Protein AF-0000000067840518 (afdb_homodimer)

Nearest PDB structures (foldseek):
  3h5o-assembly1_A  TM=9.882E-01  e=1.776E-32  Chromobacterium violaceum
  5ysz-assembly1_A-2  TM=7.308E-01  e=1.320E-28  Thermobifida fusca YX
  3d8u-assembly1_B  TM=9.364E-01  e=3.632E-23  Vibrio parahaemolyticus
  3d8u-assembly1_A  TM=9.166E-01  e=3.417E-21  Vibrio parahaemolyticus
  2rgy-assembly1_A-2  TM=8.664E-01  e=7.267E-19  Paraburkholderia phymatum STM815

Secondary structure (DSSP, 8-state):
-------SS-SPPHHHHHHHHTS-HHHHHHHHTT-TTS-HHHHHHHHHHHHHHT----HHHHHHHHSS-SEEEEEES-SSSHHHHHHHHHHHHHHGGGTPEEEEEE-TT-HHHHHHHHHHHHTT--SEEEEESS---HHHHHHHHHH---EEEEE---PPTT--EEE--HHHHHHHHHHHHHHTT--SEEEEEES--HHHHHHHHHHHHHHHHTT---GGGEEEE-SPP-HHHHHHHHHHHHHH-TT--EEEESSHHHHHHHHHHHHHHT--TTTT-EEEEEE--GGGGTSSSPPEEEEP-HHHHHHHHHHHHHHHHTT---S-SEEE---EEE--TT-/-------SS-SPPHHHHHHHHTS-HHHHHHHHTT-TTS-HHHHHHHHHHHHHHT----HHHHHHHHSS-SEEEEEES-SSSHHHHHHHHHHHHHHGGGTPEEEEEE-TT-HHHHHHHHHHHHTT--SEEEEESS---HHHHHHHHHHT--EEEEE---PPTT--EEE--HHHHHHHHHHHHHHTT--SEEEEEES--HHHHHHHHHHHHHHHHTT---GGGEEEE-SPP-HHHHHHHHHHHHHH-TT--EEEESSHHHHHHHHHHHHHHT--TTTT-EEEEEE--GGGGTSSSPPEEEEP-HHHHHHHHHHHHHHHHTT---S-SEEE---EEE--TT-

Radius of gyration: 27.44 Å; Cα contacts (8 Å, |Δi|>4): 1381; chains: 2; bounding box: 68×87×62 Å

Structure (mmCIF, N/CA/C/O backbone):
data_AF-0000000067840518-model_v1
#
loop_
_entity.id
_entity.type
_entity.pdbx_description
1 polymer 'Transcriptional regulator, LacI family'
#
loop_
_atom_site.group_PDB
_atom_site.id
_atom_site.type_symbol
_atom_site.label_atom_id
_atom_site.label_alt_id
_atom_site.label_comp_id
_atom_site.label_asym_id
_atom_site.label_entity_id
_atom_site.label_seq_id
_atom_site.pdbx_PDB_ins_code
_atom_site.Cartn_x
_atom_site.Cartn_y
_atom_site.Cartn_z
_atom_site.occupancy
_atom_site.B_iso_or_equiv
_atom_site.auth_seq_id
_atom_site.auth_comp_id
_atom_site.auth_asym_id
_atom_site.auth_atom_id
_atom_site.pdbx_PDB_model_num
ATOM 1 N N . MET A 1 1 ? 11.312 57.594 9.516 1 26.88 1 MET A N 1
ATOM 2 C CA . MET A 1 1 ? 10.016 56.906 9.609 1 26.88 1 MET A CA 1
ATOM 3 C C . MET A 1 1 ? 10.125 55.625 10.414 1 26.88 1 MET A C 1
ATOM 5 O O . MET A 1 1 ? 10.945 54.75 10.102 1 26.88 1 MET A O 1
ATOM 9 N N . SER A 1 2 ? 9.703 55.625 11.664 1 29.05 2 SER A N 1
ATOM 10 C CA . SER A 1 2 ? 9.75 54.594 12.703 1 29.05 2 SER A CA 1
ATOM 11 C C . SER A 1 2 ? 9.148 53.281 12.219 1 29.05 2 SER A C 1
ATOM 13 O O . SER A 1 2 ? 8.117 53.281 11.539 1 29.05 2 SER A O 1
ATOM 15 N N . ARG A 1 3 ? 9.961 52.281 12.078 1 38.66 3 ARG A N 1
ATOM 16 C CA . ARG A 1 3 ? 9.625 50.906 11.742 1 38.66 3 ARG A CA 1
ATOM 17 C C . ARG A 1 3 ? 8.438 50.406 12.57 1 38.66 3 ARG A C 1
ATOM 19 O O . ARG A 1 3 ? 8.578 50.188 13.773 1 38.66 3 ARG A O 1
ATOM 26 N N . THR A 1 4 ? 7.34 50.969 12.352 1 33.31 4 THR A N 1
ATOM 27 C CA . THR A 1 4 ? 6.23 50.406 13.102 1 33.31 4 THR A CA 1
ATOM 28 C C . THR A 1 4 ? 6.148 48.875 12.867 1 33.31 4 THR A C 1
ATOM 30 O O . THR A 1 4 ? 5.422 48.438 11.977 1 33.31 4 THR A O 1
ATOM 33 N N . GLY A 1 5 ? 7.312 48.219 12.609 1 36.41 5 GLY A N 1
ATOM 34 C CA . GLY A 1 5 ? 7.281 46.781 12.5 1 36.41 5 GLY A CA 1
ATOM 35 C C . GLY A 1 5 ? 6.488 46.094 13.602 1 36.41 5 GLY A C 1
ATOM 36 O O . GLY A 1 5 ? 6.328 46.656 14.688 1 36.41 5 GLY A O 1
ATOM 37 N N . SER A 1 6 ? 5.379 45.594 13.273 1 39.09 6 SER A N 1
ATOM 38 C CA . SER A 1 6 ? 4.66 44.875 14.328 1 39.09 6 SER A CA 1
ATOM 39 C C . SER A 1 6 ? 5.629 44.219 15.297 1 39.09 6 SER A C 1
ATOM 41 O O . SER A 1 6 ? 6.543 43.5 14.875 1 39.09 6 SER A O 1
ATOM 43 N N . ARG A 1 7 ? 5.969 44.688 16.406 1 41.38 7 ARG A N 1
ATOM 44 C CA . ARG A 1 7 ? 6.879 44.5 17.531 1 41.38 7 ARG A CA 1
ATOM 45 C C . ARG A 1 7 ? 6.93 43.062 17.984 1 41.38 7 ARG A C 1
ATOM 47 O O . ARG A 1 7 ? 7.789 42.688 18.781 1 41.38 7 ARG A O 1
ATOM 54 N N . THR A 1 8 ? 5.781 42.438 17.984 1 38.66 8 THR A N 1
ATOM 55 C CA . THR A 1 8 ? 5.754 41.375 18.984 1 38.66 8 THR A CA 1
ATOM 56 C C . THR A 1 8 ? 6.746 40.281 18.625 1 38.66 8 THR A C 1
ATOM 58 O O . THR A 1 8 ? 7.531 39.844 19.469 1 38.66 8 THR A O 1
ATOM 61 N N . THR A 1 9 ? 6.492 39.281 17.719 1 46.53 9 THR A N 1
ATOM 62 C CA . THR A 1 9 ? 7.203 38 17.781 1 46.53 9 THR A CA 1
ATOM 63 C C . THR A 1 9 ? 8.477 38.031 16.938 1 46.53 9 THR A C 1
ATOM 65 O O . THR A 1 9 ? 9.266 37.094 16.953 1 46.53 9 THR A O 1
ATOM 68 N N . GLY A 1 10 ? 9.047 39.281 16.531 1 54.19 10 GLY A N 1
ATOM 69 C CA . GLY A 1 10 ? 10.297 39.531 15.844 1 54.19 10 GLY A CA 1
ATOM 70 C C . GLY A 1 10 ? 10.398 38.812 14.516 1 54.19 10 GLY A C 1
ATOM 71 O O . GLY A 1 10 ? 11.438 38.875 13.852 1 54.19 10 GLY A O 1
ATOM 72 N N . ARG A 1 11 ? 9.539 37.938 14.289 1 61.97 11 ARG A N 1
ATOM 73 C CA . ARG A 1 11 ? 9.633 37.219 13.016 1 61.97 11 ARG A CA 1
ATOM 74 C C . ARG A 1 11 ? 9 38.031 11.891 1 61.97 11 ARG A C 1
ATOM 76 O O . ARG A 1 11 ? 8.008 38.75 12.102 1 61.97 11 ARG A O 1
ATOM 83 N N . PRO A 1 12 ? 9.75 38.031 10.695 1 66.94 12 PRO A N 1
ATOM 84 C CA . PRO A 1 12 ? 9.195 38.781 9.555 1 66.94 12 PRO A CA 1
ATOM 85 C C . PRO A 1 12 ? 7.789 38.281 9.18 1 66.94 12 PRO A C 1
ATOM 87 O O . PRO A 1 12 ? 7.469 37.125 9.328 1 66.94 12 PRO A O 1
ATOM 90 N N . THR A 1 13 ? 6.867 39.219 8.891 1 70.81 13 THR A N 1
ATOM 91 C CA . THR A 1 13 ? 5.484 38.938 8.523 1 70.81 13 THR A CA 1
ATOM 92 C C . THR A 1 13 ? 5.301 39 7.012 1 70.81 13 THR A C 1
ATOM 94 O O . THR A 1 13 ? 6.152 39.562 6.301 1 70.81 13 THR A O 1
ATOM 97 N N . LEU A 1 14 ? 4.156 38.344 6.582 1 76.25 14 LEU A N 1
ATOM 98 C CA . LEU A 1 14 ? 3.801 38.438 5.168 1 76.25 14 LEU A CA 1
ATOM 99 C C . LEU A 1 14 ? 3.658 39.875 4.734 1 76.25 14 LEU A C 1
ATOM 101 O O . LEU A 1 14 ? 4.016 40.25 3.605 1 76.25 14 LEU A O 1
ATOM 105 N N . ALA A 1 15 ? 3.215 40.719 5.676 1 75.81 15 ALA A N 1
ATOM 106 C CA . ALA A 1 15 ? 3.057 42.125 5.375 1 75.81 15 ALA A CA 1
ATOM 107 C C . ALA A 1 15 ? 4.406 42.781 5.109 1 75.81 15 ALA A C 1
ATOM 109 O O . ALA A 1 15 ? 4.527 43.625 4.223 1 75.81 15 ALA A O 1
ATOM 110 N N . GLU A 1 16 ? 5.414 42.312 5.777 1 79.62 16 GLU A N 1
ATOM 111 C CA . GLU A 1 16 ? 6.754 42.844 5.57 1 79.62 16 GLU A CA 1
ATOM 112 C C . GLU A 1 16 ? 7.344 42.375 4.246 1 79.62 16 GLU A C 1
ATOM 114 O O . GLU A 1 16 ? 8 43.156 3.543 1 79.62 16 GLU A O 1
ATOM 119 N N . VAL A 1 17 ? 7.012 41.125 3.91 1 83.12 17 VAL A N 1
ATOM 120 C CA . VAL A 1 17 ? 7.441 40.594 2.623 1 83.12 17 VAL A CA 1
ATOM 121 C C . VAL A 1 17 ? 6.773 41.344 1.49 1 83.12 17 VAL A C 1
ATOM 123 O O . VAL A 1 17 ? 7.43 41.719 0.516 1 83.12 17 VAL A O 1
ATOM 126 N N . ALA A 1 18 ? 5.531 41.562 1.677 1 83.75 18 ALA A N 1
ATOM 127 C CA . ALA A 1 18 ? 4.762 42.312 0.684 1 83.75 18 ALA A CA 1
ATOM 128 C C . ALA A 1 18 ? 5.301 43.719 0.527 1 83.75 18 ALA A C 1
ATOM 130 O O . ALA A 1 18 ? 5.48 44.219 -0.594 1 83.75 18 ALA A O 1
ATOM 131 N N . ARG A 1 19 ? 5.629 44.344 1.578 1 82.88 19 ARG A N 1
ATOM 132 C CA . ARG A 1 19 ? 6.16 45.719 1.58 1 82.88 19 ARG A CA 1
ATOM 133 C C . ARG A 1 19 ? 7.516 45.781 0.884 1 82.88 19 ARG A C 1
ATOM 135 O O . ARG A 1 19 ? 7.746 46.625 0.035 1 82.88 19 ARG A O 1
ATOM 142 N N . LEU A 1 20 ? 8.234 44.75 1.153 1 85 20 LEU A N 1
ATOM 143 C CA . LEU A 1 20 ? 9.586 44.719 0.601 1 85 20 LEU A CA 1
ATOM 144 C C . LEU A 1 20 ? 9.562 44.406 -0.891 1 85 20 LEU A C 1
ATOM 146 O O . LEU A 1 20 ? 10.406 44.906 -1.646 1 85 20 LEU A O 1
ATOM 150 N N . SER A 1 21 ? 8.625 43.594 -1.307 1 84.94 21 SER A N 1
ATOM 151 C CA . SER A 1 21 ? 8.539 43.188 -2.703 1 84.94 21 SER A CA 1
ATOM 152 C C . SER A 1 21 ? 7.648 44.125 -3.508 1 84.94 21 SER A C 1
ATOM 154 O O . SER A 1 21 ? 7.586 44.031 -4.734 1 84.94 21 SER A O 1
ATOM 156 N N . GLY A 1 22 ? 6.969 45.062 -2.9 1 83.38 22 GLY A N 1
ATOM 157 C CA . GLY A 1 22 ? 6.133 46.062 -3.566 1 83.38 22 GLY A CA 1
ATOM 158 C C . GLY A 1 22 ? 4.816 45.5 -4.055 1 83.38 22 GLY A C 1
ATOM 159 O O . GLY A 1 22 ? 4.289 45.906 -5.082 1 83.38 22 GLY A O 1
ATOM 160 N N . VAL A 1 23 ? 4.441 44.375 -3.455 1 82.44 23 VAL A N 1
ATOM 161 C CA . VAL A 1 23 ? 3.166 43.781 -3.855 1 82.44 23 VAL A CA 1
ATOM 162 C C . VAL A 1 23 ? 2.211 43.781 -2.662 1 82.44 23 VAL A C 1
ATOM 164 O O . VAL A 1 23 ? 2.609 44.062 -1.535 1 82.44 23 VAL A O 1
ATOM 167 N N . SER A 1 24 ? 0.898 43.594 -2.969 1 76.81 24 SER A N 1
ATOM 168 C CA . SER A 1 24 ? -0.071 43.406 -1.892 1 76.81 24 SER A CA 1
ATOM 169 C C . SER A 1 24 ? 0.208 42.156 -1.103 1 76.81 24 SER A C 1
ATOM 171 O O . SER A 1 24 ? 0.842 41.219 -1.613 1 76.81 24 SER A O 1
ATOM 173 N N . PRO A 1 25 ? -0.193 42 0.191 1 75.19 25 PRO A N 1
ATOM 174 C CA . PRO A 1 25 ? -0.027 40.781 0.955 1 75.19 25 PRO A CA 1
ATOM 175 C C . PRO A 1 25 ? -0.671 39.562 0.272 1 75.19 25 PRO A C 1
ATOM 177 O O . PRO A 1 25 ? -0.127 38.469 0.322 1 75.19 25 PRO A O 1
ATO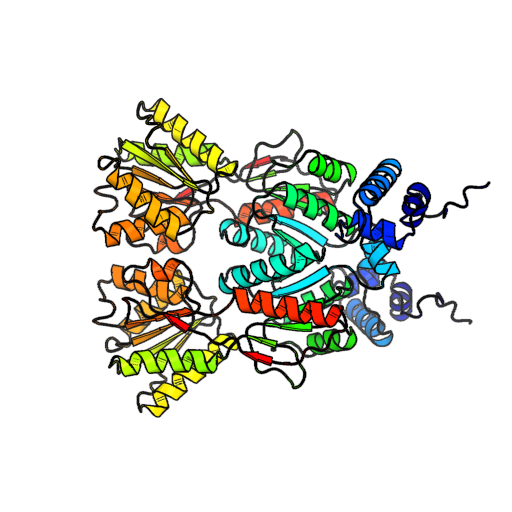M 180 N N . ILE A 1 26 ? -1.699 39.812 -0.552 1 69.88 26 ILE A N 1
ATOM 181 C CA . ILE A 1 26 ? -2.381 38.719 -1.263 1 69.88 26 ILE A CA 1
ATOM 182 C C . ILE A 1 26 ? -1.502 38.219 -2.406 1 69.88 26 ILE A C 1
ATOM 184 O O . ILE A 1 26 ? -1.357 37.031 -2.602 1 69.88 26 ILE A O 1
ATOM 188 N N . THR A 1 27 ? -0.964 39.125 -3.086 1 74.56 27 THR A N 1
ATOM 189 C CA . THR A 1 27 ? -0.084 38.781 -4.195 1 74.56 27 THR A CA 1
ATOM 190 C C . THR A 1 27 ? 1.185 38.094 -3.689 1 74.56 27 THR A C 1
ATOM 192 O O . THR A 1 27 ? 1.653 37.125 -4.285 1 74.56 27 THR A O 1
ATOM 195 N N . ALA A 1 28 ? 1.738 38.594 -2.562 1 78.56 28 ALA A N 1
ATOM 196 C CA . ALA A 1 28 ? 2.924 38 -1.965 1 78.56 28 ALA A CA 1
ATOM 197 C C . ALA A 1 28 ? 2.646 36.562 -1.538 1 78.56 28 ALA A C 1
ATOM 199 O O . ALA A 1 28 ? 3.461 35.656 -1.779 1 78.56 28 ALA A O 1
ATOM 200 N N . SER A 1 29 ? 1.544 36.312 -1.002 1 72.94 29 SER A N 1
ATOM 201 C CA . SER A 1 29 ? 1.137 35 -0.567 1 72.94 29 SER A CA 1
ATOM 202 C C . SER A 1 29 ? 0.998 34.031 -1.752 1 72.94 29 SER A C 1
ATOM 204 O O . SER A 1 29 ? 1.514 32.906 -1.721 1 72.94 29 SER A O 1
ATOM 206 N N . ARG A 1 30 ? 0.392 34.562 -2.773 1 67.19 30 ARG A N 1
ATOM 207 C CA . ARG A 1 30 ? 0.184 33.781 -3.98 1 67.19 30 ARG A CA 1
ATOM 208 C C . ARG A 1 30 ? 1.511 33.469 -4.664 1 67.19 30 ARG A C 1
ATOM 210 O O . ARG A 1 30 ? 1.721 32.344 -5.141 1 67.19 30 ARG A O 1
ATOM 217 N N . ALA A 1 31 ? 2.354 34.406 -4.684 1 74.38 31 ALA A N 1
ATOM 218 C CA . ALA A 1 31 ? 3.672 34.219 -5.293 1 74.38 31 ALA A CA 1
ATOM 219 C C . ALA A 1 31 ? 4.488 33.188 -4.551 1 74.38 31 ALA A C 1
ATOM 221 O O . ALA A 1 31 ? 5.125 32.312 -5.172 1 74.38 31 ALA A O 1
ATOM 222 N N . LEU A 1 32 ? 4.344 33.219 -3.303 1 73.38 32 LEU A N 1
ATOM 223 C CA . LEU A 1 32 ? 5.148 32.344 -2.477 1 73.38 32 LEU A CA 1
ATOM 224 C C . LEU A 1 32 ? 4.617 30.906 -2.541 1 73.38 32 LEU A C 1
ATOM 226 O O . LEU A 1 32 ? 5.363 29.953 -2.324 1 73.38 32 LEU A O 1
ATOM 230 N N . ARG A 1 33 ? 3.326 30.891 -2.928 1 64.44 33 ARG A N 1
ATOM 231 C CA . ARG A 1 33 ? 2.662 29.594 -3.037 1 64.44 33 ARG A CA 1
ATOM 232 C C . ARG A 1 33 ? 2.836 29.016 -4.434 1 64.44 33 ARG A C 1
ATOM 234 O O . ARG A 1 33 ? 2.312 27.938 -4.727 1 64.44 33 ARG A O 1
ATOM 241 N N . GLY A 1 34 ? 3.469 29.703 -5.309 1 63.06 34 GLY A N 1
ATOM 242 C CA . GLY A 1 34 ? 3.719 29.25 -6.668 1 63.06 34 GLY A CA 1
ATOM 243 C C . GLY A 1 34 ? 2.465 29.203 -7.523 1 63.06 34 GLY A C 1
ATOM 244 O O . GLY A 1 34 ? 2.357 28.375 -8.43 1 63.06 34 GLY A O 1
ATOM 245 N N . VAL A 1 35 ? 1.481 29.984 -7.23 1 55.91 35 VAL A N 1
ATOM 246 C CA . VAL A 1 35 ? 0.246 30.047 -8.008 1 55.91 35 VAL A CA 1
ATOM 247 C C . VAL A 1 35 ? 0.524 30.672 -9.367 1 55.91 35 VAL A C 1
ATOM 249 O O . VAL A 1 35 ? 1.214 31.688 -9.461 1 55.91 35 VAL A O 1
ATOM 252 N N . SER A 1 36 ? 0.077 29.953 -10.305 1 62.16 36 SER A N 1
ATOM 253 C CA . SER A 1 36 ? 0.409 30.266 -11.688 1 62.16 36 SER A CA 1
ATOM 254 C C . SER A 1 36 ? -0.165 31.625 -12.086 1 62.16 36 SER A C 1
ATOM 256 O O . SER A 1 36 ? 0.255 32.219 -13.086 1 62.16 36 SER A O 1
ATOM 258 N N . THR A 1 37 ? -0.957 32.156 -11.352 1 63.38 37 THR A N 1
ATOM 259 C CA . THR A 1 37 ? -1.602 33.406 -11.766 1 63.38 37 THR A CA 1
ATOM 260 C C . THR A 1 37 ? -0.69 34.594 -11.5 1 63.38 37 THR A C 1
ATOM 262 O O . THR A 1 37 ? -0.958 35.719 -11.969 1 63.38 37 THR A O 1
ATOM 265 N N . VAL A 1 38 ? 0.388 34.406 -10.773 1 71.12 38 VAL A N 1
ATOM 266 C CA . VAL A 1 38 ? 1.294 35.531 -10.461 1 71.12 38 VAL A CA 1
ATOM 267 C C . VAL A 1 38 ? 2.416 35.562 -11.492 1 71.12 38 VAL A C 1
ATOM 269 O O . VAL A 1 38 ? 3.002 34.562 -11.836 1 71.12 38 VAL A O 1
ATOM 272 N N . ALA A 1 39 ? 2.641 36.812 -12.102 1 78.94 39 ALA A N 1
ATOM 273 C CA . ALA A 1 39 ? 3.688 37.031 -13.094 1 78.94 39 ALA A CA 1
ATOM 274 C C . ALA A 1 39 ? 5.043 36.562 -12.578 1 78.94 39 ALA A C 1
ATOM 276 O O . ALA A 1 39 ? 5.395 36.812 -11.422 1 78.94 39 ALA A O 1
ATOM 277 N N . PRO A 1 40 ? 5.766 35.812 -13.406 1 79.81 40 PRO A N 1
ATOM 278 C CA . PRO A 1 40 ? 7.043 35.219 -12.984 1 79.81 40 PRO A CA 1
ATOM 279 C C . PRO A 1 40 ? 7.988 36.25 -12.375 1 79.81 40 PRO A C 1
ATOM 281 O O . PRO A 1 40 ? 8.703 35.938 -11.422 1 79.81 40 PRO A O 1
ATOM 284 N N . ASP A 1 41 ? 8 37.438 -12.953 1 81 41 ASP A N 1
ATOM 285 C CA . ASP A 1 41 ? 8.891 38.469 -12.438 1 81 41 ASP A CA 1
ATOM 286 C C . ASP A 1 41 ? 8.531 38.844 -11.008 1 81 41 ASP A C 1
ATOM 288 O O . ASP A 1 41 ? 9.414 39.094 -10.18 1 81 41 ASP A O 1
ATOM 292 N N . LEU A 1 42 ? 7.262 38.812 -10.703 1 80.38 42 LEU A N 1
ATOM 293 C CA . LEU A 1 42 ? 6.789 39.156 -9.367 1 80.38 42 LEU A CA 1
ATOM 294 C C . LEU A 1 42 ? 7.074 38 -8.383 1 80.38 42 LEU A C 1
ATOM 296 O O . LEU A 1 42 ? 7.426 38.25 -7.23 1 80.38 42 LEU A O 1
ATOM 300 N N . VAL A 1 43 ? 6.953 36.875 -8.836 1 81.5 43 VAL A N 1
ATOM 301 C CA . VAL A 1 43 ? 7.262 35.688 -8.016 1 81.5 43 VAL A CA 1
ATOM 302 C C . VAL A 1 43 ? 8.719 35.75 -7.566 1 81.5 43 VAL A C 1
ATOM 304 O O . VAL A 1 43 ? 9.023 35.531 -6.391 1 81.5 43 VAL A O 1
ATOM 307 N N . GLU A 1 44 ? 9.562 36.094 -8.477 1 82.88 44 GLU A N 1
ATOM 308 C CA . GLU A 1 44 ? 10.984 36.188 -8.156 1 82.88 44 GLU A CA 1
ATOM 309 C C . GLU A 1 44 ? 11.258 37.25 -7.113 1 82.88 44 GLU A C 1
ATOM 311 O O . GLU A 1 44 ? 12.055 37.062 -6.195 1 82.88 44 GLU A O 1
ATOM 316 N N . LYS A 1 45 ? 10.688 38.406 -7.273 1 83.38 45 LYS A N 1
ATOM 317 C CA . LYS A 1 45 ? 10.852 39.531 -6.34 1 83.38 45 LYS A CA 1
ATOM 318 C C . LYS A 1 45 ? 10.375 39.156 -4.941 1 83.38 45 LYS A C 1
ATOM 320 O O . LYS A 1 45 ? 11.031 39.469 -3.947 1 83.38 45 LYS A O 1
ATOM 325 N N . VAL A 1 46 ? 9.25 38.469 -4.941 1 83.94 46 VAL A N 1
ATOM 326 C CA . VAL A 1 46 ? 8.641 38.094 -3.668 1 83.94 46 VAL A CA 1
ATOM 327 C C . VAL A 1 46 ? 9.477 37 -2.99 1 83.94 46 VAL A C 1
ATOM 329 O O . VAL A 1 46 ? 9.719 37.062 -1.782 1 83.94 46 VAL A O 1
ATOM 332 N N . ILE A 1 47 ? 9.93 36.125 -3.754 1 79.75 47 ILE A N 1
ATOM 333 C CA . ILE A 1 47 ? 10.781 35.062 -3.223 1 79.75 47 ILE A CA 1
ATOM 334 C C . ILE A 1 47 ? 12.078 35.656 -2.68 1 79.75 47 ILE A C 1
ATOM 336 O O . ILE A 1 47 ? 12.539 35.281 -1.6 1 79.75 47 ILE A O 1
ATOM 340 N N . ALA A 1 48 ? 12.68 36.562 -3.395 1 80.56 48 ALA A N 1
ATOM 341 C CA . ALA A 1 48 ? 13.891 37.25 -2.971 1 80.56 48 ALA A CA 1
ATOM 342 C C . ALA A 1 48 ? 13.656 38.062 -1.685 1 80.56 48 ALA A C 1
ATOM 344 O O . ALA A 1 48 ? 14.492 38.031 -0.779 1 80.56 48 ALA A O 1
ATOM 345 N N . ALA A 1 49 ? 12.578 38.719 -1.556 1 81.31 49 ALA A N 1
ATOM 346 C CA . ALA A 1 49 ? 12.219 39.5 -0.368 1 81.31 49 ALA A CA 1
ATOM 347 C C . ALA A 1 49 ? 12.023 38.594 0.839 1 81.31 49 ALA A C 1
ATOM 349 O O . ALA A 1 49 ? 12.484 38.875 1.94 1 81.31 49 ALA A O 1
ATOM 350 N N . ALA A 1 50 ? 11.328 37.438 0.586 1 78.12 50 ALA A N 1
ATOM 351 C CA . ALA A 1 50 ? 11.102 36.469 1.651 1 78.12 50 ALA A CA 1
ATOM 352 C C . ALA A 1 50 ? 12.422 35.875 2.156 1 78.12 50 ALA A C 1
ATOM 354 O O . ALA A 1 50 ? 12.633 35.75 3.365 1 78.12 50 ALA A O 1
ATOM 355 N N . ALA A 1 51 ? 13.25 35.625 1.248 1 73.69 51 ALA A N 1
ATOM 356 C CA . ALA A 1 51 ? 14.578 35.094 1.579 1 73.69 51 ALA A CA 1
ATOM 357 C C . ALA A 1 51 ? 15.383 36.125 2.365 1 73.69 51 ALA A C 1
ATOM 359 O O . ALA A 1 51 ? 16.047 35.781 3.352 1 73.69 51 ALA A O 1
ATOM 360 N N . ASN A 1 52 ? 15.352 37.344 1.93 1 73 52 ASN A N 1
ATOM 361 C CA . ASN A 1 52 ? 16.062 38.438 2.564 1 73 52 ASN A CA 1
ATOM 362 C C . ASN A 1 52 ? 15.594 38.656 3.998 1 73 52 ASN A C 1
ATOM 364 O O . ASN A 1 52 ? 16.391 38.969 4.879 1 73 52 ASN A O 1
ATOM 368 N N . LEU A 1 53 ? 14.312 38.406 4.184 1 70.56 53 LEU A N 1
ATOM 369 C CA . LEU A 1 53 ? 13.719 38.656 5.496 1 70.56 53 LEU A CA 1
ATOM 370 C C . LEU A 1 53 ? 13.734 37.406 6.352 1 70.56 53 LEU A C 1
ATOM 372 O O . LEU A 1 53 ? 13.461 37.469 7.555 1 70.56 53 LEU A O 1
ATOM 376 N N . GLY A 1 54 ? 14.078 36.344 5.629 1 66.38 54 GLY A N 1
ATOM 377 C CA . GLY A 1 54 ? 13.984 35.062 6.312 1 66.38 54 GLY A CA 1
ATOM 378 C C . GLY A 1 54 ? 12.555 34.656 6.582 1 66.38 54 GLY A C 1
ATOM 379 O O . GLY A 1 54 ? 12.273 34.031 7.609 1 66.38 54 GLY A O 1
ATOM 380 N N . TYR A 1 55 ? 11.711 35.188 5.723 1 63.88 55 TYR A N 1
ATOM 381 C CA . TYR A 1 55 ? 10.297 34.875 5.902 1 63.88 55 TYR A CA 1
ATOM 382 C C . TYR A 1 55 ? 9.977 33.469 5.43 1 63.88 55 TYR A C 1
ATOM 384 O O . TYR A 1 55 ? 10.328 33.094 4.316 1 63.88 55 TYR A O 1
ATOM 392 N N . VAL A 1 56 ? 9.508 32.75 6.344 1 56.94 56 VAL A N 1
ATOM 393 C CA . VAL A 1 56 ? 8.914 31.453 6.004 1 56.94 56 VAL A CA 1
ATOM 394 C C . VAL A 1 56 ? 7.406 31.5 6.238 1 56.94 56 VAL A C 1
ATOM 396 O O . VAL A 1 56 ? 6.953 31.859 7.328 1 56.94 56 VAL A O 1
ATOM 399 N N . ALA A 1 57 ? 6.652 31.516 5.105 1 53.81 57 ALA A N 1
ATOM 400 C CA . ALA A 1 57 ? 5.199 31.547 5.223 1 53.81 57 ALA A CA 1
ATOM 401 C C . ALA A 1 57 ? 4.711 30.516 6.242 1 53.81 57 ALA A C 1
ATOM 403 O O . ALA A 1 57 ? 5.137 29.359 6.219 1 53.81 57 ALA A O 1
ATOM 404 N N . ASN A 1 58 ? 4.242 30.984 7.352 1 50.59 58 ASN A N 1
ATOM 405 C CA . ASN A 1 58 ? 3.693 30.109 8.383 1 50.59 58 ASN A CA 1
ATOM 406 C C . ASN A 1 58 ? 2.246 29.734 8.086 1 50.59 58 ASN A C 1
ATOM 408 O O . ASN A 1 58 ? 1.359 30.594 8.086 1 50.59 58 ASN A O 1
ATOM 412 N N . PRO A 1 59 ? 1.996 28.625 7.52 1 48.59 59 PRO A N 1
ATOM 413 C CA . PRO A 1 59 ? 0.613 28.234 7.227 1 48.59 59 PRO A CA 1
ATOM 414 C C . PRO A 1 59 ? -0.323 28.453 8.414 1 48.59 59 PRO A C 1
ATOM 416 O O . PRO A 1 59 ? -1.502 28.766 8.227 1 48.59 59 PRO A O 1
ATOM 419 N N . ALA A 1 60 ? 0.171 28.312 9.602 1 48.12 60 ALA A N 1
ATOM 420 C CA . ALA A 1 60 ? -0.673 28.562 10.773 1 48.12 60 ALA A CA 1
ATOM 421 C C . ALA A 1 60 ? -1.115 30.016 10.82 1 48.12 60 ALA A C 1
ATOM 423 O O . ALA A 1 60 ? -2.258 30.312 11.172 1 48.12 60 ALA A O 1
ATOM 424 N N . ALA A 1 61 ? -0.264 30.906 10.445 1 49.06 61 ALA A N 1
ATOM 425 C CA . ALA A 1 61 ? -0.615 32.312 10.414 1 49.06 61 ALA A CA 1
ATOM 426 C C . ALA A 1 61 ? -1.621 32.625 9.312 1 49.06 61 ALA A C 1
ATOM 428 O O . ALA A 1 61 ? -2.541 33.406 9.492 1 49.06 61 ALA A O 1
ATOM 429 N N . ARG A 1 62 ? -1.393 31.984 8.148 1 47 62 ARG A N 1
ATOM 430 C CA . ARG A 1 62 ? -2.367 32.125 7.074 1 47 62 ARG A CA 1
ATOM 431 C C . ARG A 1 62 ? -3.729 31.578 7.496 1 47 62 ARG A C 1
ATOM 433 O O . ARG A 1 62 ? -4.766 32.156 7.141 1 47 62 ARG A O 1
ATOM 440 N N . ALA A 1 63 ? -3.645 30.375 8.086 1 49.12 63 ALA A N 1
ATOM 441 C CA . ALA A 1 63 ? -4.883 29.812 8.617 1 49.12 63 ALA A CA 1
ATOM 442 C C . ALA A 1 63 ? -5.57 30.797 9.562 1 49.12 63 ALA A C 1
ATOM 444 O O . ALA A 1 63 ? -6.797 30.906 9.57 1 49.12 63 ALA A O 1
ATOM 445 N N . LEU A 1 64 ? -4.781 31.547 10.312 1 44 64 LEU A N 1
ATOM 446 C CA . LEU A 1 64 ? -5.348 32.562 11.188 1 44 64 LEU A CA 1
ATOM 447 C C . LEU A 1 64 ? -6 33.688 10.367 1 44 64 LEU A C 1
ATOM 449 O O . LEU A 1 64 ? -7.055 34.188 10.742 1 44 64 LEU A O 1
ATOM 453 N N . ALA A 1 65 ? -5.246 34.094 9.273 1 43.38 65 ALA A N 1
ATOM 454 C CA . ALA A 1 65 ? -5.832 35.188 8.508 1 43.38 65 ALA A CA 1
ATOM 455 C C . ALA A 1 65 ? -7.02 34.719 7.68 1 43.38 65 ALA A C 1
ATOM 457 O O . ALA A 1 65 ? -8.023 35.406 7.543 1 43.38 65 ALA A O 1
ATOM 458 N N . SER A 1 66 ? -6.867 33.656 6.852 1 46.81 66 SER A N 1
ATOM 459 C CA . SER A 1 66 ? -7.93 33.156 5.977 1 46.81 66 SER A CA 1
ATOM 460 C C . SER A 1 66 ? -8.836 32.188 6.711 1 46.81 66 SER A C 1
ATOM 462 O O . SER A 1 66 ? -9.906 31.812 6.203 1 46.81 66 SER A O 1
ATOM 464 N N . ALA A 1 67 ? -8.812 32.062 7.977 1 53.31 67 ALA A N 1
ATOM 465 C CA . ALA A 1 67 ? -9.578 31.156 8.836 1 53.31 67 ALA A CA 1
ATOM 466 C C . ALA A 1 67 ? -9.445 29.703 8.383 1 53.31 67 ALA A C 1
ATOM 468 O O . ALA A 1 67 ? -9.875 28.781 9.086 1 53.31 67 ALA A O 1
ATOM 469 N N . ARG A 1 68 ? -8.875 29.438 7.07 1 63.88 68 ARG A N 1
ATOM 470 C CA . ARG A 1 68 ? -8.742 28.047 6.645 1 63.88 68 ARG A CA 1
ATOM 471 C C . ARG A 1 68 ? -7.348 27.781 6.074 1 63.88 68 ARG A C 1
ATOM 473 O O . ARG A 1 68 ? -6.762 28.656 5.434 1 63.88 68 ARG A O 1
ATOM 480 N N . SER A 1 69 ? -6.82 26.594 6.402 1 73.5 69 SER A N 1
ATOM 481 C CA . SER A 1 69 ? -5.535 26.172 5.852 1 73.5 69 SER A CA 1
ATOM 482 C C . SER A 1 69 ? -5.688 25.672 4.418 1 73.5 69 SER A C 1
ATOM 484 O O . SER A 1 69 ? -6.797 25.359 3.98 1 73.5 69 SER A O 1
ATOM 486 N N . GLN A 1 70 ? -4.699 25.75 3.598 1 82.38 70 GLN A N 1
ATOM 487 C CA . GLN A 1 70 ? -4.668 25.219 2.238 1 82.38 70 GLN A CA 1
ATOM 488 C C . GLN A 1 70 ? -4.387 23.719 2.242 1 82.38 70 GLN A C 1
ATOM 490 O O . GLN A 1 70 ? -3.492 23.25 1.535 1 82.38 70 GLN A O 1
ATOM 495 N N . SER A 1 71 ? -5.141 23.047 3.1 1 87.88 71 SER A N 1
ATOM 496 C CA . SER A 1 71 ? -4.973 21.594 3.215 1 87.88 71 SER A CA 1
ATOM 497 C C . SER A 1 71 ? -6.301 20.875 3.043 1 87.88 71 SER A C 1
ATOM 499 O O . SER A 1 71 ? -7.355 21.406 3.396 1 87.88 71 SER A O 1
ATOM 501 N N . VAL A 1 72 ? -6.195 19.766 2.371 1 94.62 72 VAL A N 1
ATOM 502 C CA . VAL A 1 72 ? -7.32 18.844 2.23 1 94.62 72 VAL A CA 1
ATOM 503 C C . VAL A 1 72 ? -7.027 17.547 2.979 1 94.62 72 VAL A C 1
ATOM 505 O O . VAL A 1 72 ? -5.953 16.953 2.82 1 94.62 72 VAL A O 1
ATOM 508 N N . VAL A 1 73 ? -7.973 17.141 3.83 1 94.88 73 VAL A N 1
ATOM 509 C CA . VAL A 1 73 ? -7.816 15.891 4.578 1 94.88 73 VAL A CA 1
ATOM 510 C C . VAL A 1 73 ? -8.469 14.742 3.811 1 94.88 73 VAL A C 1
ATOM 512 O O . VAL A 1 73 ? -9.578 14.883 3.293 1 94.88 73 VAL A O 1
ATOM 515 N N . VAL A 1 74 ? -7.723 13.695 3.709 1 97.06 74 VAL A N 1
ATOM 516 C CA . VAL A 1 74 ? -8.258 12.477 3.113 1 97.06 74 VAL A CA 1
ATOM 517 C C . VAL A 1 74 ? -8.227 11.352 4.141 1 97.06 74 VAL A C 1
ATOM 519 O O . VAL A 1 74 ? -7.16 10.938 4.59 1 97.06 74 VAL A O 1
ATOM 522 N N . LEU A 1 75 ? -9.398 10.875 4.496 1 96.75 75 LEU A N 1
ATOM 523 C CA . LEU A 1 75 ? -9.508 9.797 5.477 1 96.75 75 LEU A CA 1
ATOM 524 C C . LEU A 1 75 ? -9.789 8.461 4.789 1 96.75 75 LEU A C 1
ATOM 526 O O . LEU A 1 75 ? -10.805 8.312 4.105 1 96.75 75 LEU A O 1
ATOM 530 N N . ILE A 1 76 ? -8.875 7.531 4.957 1 96 76 ILE A N 1
ATOM 531 C CA . ILE A 1 76 ? -9.016 6.195 4.383 1 96 76 ILE A CA 1
ATOM 532 C C . ILE A 1 76 ? -8.938 5.148 5.492 1 96 76 ILE A C 1
ATOM 534 O O . ILE A 1 76 ? -8.32 5.383 6.535 1 96 76 ILE A O 1
ATOM 538 N N . PRO A 1 77 ? -9.523 3.951 5.262 1 95 77 PRO A N 1
ATOM 539 C CA . PRO A 1 77 ? -9.547 2.943 6.324 1 95 77 PRO A CA 1
ATOM 540 C C . PRO A 1 77 ? -8.281 2.088 6.355 1 95 77 PRO A C 1
ATOM 542 O O . PRO A 1 77 ? -8.047 1.363 7.324 1 95 77 PRO A O 1
ATOM 545 N N . SER A 1 78 ? -7.535 2.168 5.254 1 91.69 78 SER A N 1
ATOM 546 C CA . SER A 1 78 ? -6.387 1.27 5.246 1 91.69 78 SER A CA 1
ATOM 547 C C . SER A 1 78 ? -5.34 1.721 4.23 1 91.69 78 SER A C 1
ATOM 549 O O . SER A 1 78 ? -5.66 1.956 3.066 1 91.69 78 SER A O 1
ATOM 551 N N . LEU A 1 79 ? -4.066 1.739 4.695 1 88.38 79 LEU A N 1
ATOM 552 C CA . LEU A 1 79 ? -2.949 2.006 3.795 1 88.38 79 LEU A CA 1
ATOM 553 C C . LEU A 1 79 ? -2.449 0.717 3.152 1 88.38 79 LEU A C 1
ATOM 555 O O . LEU A 1 79 ? -1.754 0.756 2.135 1 88.38 79 LEU A O 1
ATOM 559 N N . SER A 1 80 ? -2.801 -0.429 3.689 1 84.94 80 SER A N 1
ATOM 560 C CA . SER A 1 80 ? -2.299 -1.71 3.203 1 84.94 80 SER A CA 1
ATOM 561 C C . SER A 1 80 ? -3.154 -2.24 2.059 1 84.94 80 SER A C 1
ATOM 563 O O . SER A 1 80 ? -2.744 -3.156 1.341 1 84.94 80 SER A O 1
ATOM 565 N N . ASN A 1 81 ? -4.305 -1.682 1.972 1 83.56 81 ASN A N 1
ATOM 566 C CA . ASN A 1 81 ? -5.18 -2.025 0.857 1 83.56 81 ASN A CA 1
ATOM 567 C C . ASN A 1 81 ? -4.891 -1.164 -0.369 1 83.56 81 ASN A C 1
ATOM 569 O O . ASN A 1 81 ? -5.168 0.037 -0.369 1 83.56 81 ASN A O 1
ATOM 573 N N . GLN A 1 82 ? -4.445 -1.826 -1.403 1 82.69 82 GLN A N 1
ATOM 574 C CA . GLN A 1 82 ? -3.967 -1.122 -2.588 1 82.69 82 GLN A CA 1
ATOM 575 C C . GLN A 1 82 ? -5.09 -0.317 -3.24 1 82.69 82 GLN A C 1
ATOM 577 O O . GLN A 1 82 ? -4.828 0.619 -4 1 82.69 82 GLN A O 1
ATOM 582 N N . LEU A 1 83 ? -6.301 -0.666 -2.941 1 84.44 83 LEU A N 1
ATOM 583 C CA . LEU A 1 83 ? -7.441 0.082 -3.455 1 84.44 83 LEU A CA 1
ATOM 584 C C . LEU A 1 83 ? -7.312 1.566 -3.131 1 84.44 83 LEU A C 1
ATOM 586 O O . LEU A 1 83 ? -7.605 2.418 -3.973 1 84.44 83 LEU A O 1
ATOM 590 N N . PHE A 1 84 ? -6.754 1.882 -2.037 1 91.19 84 PHE A N 1
ATOM 591 C CA . PHE A 1 84 ? -6.789 3.266 -1.579 1 91.19 84 PHE A CA 1
ATOM 592 C C . PHE A 1 84 ? -5.535 4.012 -2.023 1 91.19 84 PHE A C 1
ATOM 594 O O . PHE A 1 84 ? -5.52 5.246 -2.049 1 91.19 84 PHE A O 1
ATOM 601 N N . ILE A 1 85 ? -4.574 3.295 -2.475 1 88.5 85 ILE A N 1
ATOM 602 C CA . ILE A 1 85 ? -3.35 3.941 -2.932 1 88.5 85 ILE A CA 1
ATOM 603 C C . ILE A 1 85 ? -3.604 4.652 -4.258 1 88.5 85 ILE A C 1
ATOM 605 O O . ILE A 1 85 ? -3.215 5.809 -4.438 1 88.5 85 ILE A O 1
ATOM 609 N N . ASP A 1 86 ? -4.285 4 -5.133 1 90.88 86 ASP A N 1
ATOM 610 C CA . ASP A 1 86 ? -4.648 4.598 -6.418 1 90.88 86 ASP A CA 1
ATOM 611 C C . ASP A 1 86 ? -5.531 5.824 -6.223 1 90.88 86 ASP A C 1
ATOM 613 O O . ASP A 1 86 ? -5.387 6.824 -6.93 1 90.88 86 ASP A O 1
ATOM 617 N N . THR A 1 87 ? -6.391 5.695 -5.309 1 95.75 87 THR A N 1
ATOM 618 C CA . THR A 1 87 ? -7.293 6.797 -4.992 1 95.75 87 THR A CA 1
ATOM 619 C C . THR A 1 87 ? -6.508 8.008 -4.492 1 95.75 87 THR A C 1
ATOM 621 O O . THR A 1 87 ? -6.719 9.125 -4.965 1 95.75 87 THR A O 1
ATOM 624 N N . LEU A 1 88 ? -5.578 7.766 -3.656 1 94.69 88 LEU A N 1
ATOM 625 C CA . LEU A 1 88 ? -4.77 8.828 -3.066 1 94.69 88 LEU A CA 1
ATOM 626 C C . LEU A 1 88 ? -3.9 9.5 -4.125 1 94.69 88 LEU A C 1
ATOM 628 O O . LEU A 1 88 ? -3.766 10.727 -4.141 1 94.69 88 LEU A O 1
ATOM 632 N N . GLU A 1 89 ? -3.377 8.695 -4.996 1 92.38 89 GLU A N 1
ATOM 633 C CA . GLU A 1 89 ? -2.541 9.234 -6.062 1 92.38 89 GLU A CA 1
ATOM 634 C C . GLU A 1 89 ? -3.336 10.172 -6.969 1 92.38 89 GLU A C 1
ATOM 636 O O . GLU A 1 89 ? -2.855 11.25 -7.332 1 92.38 89 GLU A O 1
ATOM 641 N N . ALA A 1 90 ? -4.488 9.773 -7.289 1 96.06 90 ALA A N 1
ATOM 642 C CA . ALA A 1 90 ? -5.336 10.586 -8.156 1 96.06 90 ALA A CA 1
ATOM 643 C C . ALA A 1 90 ? -5.738 11.891 -7.473 1 96.06 90 ALA A C 1
ATOM 645 O O . ALA A 1 90 ? -5.773 12.945 -8.109 1 96.06 90 ALA A O 1
ATOM 646 N N . ILE A 1 91 ? -6.012 11.797 -6.195 1 97.06 91 ILE A N 1
ATOM 647 C CA . ILE A 1 91 ? -6.359 12.984 -5.422 1 97.06 91 ILE A CA 1
ATOM 648 C C . ILE A 1 91 ? -5.188 13.961 -5.43 1 97.06 91 ILE A C 1
ATOM 650 O O . ILE A 1 91 ? -5.371 15.156 -5.672 1 97.06 91 ILE A O 1
ATOM 654 N N . HIS A 1 92 ? -4.035 13.43 -5.18 1 92.94 92 HIS A N 1
ATOM 655 C CA . HIS A 1 92 ? -2.832 14.25 -5.172 1 92.94 92 HIS A CA 1
ATOM 656 C C . HIS A 1 92 ? -2.631 14.953 -6.512 1 92.94 92 HIS A C 1
ATOM 658 O O . HIS A 1 92 ? -2.279 16.125 -6.559 1 92.94 92 HIS A O 1
ATOM 664 N N . GLU A 1 93 ? -2.836 14.258 -7.551 1 93.44 93 GLU A N 1
ATOM 665 C CA . GLU A 1 93 ? -2.65 14.797 -8.898 1 93.44 93 GLU A CA 1
ATOM 666 C C . GLU A 1 93 ? -3.574 15.984 -9.148 1 93.44 93 GLU A C 1
ATOM 668 O O . GLU A 1 93 ? -3.199 16.938 -9.836 1 93.44 93 GLU A O 1
ATOM 673 N N . VAL A 1 94 ? -4.688 15.906 -8.578 1 96.12 94 VAL A N 1
ATOM 674 C CA . VAL A 1 94 ? -5.676 16.953 -8.789 1 96.12 94 VAL A CA 1
ATOM 675 C C . VAL A 1 94 ? -5.375 18.141 -7.863 1 96.12 94 VAL A C 1
ATOM 677 O O . VAL A 1 94 ? -5.523 19.297 -8.258 1 96.12 94 VAL A O 1
ATOM 680 N N . MET A 1 95 ? -4.891 17.875 -6.68 1 93.69 95 MET A N 1
ATOM 681 C CA . MET A 1 95 ? -4.746 18.906 -5.656 1 93.69 95 MET A CA 1
ATOM 682 C C . MET A 1 95 ? -3.439 19.656 -5.836 1 93.69 95 MET A C 1
ATOM 684 O O . MET A 1 95 ? -3.381 20.875 -5.59 1 93.69 95 MET A O 1
ATOM 688 N N . ARG A 1 96 ? -2.461 19.047 -6.277 1 86.56 96 ARG A N 1
ATOM 689 C CA . ARG A 1 96 ? -1.109 19.594 -6.336 1 86.56 96 ARG A CA 1
ATOM 690 C C . ARG A 1 96 ? -1.064 20.844 -7.195 1 86.56 96 ARG A C 1
ATOM 692 O O . ARG A 1 96 ? -0.542 21.891 -6.77 1 86.56 96 ARG A O 1
ATOM 699 N N . PRO A 1 97 ? -1.643 20.812 -8.391 1 87.44 97 PRO A N 1
ATOM 700 C CA . PRO A 1 97 ? -1.595 22 -9.242 1 87.44 97 PRO A CA 1
ATOM 701 C C . PRO A 1 97 ? -2.303 23.203 -8.609 1 87.44 97 PRO A C 1
ATOM 703 O O . PRO A 1 97 ? -2.051 24.344 -9 1 87.44 97 PRO A O 1
ATOM 706 N N . ARG A 1 98 ? -3.164 22.969 -7.625 1 88.19 98 ARG A N 1
ATOM 707 C CA . ARG A 1 98 ? -3.912 24.031 -6.961 1 88.19 98 ARG A CA 1
ATOM 708 C C . ARG A 1 98 ? -3.186 24.516 -5.707 1 88.19 98 ARG A C 1
ATOM 710 O O . ARG A 1 98 ? -3.674 25.391 -5 1 88.19 98 ARG A O 1
ATOM 717 N N . GLY A 1 99 ? -2.053 23.891 -5.477 1 82.75 99 GLY A N 1
ATOM 718 C CA . GLY A 1 99 ? -1.271 24.266 -4.309 1 82.75 99 GLY A CA 1
ATOM 719 C C . GLY A 1 99 ? -1.864 23.766 -3.006 1 82.75 99 GLY A C 1
ATOM 720 O O . GLY A 1 99 ? -1.569 24.297 -1.935 1 82.75 99 GLY A O 1
ATOM 721 N N . LEU A 1 100 ? -2.768 22.828 -3.035 1 87.5 100 LEU A N 1
ATOM 722 C CA . LEU A 1 100 ? -3.402 22.281 -1.845 1 87.5 100 LEU A CA 1
ATOM 723 C C . LEU A 1 100 ? -2.633 21.062 -1.337 1 87.5 100 LEU A C 1
ATOM 725 O O . LEU A 1 100 ? -2.25 20.188 -2.123 1 87.5 100 LEU A O 1
ATOM 729 N N . GLU A 1 101 ? -2.408 21.078 -0.04 1 83.88 101 GLU A N 1
ATOM 730 C CA . GLU A 1 101 ? -1.721 19.969 0.597 1 83.88 101 GLU A CA 1
ATOM 731 C C . GLU A 1 101 ? -2.705 18.875 1 1 83.88 101 GLU A C 1
ATOM 733 O O . GLU A 1 101 ? -3.787 19.156 1.519 1 83.88 101 GLU A O 1
ATOM 738 N N . VAL A 1 102 ? -2.256 17.672 0.728 1 91.12 102 VAL A N 1
ATOM 739 C CA . VAL A 1 102 ? -3.105 16.547 1.094 1 91.12 102 VAL A CA 1
ATOM 740 C C . VAL A 1 102 ? -2.613 15.93 2.4 1 91.12 102 VAL A C 1
ATOM 742 O O . VAL A 1 102 ? -1.456 15.516 2.5 1 91.12 102 VAL A O 1
ATOM 745 N N . LEU A 1 103 ? -3.49 15.922 3.398 1 89.12 103 LEU A N 1
ATOM 746 C CA . LEU A 1 103 ? -3.23 15.25 4.672 1 89.12 103 LEU A CA 1
ATOM 747 C C . LEU A 1 103 ? -3.957 13.914 4.742 1 89.12 103 LEU A C 1
ATOM 749 O O . LEU A 1 103 ? -5.188 13.867 4.668 1 89.12 103 LEU A O 1
ATOM 753 N N . ILE A 1 104 ? -3.129 12.875 4.961 1 92.81 104 ILE A N 1
ATOM 754 C CA . ILE A 1 104 ? -3.705 11.539 4.91 1 92.81 104 ILE A CA 1
ATOM 755 C C . ILE A 1 104 ? -3.934 11.023 6.328 1 92.81 104 ILE A C 1
ATOM 757 O O . ILE A 1 104 ? -3.014 11.016 7.148 1 92.81 104 ILE A O 1
ATOM 761 N N . GLY A 1 105 ? -5.141 10.625 6.633 1 92.19 105 GLY A N 1
ATOM 762 C CA . GLY A 1 105 ? -5.484 9.945 7.871 1 92.19 105 GLY A CA 1
ATOM 763 C C . GLY A 1 105 ? -5.941 8.516 7.66 1 92.19 105 GLY A C 1
ATOM 764 O O . GLY A 1 105 ? -6.859 8.266 6.879 1 92.19 105 GLY A O 1
ATOM 765 N N . ASN A 1 106 ? -5.258 7.625 8.305 1 92.44 106 ASN A N 1
ATOM 766 C CA . ASN A 1 106 ? -5.613 6.207 8.273 1 92.44 106 ASN A CA 1
ATOM 767 C C . ASN A 1 106 ? -6.312 5.773 9.555 1 92.44 106 ASN A C 1
ATOM 769 O O . ASN A 1 106 ? -5.719 5.816 10.633 1 92.44 106 ASN A O 1
ATOM 773 N N . TYR A 1 107 ? -7.574 5.262 9.438 1 93.31 107 TYR A N 1
ATOM 774 C CA . TYR A 1 107 ? -8.305 5.004 10.672 1 93.31 107 TYR A CA 1
ATOM 775 C C . TYR A 1 107 ? -8.484 3.508 10.898 1 93.31 107 TYR A C 1
ATOM 777 O O . TYR A 1 107 ? -9.188 3.094 11.82 1 93.31 107 TYR A O 1
ATOM 785 N N . HIS A 1 108 ? -7.922 2.584 10.094 1 91.19 108 HIS A N 1
ATOM 786 C CA . HIS A 1 108 ? -7.766 1.148 10.297 1 91.19 108 HIS A CA 1
ATOM 787 C C . HIS A 1 108 ? -9.117 0.471 10.492 1 91.19 108 HIS A C 1
ATOM 789 O O . HIS A 1 108 ? -9.273 -0.371 11.375 1 91.19 108 HIS A O 1
ATOM 795 N N . TYR A 1 109 ? -10.086 0.939 9.828 1 93.75 109 TYR A N 1
ATOM 796 C CA . TYR A 1 109 ? -11.438 0.386 9.859 1 93.75 109 TYR A CA 1
ATOM 797 C C . TYR A 1 109 ? -12.031 0.483 11.258 1 93.75 109 TYR A C 1
ATOM 799 O O . TYR A 1 109 ? -12.875 -0.336 11.641 1 93.75 109 TYR A O 1
ATOM 807 N N . ASP A 1 110 ? -11.602 1.467 11.984 1 93.94 110 ASP A N 1
ATOM 808 C CA . ASP A 1 110 ? -12.086 1.692 13.344 1 93.94 110 ASP A CA 1
ATOM 809 C C . ASP A 1 110 ? -12.797 3.039 13.461 1 93.94 110 ASP A C 1
ATOM 811 O O . ASP A 1 110 ? -12.164 4.09 13.32 1 93.94 110 ASP A O 1
ATOM 815 N N . LEU A 1 111 ? -14.047 2.975 13.844 1 95.12 111 LEU A N 1
ATOM 816 C CA . LEU A 1 111 ? -14.867 4.18 13.859 1 95.12 111 LEU A CA 1
ATOM 817 C C . LEU A 1 111 ? -14.391 5.148 14.938 1 95.12 111 LEU A C 1
ATOM 819 O O . LEU A 1 111 ? -14.461 6.367 14.766 1 95.12 111 LEU A O 1
ATOM 823 N N . ALA A 1 112 ? -13.953 4.57 15.992 1 93.81 112 ALA A N 1
ATOM 824 C CA . ALA A 1 112 ? -13.438 5.426 17.062 1 93.81 112 ALA A CA 1
ATOM 825 C C . ALA A 1 112 ? -12.164 6.141 16.625 1 93.81 112 ALA A C 1
ATOM 827 O O . ALA A 1 112 ? -11.953 7.312 16.953 1 93.81 112 ALA A O 1
ATOM 828 N N . GLU A 1 113 ? -11.344 5.453 15.883 1 91.31 113 GLU A N 1
ATOM 829 C CA . GLU A 1 113 ? -10.125 6.07 15.359 1 91.31 113 GLU A CA 1
ATOM 830 C C . GLU A 1 113 ? -10.453 7.152 14.336 1 91.31 113 GLU A C 1
ATOM 832 O O . GLU A 1 113 ? -9.812 8.203 14.305 1 91.31 113 GLU A O 1
ATOM 837 N N . GLU A 1 114 ? -11.414 6.867 13.539 1 95.25 114 GLU A N 1
ATOM 838 C CA . GLU A 1 114 ? -11.828 7.883 12.57 1 95.25 114 GLU A CA 1
ATOM 839 C C . GLU A 1 114 ? -12.305 9.148 13.273 1 95.25 114 GLU A C 1
ATOM 841 O O . GLU A 1 114 ? -11.945 10.258 12.875 1 95.25 114 GLU A O 1
ATOM 846 N N . GLU A 1 115 ? -13.109 8.945 14.289 1 93.19 115 GLU A N 1
ATOM 847 C CA . GLU A 1 115 ? -13.625 10.062 15.07 1 93.19 115 GLU A CA 1
ATOM 848 C C . GLU A 1 115 ? -12.492 10.914 15.633 1 93.19 115 GLU A C 1
ATOM 850 O O . GLU A 1 115 ? -12.523 12.148 15.539 1 93.19 115 GLU A O 1
ATOM 855 N N . ASN A 1 116 ? -11.539 10.234 16.125 1 88.06 116 ASN A N 1
ATOM 856 C CA . ASN A 1 116 ? -10.391 10.93 16.688 1 88.06 116 ASN A CA 1
ATOM 857 C C . ASN A 1 116 ? -9.617 11.695 15.617 1 88.06 116 ASN A C 1
ATOM 859 O O . ASN A 1 116 ? -9.18 12.82 15.852 1 88.06 116 ASN A O 1
ATOM 863 N N . LEU A 1 117 ? -9.469 11.102 14.492 1 89.56 117 LEU A N 1
ATOM 864 C CA . LEU A 1 117 ? -8.766 11.758 13.391 1 89.56 117 LEU A CA 1
ATOM 865 C C . LEU A 1 117 ? -9.531 13 12.938 1 89.56 117 LEU A C 1
ATOM 867 O O . LEU A 1 117 ? -8.922 14.039 12.688 1 89.56 117 LEU A O 1
ATOM 871 N N . ILE A 1 118 ? -10.82 12.836 12.844 1 92.31 118 ILE A N 1
ATOM 872 C CA . ILE A 1 118 ? -11.648 13.961 12.43 1 92.31 118 ILE A CA 1
ATOM 873 C C . ILE A 1 118 ? -11.492 15.109 13.422 1 92.31 118 ILE A C 1
ATOM 875 O O . ILE A 1 118 ? -11.258 16.25 13.031 1 92.31 118 ILE A O 1
ATOM 879 N N . ARG A 1 119 ? -11.578 14.773 14.664 1 86.38 119 ARG A N 1
ATOM 880 C CA . ARG A 1 119 ? -11.414 15.766 15.719 1 86.38 119 ARG A CA 1
ATOM 881 C C . ARG A 1 119 ? -10.07 16.484 15.594 1 86.38 119 ARG A C 1
ATOM 883 O O . ARG A 1 119 ? -10.008 17.703 15.617 1 86.38 119 ARG A O 1
ATOM 890 N N . ASN A 1 120 ? -9.055 15.773 15.375 1 81.06 120 ASN A N 1
ATOM 891 C CA . ASN A 1 120 ? -7.703 16.312 15.32 1 81.06 120 ASN A CA 1
ATOM 892 C C . ASN A 1 120 ? -7.488 17.156 14.062 1 81.06 120 ASN A C 1
ATOM 894 O O . ASN A 1 120 ? -6.902 18.234 14.117 1 81.06 120 ASN A O 1
ATOM 898 N N . TYR A 1 121 ? -7.953 16.641 12.93 1 85.94 121 TYR A N 1
ATOM 899 C CA . TYR A 1 121 ? -7.715 17.344 11.664 1 85.94 121 TYR A CA 1
ATOM 900 C C . TYR A 1 121 ? -8.531 18.625 11.578 1 85.94 121 TYR A C 1
ATOM 902 O O . TYR A 1 121 ? -8.094 19.609 10.977 1 85.94 121 TYR A O 1
ATOM 910 N N . LEU A 1 122 ? -9.711 18.609 12.18 1 84.88 122 LEU A N 1
ATOM 911 C CA . LEU A 1 122 ? -10.539 19.812 12.164 1 84.88 122 LEU A CA 1
ATOM 912 C C . LEU A 1 122 ? -9.859 20.953 12.906 1 84.88 122 LEU A C 1
ATOM 914 O O . LEU A 1 122 ? -10.055 22.125 12.57 1 84.88 122 LEU A O 1
ATOM 918 N N . ALA A 1 123 ? -9.078 20.578 13.82 1 73.75 123 ALA A N 1
ATOM 919 C CA . ALA A 1 123 ? -8.328 21.578 14.57 1 73.75 123 ALA A CA 1
ATOM 920 C C . ALA A 1 123 ? -7.367 22.344 13.672 1 73.75 123 ALA A C 1
ATOM 922 O O . ALA A 1 123 ? -7.016 23.484 13.953 1 73.75 123 ALA A O 1
ATOM 923 N N . TYR A 1 124 ? -6.992 21.719 12.531 1 73.75 124 TYR A N 1
ATOM 924 C CA . TYR A 1 124 ? -6.078 22.359 11.586 1 73.75 124 TYR A CA 1
ATOM 925 C C . TYR A 1 124 ? -6.848 23.188 10.57 1 73.75 124 TYR A C 1
ATOM 927 O O . TYR A 1 124 ? -6.246 23.812 9.688 1 73.75 124 TYR A O 1
ATOM 935 N N . GLN A 1 125 ? -8.094 23.172 10.648 1 81.19 125 GLN A N 1
ATOM 936 C CA . GLN A 1 125 ? -9 23.969 9.82 1 81.19 125 GLN A CA 1
ATOM 937 C C . GLN A 1 125 ? -8.75 23.719 8.336 1 81.19 125 GLN A C 1
ATOM 939 O O . GLN A 1 125 ? -8.492 24.656 7.578 1 81.19 125 GLN A O 1
ATOM 944 N N . PRO A 1 126 ? -8.867 22.453 7.945 1 88.81 126 PRO A N 1
ATOM 945 C CA . PRO A 1 126 ? -8.711 22.172 6.52 1 88.81 126 PRO A CA 1
ATOM 946 C C . PRO A 1 126 ? -9.781 22.844 5.66 1 88.81 126 PRO A C 1
ATOM 948 O O . PRO A 1 126 ? -10.875 23.125 6.152 1 88.81 126 PRO A O 1
ATOM 951 N N . CYS A 1 127 ? -9.414 23.109 4.418 1 91.69 127 CYS A N 1
ATOM 952 C CA . CYS A 1 127 ? -10.391 23.75 3.547 1 91.69 127 CYS A CA 1
ATOM 953 C C . CYS A 1 127 ? -11.391 22.719 3.012 1 91.69 127 CYS A C 1
ATOM 955 O O . CYS A 1 127 ? -12.43 23.094 2.471 1 91.69 127 CYS A O 1
ATOM 957 N N . GLY A 1 128 ? -11.078 21.453 3.129 1 96.12 128 GLY A N 1
ATOM 958 C CA . GLY A 1 128 ? -11.969 20.375 2.689 1 96.12 128 GLY A CA 1
ATOM 959 C C . GLY A 1 128 ? -11.562 19.016 3.213 1 96.12 128 GLY A C 1
ATOM 960 O O . GLY A 1 128 ? -10.422 18.828 3.641 1 96.12 128 GLY A O 1
ATOM 961 N N . ILE A 1 129 ? -12.531 18.062 3.178 1 96.94 129 ILE A N 1
ATOM 962 C CA . ILE A 1 129 ? -12.281 16.703 3.645 1 96.94 129 ILE A CA 1
ATOM 963 C C . ILE A 1 129 ? -12.867 15.703 2.65 1 96.94 129 ILE A C 1
ATOM 965 O O . ILE A 1 129 ? -14.008 15.859 2.203 1 96.94 129 ILE A O 1
ATOM 969 N N . LEU A 1 130 ? -12.062 14.789 2.281 1 97.94 130 LEU A N 1
ATOM 970 C CA . LEU A 1 130 ? -12.523 13.625 1.533 1 97.94 130 LEU A CA 1
ATOM 971 C C . LEU A 1 130 ? -12.672 12.414 2.449 1 97.94 130 LEU A C 1
ATOM 973 O O . LEU A 1 130 ? -11.727 12.039 3.148 1 97.94 130 LEU A O 1
ATOM 977 N N . LEU A 1 131 ? -13.844 11.836 2.465 1 97.25 131 LEU A N 1
ATOM 978 C CA . LEU A 1 131 ? -14.195 10.75 3.373 1 97.25 131 LEU A CA 1
ATOM 979 C C . LEU A 1 131 ? -14.461 9.461 2.6 1 97.25 131 LEU A C 1
ATOM 981 O O . LEU A 1 131 ? -14.945 9.5 1.465 1 97.25 131 LEU A O 1
ATOM 985 N N . THR A 1 132 ? -14.148 8.305 3.24 1 96.44 132 THR A N 1
ATOM 986 C CA . THR A 1 132 ? -14.445 7.02 2.617 1 96.44 132 THR A CA 1
ATOM 987 C C . THR A 1 132 ? -15.727 6.422 3.193 1 96.44 132 THR A C 1
ATOM 989 O O . THR A 1 132 ? -15.812 6.16 4.395 1 96.44 132 THR A O 1
ATOM 992 N N . GLY A 1 133 ? -16.672 6.23 2.359 1 94.06 133 GLY A N 1
ATOM 993 C CA . GLY A 1 133 ? -17.938 5.668 2.797 1 94.06 133 GLY A CA 1
ATOM 994 C C . GLY A 1 133 ? -18.75 6.629 3.633 1 94.06 133 GLY A C 1
ATOM 995 O O . GLY A 1 133 ? -18.5 7.836 3.625 1 94.06 133 GLY A O 1
ATOM 996 N N . PHE A 1 134 ? -19.781 6.078 4.344 1 93.5 134 PHE A N 1
ATOM 997 C CA . PHE A 1 134 ? -20.734 6.93 5.059 1 93.5 134 PHE A CA 1
ATOM 998 C C . PHE A 1 134 ? -20.844 6.508 6.52 1 93.5 134 PHE A C 1
ATOM 1000 O O . PHE A 1 134 ? -21.375 7.246 7.344 1 93.5 134 PHE A O 1
ATOM 1007 N N . GLU A 1 135 ? -20.391 5.336 6.77 1 91.56 135 GLU A N 1
ATOM 1008 C CA . GLU A 1 135 ? -20.5 4.871 8.148 1 91.56 135 GLU A CA 1
ATOM 1009 C C . GLU A 1 135 ? -19.516 5.609 9.055 1 91.56 135 GLU A C 1
ATOM 1011 O O . GLU A 1 135 ? -18.312 5.605 8.82 1 91.56 135 GLU A O 1
ATOM 1016 N N . ARG A 1 136 ? -20.125 6.301 10.07 1 93.25 136 ARG A N 1
ATOM 1017 C CA . ARG A 1 136 ? -19.328 7.039 11.047 1 93.25 136 ARG A CA 1
ATOM 1018 C C . ARG A 1 136 ? -20.094 7.211 12.359 1 93.25 136 ARG A C 1
ATOM 1020 O O . ARG A 1 136 ? -21.297 6.973 12.414 1 93.25 136 ARG A O 1
ATOM 1027 N N . SER A 1 137 ? -19.344 7.48 13.383 1 95.19 137 SER A N 1
ATOM 1028 C CA . SER A 1 137 ? -19.984 7.715 14.672 1 95.19 137 SER A CA 1
ATOM 1029 C C . SER A 1 137 ? -20.844 8.977 14.633 1 95.19 137 SER A C 1
ATOM 1031 O O . SER A 1 137 ? -20.609 9.867 13.82 1 95.19 137 SER A O 1
ATOM 1033 N N . ASP A 1 138 ? -21.797 9.023 15.516 1 94.25 138 ASP A N 1
ATOM 1034 C CA . ASP A 1 138 ? -22.625 10.211 15.633 1 94.25 138 ASP A CA 1
ATOM 1035 C C . ASP A 1 138 ? -21.781 11.445 15.977 1 94.25 138 ASP A C 1
ATOM 1037 O O . ASP A 1 138 ? -22.016 12.531 15.438 1 94.25 138 ASP A O 1
ATOM 1041 N N . ALA A 1 139 ? -20.891 11.211 16.812 1 92.44 139 ALA A N 1
ATOM 1042 C CA . ALA A 1 139 ? -20.031 12.312 17.219 1 92.44 139 ALA A CA 1
ATOM 1043 C C . ALA A 1 139 ? -19.234 12.852 16.031 1 92.44 139 ALA A C 1
ATOM 1045 O O . ALA A 1 139 ? -19.109 14.062 15.852 1 92.44 139 ALA A O 1
ATOM 1046 N N . ALA A 1 140 ? -18.719 11.961 15.211 1 93.81 140 ALA A N 1
ATOM 1047 C CA . ALA A 1 140 ? -17.984 12.359 14.016 1 93.81 140 ALA A CA 1
ATOM 1048 C C . ALA A 1 140 ? -18.875 13.125 13.047 1 93.81 140 ALA A C 1
ATOM 1050 O O . ALA A 1 140 ? -18.484 14.156 12.5 1 93.81 140 ALA A O 1
ATOM 1051 N N . ARG A 1 141 ? -20.062 12.648 12.891 1 93.31 141 ARG A N 1
ATOM 1052 C CA . ARG A 1 141 ? -21.016 13.305 12.016 1 93.31 141 ARG A CA 1
ATOM 1053 C C . ARG A 1 141 ? -21.312 14.727 12.492 1 93.31 141 ARG A C 1
ATOM 1055 O O . ARG A 1 141 ? -21.328 15.664 11.688 1 93.31 141 ARG A O 1
ATOM 1062 N N . GLN A 1 142 ? -21.5 14.82 13.711 1 91.75 142 GLN A N 1
ATOM 1063 C CA . GLN A 1 142 ? -21.828 16.109 14.297 1 91.75 142 GLN A CA 1
ATOM 1064 C C . GLN A 1 142 ? -20.656 17.094 14.156 1 91.75 142 GLN A C 1
ATOM 1066 O O . GLN A 1 142 ? -20.875 18.266 13.836 1 91.75 142 GLN A O 1
ATOM 1071 N N . MET A 1 143 ? -19.5 16.578 14.375 1 90.69 143 MET A N 1
ATOM 1072 C CA . MET A 1 143 ? -18.312 17.422 14.242 1 90.69 143 MET A CA 1
ATOM 1073 C C . MET A 1 143 ? -18.172 17.938 12.812 1 90.69 143 MET A C 1
ATOM 1075 O O . MET A 1 143 ? -17.875 19.125 12.602 1 90.69 143 MET A O 1
ATOM 1079 N N . LEU A 1 144 ? -18.422 17.078 11.891 1 91.94 144 LEU A N 1
ATOM 1080 C CA . LEU A 1 144 ? -18.281 17.453 10.492 1 91.94 144 LEU A CA 1
AT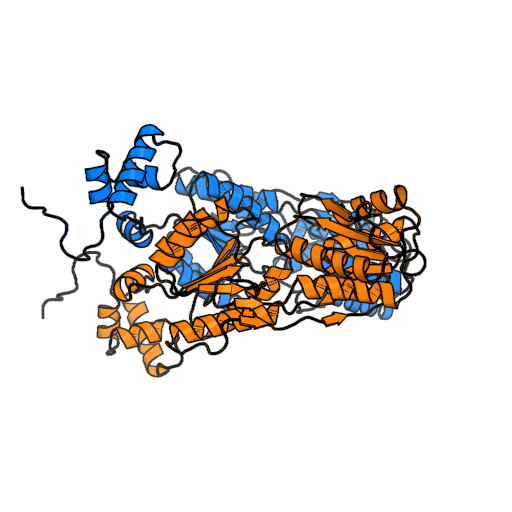OM 1081 C C . LEU A 1 144 ? -19.328 18.5 10.109 1 91.94 144 LEU A C 1
ATOM 1083 O O . LEU A 1 144 ? -19.016 19.5 9.469 1 91.94 144 LEU A O 1
ATOM 1087 N N . VAL A 1 145 ? -20.531 18.312 10.539 1 89.44 145 VAL A N 1
ATOM 1088 C CA . VAL A 1 145 ? -21.625 19.234 10.242 1 89.44 145 VAL A CA 1
ATOM 1089 C C . VAL A 1 145 ? -21.359 20.594 10.906 1 89.44 145 VAL A C 1
ATOM 1091 O O . VAL A 1 145 ? -21.469 21.641 10.266 1 89.44 145 VAL A O 1
ATOM 1094 N N . ALA A 1 146 ? -20.938 20.547 12.102 1 87.69 146 ALA A N 1
ATOM 1095 C CA . ALA A 1 146 ? -20.703 21.766 12.883 1 87.69 146 ALA A CA 1
ATOM 1096 C C . ALA A 1 146 ? -19.531 22.562 12.32 1 87.69 146 ALA A C 1
ATOM 1098 O O . ALA A 1 146 ? -19.531 23.797 12.383 1 87.69 146 ALA A O 1
ATOM 1099 N N . SER A 1 147 ? -18.578 21.891 11.75 1 86.38 147 SER A N 1
ATOM 1100 C CA . SER A 1 147 ? -17.375 22.547 11.258 1 86.38 147 SER A CA 1
ATOM 1101 C C . SER A 1 147 ? -17.656 23.375 10.008 1 86.38 147 SER A C 1
ATOM 1103 O O . SER A 1 147 ? -16.953 24.344 9.711 1 86.38 147 SER A O 1
ATOM 1105 N N . GLY A 1 148 ? -18.672 22.906 9.273 1 89.31 148 GLY A N 1
ATOM 1106 C CA . GLY A 1 148 ? -19 23.562 8.016 1 89.31 148 GLY A CA 1
ATOM 1107 C C . GLY A 1 148 ? -17.969 23.297 6.922 1 89.31 148 GLY A C 1
ATOM 1108 O O . GLY A 1 148 ? -18.062 23.875 5.836 1 89.31 148 GLY A O 1
ATOM 1109 N N . VAL A 1 149 ? -16.984 22.453 7.164 1 92.12 149 VAL A N 1
ATOM 1110 C CA . VAL A 1 149 ? -15.969 22.125 6.168 1 92.12 149 VAL A CA 1
ATOM 1111 C C . VAL A 1 149 ? -16.594 21.281 5.055 1 92.12 149 VAL A C 1
ATOM 1113 O O . VAL A 1 149 ? -17.281 20.297 5.324 1 92.12 149 VAL A O 1
ATOM 1116 N N . PRO A 1 150 ? -16.391 21.734 3.785 1 94.56 150 PRO A N 1
ATOM 1117 C CA . PRO A 1 150 ? -16.922 20.922 2.68 1 94.56 150 PRO A CA 1
ATOM 1118 C C . PRO A 1 150 ? -16.391 19.484 2.689 1 94.56 150 PRO A C 1
ATOM 1120 O O . PRO A 1 150 ? -15.195 19.266 2.908 1 94.56 150 PRO A O 1
ATOM 1123 N N . CYS A 1 151 ? -17.312 18.547 2.445 1 95.25 151 CYS A N 1
ATOM 1124 C CA . CYS A 1 151 ? -16.953 17.141 2.447 1 95.25 151 CYS A CA 1
ATOM 1125 C C . CYS A 1 151 ? -17.453 16.453 1.18 1 95.25 151 CYS A C 1
ATOM 1127 O O . CYS A 1 151 ? -18.516 16.781 0.657 1 95.25 151 CYS A O 1
ATOM 1129 N N . VAL A 1 152 ? -16.703 15.555 0.681 1 96.69 152 VAL A N 1
ATOM 1130 C CA . VAL A 1 152 ? -17.094 14.648 -0.392 1 96.69 152 VAL A CA 1
ATOM 1131 C C . VAL A 1 152 ? -16.797 13.203 0.015 1 96.69 152 VAL A C 1
ATOM 1133 O O . VAL A 1 152 ? -15.742 12.922 0.586 1 96.69 152 VAL A O 1
ATOM 1136 N N . HIS A 1 153 ? -17.75 12.328 -0.212 1 96.81 153 HIS A N 1
ATOM 1137 C CA . HIS A 1 153 ? -17.609 10.914 0.137 1 96.81 153 HIS A CA 1
ATOM 1138 C C . HIS A 1 153 ? -17.156 10.094 -1.062 1 96.81 153 HIS A C 1
ATOM 1140 O O . HIS A 1 153 ? -17.609 10.32 -2.188 1 96.81 153 HIS A O 1
ATOM 1146 N N . MET A 1 154 ? -16.312 9.109 -0.757 1 96.94 154 MET A N 1
ATOM 1147 C CA . MET A 1 154 ? -15.742 8.281 -1.817 1 96.94 154 MET A CA 1
ATOM 1148 C C . MET A 1 154 ? -16.188 6.832 -1.674 1 96.94 154 MET A C 1
ATOM 1150 O O . MET A 1 154 ? -16.531 6.391 -0.575 1 96.94 154 MET A O 1
ATOM 1154 N N . MET A 1 155 ? -16.156 5.996 -2.746 1 95 155 MET A N 1
ATOM 1155 C CA . MET A 1 155 ? -16.234 4.543 -2.877 1 95 155 MET A CA 1
ATOM 1156 C C . MET A 1 155 ? -17.688 4.078 -2.805 1 95 155 MET A C 1
ATOM 1158 O O . MET A 1 155 ? -18.062 3.074 -3.414 1 95 155 MET A O 1
ATOM 1162 N N . GLU A 1 156 ? -18.531 4.828 -2.021 1 92.75 156 GLU A N 1
ATOM 1163 C CA . GLU A 1 156 ? -19.922 4.422 -1.853 1 92.75 156 GLU A CA 1
ATOM 1164 C C . GLU A 1 156 ? -20.875 5.496 -2.373 1 92.75 156 GLU A C 1
ATOM 1166 O O . GLU A 1 156 ? -20.5 6.664 -2.488 1 92.75 156 GLU A O 1
ATOM 1171 N N . LEU A 1 157 ? -22.141 5.082 -2.65 1 90.19 157 LEU A N 1
ATOM 1172 C CA . LEU A 1 157 ? -23.125 5.992 -3.225 1 90.19 157 LEU A CA 1
ATOM 1173 C C . LEU A 1 157 ? -24.297 6.18 -2.277 1 90.19 157 LEU A C 1
ATOM 1175 O O . LEU A 1 157 ? -25.109 7.086 -2.469 1 90.19 157 LEU A O 1
ATOM 1179 N N . ASN A 1 158 ? -24.531 5.473 -1.295 1 76.94 158 ASN A N 1
ATOM 1180 C CA . ASN A 1 158 ? -25.766 5.418 -0.542 1 76.94 158 ASN A CA 1
ATOM 1181 C C . ASN A 1 158 ? -25.734 6.355 0.663 1 76.94 158 ASN A C 1
ATOM 1183 O O . ASN A 1 158 ? -26.141 5.973 1.764 1 76.94 158 ASN A O 1
ATOM 1187 N N . GLY A 1 159 ? -25.359 7.57 0.361 1 74.31 159 GLY A N 1
ATOM 1188 C CA . GLY A 1 159 ? -25.359 8.516 1.465 1 74.31 159 GLY A CA 1
ATOM 1189 C C . GLY A 1 159 ? -26.688 9.25 1.623 1 74.31 159 GLY A C 1
ATOM 1190 O O . GLY A 1 159 ? -27.641 8.977 0.899 1 74.31 159 GLY A O 1
ATOM 1191 N N . GLU A 1 160 ? -26.75 9.977 2.689 1 75.44 160 GLU A N 1
ATOM 1192 C CA . GLU A 1 160 ? -27.906 10.844 2.92 1 75.44 160 GLU A CA 1
ATOM 1193 C C . GLU A 1 160 ? -28.109 11.812 1.761 1 75.44 160 GLU A C 1
ATOM 1195 O O . GLU A 1 160 ? -27.156 12.141 1.042 1 75.44 160 GLU A O 1
ATOM 1200 N N . PRO A 1 161 ? -29.422 12.172 1.656 1 73.56 161 PRO A N 1
ATOM 1201 C CA . PRO A 1 161 ? -29.688 13.156 0.61 1 73.56 161 PRO A CA 1
ATOM 1202 C C . PRO A 1 161 ? -28.828 14.406 0.743 1 73.56 161 PRO A C 1
ATOM 1204 O O . PRO A 1 161 ? -28.656 14.93 1.847 1 73.56 161 PRO A O 1
ATOM 1207 N N . GLY A 1 162 ? -28.172 14.703 -0.326 1 77.38 162 GLY A N 1
ATOM 1208 C CA . GLY A 1 162 ? -27.375 15.922 -0.334 1 77.38 162 GLY A CA 1
ATOM 1209 C C . GLY A 1 162 ? -25.891 15.672 -0.127 1 77.38 162 GLY A C 1
ATOM 1210 O O . GLY A 1 162 ? -25.062 16.531 -0.423 1 77.38 162 GLY A O 1
ATOM 1211 N N . ALA A 1 163 ? -25.609 14.516 0.346 1 86.19 163 ALA A N 1
ATOM 1212 C CA . ALA A 1 163 ? -24.188 14.219 0.541 1 86.19 163 ALA A CA 1
ATOM 1213 C C . ALA A 1 163 ? -23.5 13.938 -0.792 1 86.19 163 ALA A C 1
ATOM 1215 O O . ALA A 1 163 ? -23.953 13.094 -1.567 1 86.19 163 ALA A O 1
ATOM 1216 N N . LEU A 1 164 ? -22.516 14.719 -1.087 1 93.06 164 LEU A N 1
ATOM 1217 C CA . LEU A 1 164 ? -21.734 14.5 -2.309 1 93.06 164 LEU A CA 1
ATOM 1218 C C . LEU A 1 164 ? -20.922 13.219 -2.215 1 93.06 164 LEU A C 1
ATOM 1220 O O . LEU A 1 164 ? -20.25 12.977 -1.209 1 93.06 164 LEU A O 1
ATOM 1224 N N . SER A 1 165 ? -21.109 12.414 -3.252 1 96 165 SER A N 1
ATOM 1225 C CA . SER A 1 165 ? -20.375 11.148 -3.244 1 96 165 SER A CA 1
ATOM 1226 C C . SER A 1 165 ? -19.953 10.742 -4.652 1 96 165 SER A C 1
ATOM 1228 O O . SER A 1 165 ? -20.656 11.047 -5.625 1 96 165 SER A O 1
ATOM 1230 N N . VAL A 1 166 ? -18.781 10.219 -4.75 1 97 166 VAL A N 1
ATOM 1231 C CA . VAL A 1 166 ? -18.25 9.617 -5.965 1 97 166 VAL A CA 1
ATOM 1232 C C . VAL A 1 166 ? -17.875 8.164 -5.703 1 97 166 VAL A C 1
ATOM 1234 O O . VAL A 1 166 ? -17.109 7.859 -4.785 1 97 166 VAL A O 1
ATOM 1237 N N . GLY A 1 167 ? -18.438 7.242 -6.406 1 96.94 167 GLY A N 1
ATOM 1238 C CA . GLY A 1 167 ? -18.188 5.828 -6.184 1 96.94 167 GLY A CA 1
ATOM 1239 C C . GLY A 1 167 ? -18.844 4.93 -7.215 1 96.94 167 GLY A C 1
ATOM 1240 O O . GLY A 1 167 ? -18.875 5.262 -8.398 1 96.94 167 GLY A O 1
ATOM 1241 N N . PHE A 1 168 ? -19.234 3.797 -6.781 1 97.31 168 PHE A N 1
ATOM 1242 C CA . PHE A 1 168 ? -19.906 2.789 -7.594 1 97.31 168 PHE A CA 1
ATOM 1243 C C . PHE A 1 168 ? -20.688 1.825 -6.715 1 97.31 168 PHE A C 1
ATOM 1245 O O . PHE A 1 168 ? -20.5 1.797 -5.496 1 97.31 168 PHE A O 1
ATOM 1252 N N . SER A 1 169 ? -21.594 1.132 -7.293 1 97.06 169 SER A N 1
ATOM 1253 C CA . SER A 1 169 ? -22.453 0.25 -6.52 1 97.06 169 SER A CA 1
ATOM 1254 C C . SER A 1 169 ? -21.75 -1.05 -6.16 1 97.06 169 SER A C 1
ATOM 1256 O O . SER A 1 169 ? -21.516 -1.895 -7.027 1 97.06 169 SER A O 1
ATOM 1258 N N . GLN A 1 170 ? -21.5 -1.212 -4.848 1 97.25 170 GLN A N 1
ATOM 1259 C CA . GLN A 1 170 ? -20.922 -2.451 -4.344 1 97.25 170 GLN A CA 1
ATOM 1260 C C . GLN A 1 170 ? -21.875 -3.625 -4.535 1 97.25 170 GLN A C 1
ATOM 1262 O O . GLN A 1 170 ? -21.453 -4.719 -4.918 1 97.25 170 GLN A O 1
ATOM 1267 N N . HIS A 1 171 ? -23.094 -3.355 -4.316 1 97.88 171 HIS A N 1
ATOM 1268 C CA . HIS A 1 171 ? -24.156 -4.359 -4.453 1 97.88 171 HIS A CA 1
ATOM 1269 C C . HIS A 1 171 ? -24.234 -4.883 -5.879 1 97.88 171 HIS A C 1
ATOM 1271 O O . HIS A 1 171 ? -24.219 -6.098 -6.102 1 97.88 171 HIS A O 1
ATOM 1277 N N . GLN A 1 172 ? -24.219 -4.004 -6.82 1 98.31 172 GLN A N 1
ATOM 1278 C CA . GLN A 1 172 ? -24.312 -4.406 -8.219 1 98.31 172 GLN A CA 1
ATOM 1279 C C . GLN A 1 172 ? -23.047 -5.141 -8.664 1 98.31 172 GLN A C 1
ATOM 1281 O O . GLN A 1 172 ? -23.125 -6.055 -9.492 1 98.31 172 GLN A O 1
ATOM 1286 N N . ALA A 1 173 ? -21.969 -4.75 -8.117 1 98.62 173 ALA A N 1
ATOM 1287 C CA . ALA A 1 173 ? -20.719 -5.434 -8.438 1 98.62 173 ALA A CA 1
ATOM 1288 C C . ALA A 1 173 ? -20.75 -6.879 -7.953 1 98.62 173 ALA A C 1
ATOM 1290 O O . ALA A 1 173 ? -20.312 -7.789 -8.664 1 98.62 173 ALA A O 1
ATOM 1291 N N . GLY A 1 174 ? -21.219 -7.059 -6.723 1 98.75 174 GLY A N 1
ATOM 1292 C CA . GLY A 1 174 ? -21.391 -8.414 -6.227 1 98.75 174 GLY A CA 1
ATOM 1293 C C . GLY A 1 174 ? -22.328 -9.242 -7.078 1 98.75 174 GLY A C 1
ATOM 1294 O O . GLY A 1 174 ? -22.047 -10.414 -7.352 1 98.75 174 GLY A O 1
ATOM 1295 N N . ARG A 1 175 ? -23.391 -8.625 -7.484 1 98.75 175 ARG A N 1
ATOM 1296 C CA . ARG A 1 175 ? -24.375 -9.281 -8.344 1 98.75 175 ARG A CA 1
ATOM 1297 C C . ARG A 1 175 ? -23.734 -9.695 -9.672 1 98.75 175 ARG A C 1
ATOM 1299 O O . ARG A 1 175 ? -23.984 -10.797 -10.172 1 98.75 175 ARG A O 1
ATOM 1306 N N . ALA A 1 176 ? -22.922 -8.828 -10.203 1 98.88 176 ALA A N 1
ATOM 1307 C CA . ALA A 1 176 ? -22.281 -9.078 -11.484 1 98.88 176 ALA A CA 1
ATOM 1308 C C . ALA A 1 176 ? -21.344 -10.281 -11.398 1 98.88 176 ALA A C 1
ATOM 1310 O O . ALA A 1 176 ? -21.25 -11.078 -12.336 1 98.88 176 ALA A O 1
ATOM 1311 N N . ALA A 1 177 ? -20.625 -10.398 -10.289 1 98.88 177 ALA A N 1
ATOM 1312 C CA . ALA A 1 177 ? -19.734 -11.539 -10.078 1 98.88 177 ALA A CA 1
ATOM 1313 C C . ALA A 1 177 ? -20.531 -12.844 -10.055 1 98.88 177 ALA A C 1
ATOM 1315 O O . ALA A 1 177 ? -20.141 -13.828 -10.703 1 98.88 177 ALA A O 1
ATOM 1316 N N . ALA A 1 178 ? -21.641 -12.828 -9.359 1 98.81 178 ALA A N 1
ATOM 1317 C CA . ALA A 1 178 ? -22.5 -14.008 -9.281 1 98.81 178 ALA A CA 1
ATOM 1318 C C . ALA A 1 178 ? -23.047 -14.383 -10.648 1 98.81 178 ALA A C 1
ATOM 1320 O O . ALA A 1 178 ? -22.984 -15.547 -11.055 1 98.81 178 ALA A O 1
ATOM 1321 N N . ARG A 1 179 ? -23.562 -13.43 -11.312 1 98.75 179 ARG A N 1
ATOM 1322 C CA . ARG A 1 179 ? -24.156 -13.656 -12.625 1 98.75 179 ARG A CA 1
ATOM 1323 C C . ARG A 1 179 ? -23.141 -14.25 -13.594 1 98.75 179 ARG A C 1
ATOM 1325 O O . ARG A 1 179 ? -23.453 -15.141 -14.375 1 98.75 179 ARG A O 1
ATOM 1332 N N . HIS A 1 180 ? -21.938 -13.742 -13.539 1 98.94 180 HIS A N 1
ATOM 1333 C CA . HIS A 1 180 ? -20.875 -14.242 -14.406 1 98.94 180 HIS A CA 1
ATOM 1334 C C . HIS A 1 180 ? -20.625 -15.727 -14.172 1 98.94 180 HIS A C 1
ATOM 1336 O O . HIS A 1 180 ? -20.547 -16.5 -15.125 1 98.94 180 HIS A O 1
ATOM 1342 N N . LEU A 1 181 ? -20.484 -16.109 -12.914 1 98.88 181 LEU A N 1
ATOM 1343 C CA . LEU A 1 181 ? -20.234 -17.516 -12.57 1 98.88 181 LEU A CA 1
ATOM 1344 C C . LEU A 1 181 ? -21.406 -18.391 -13 1 98.88 181 LEU A C 1
ATOM 1346 O O . LEU A 1 181 ? -21.203 -19.484 -13.547 1 98.88 181 LEU A O 1
ATOM 1350 N N . ILE A 1 182 ? -22.641 -17.922 -12.82 1 98.75 182 ILE A N 1
ATOM 1351 C CA . ILE A 1 182 ? -23.844 -18.656 -13.195 1 98.75 182 ILE A CA 1
ATOM 1352 C C . ILE A 1 182 ? -23.906 -18.828 -14.711 1 98.75 182 ILE A C 1
ATOM 1354 O O . ILE A 1 182 ? -24.156 -19.922 -15.203 1 98.75 182 ILE A O 1
ATOM 1358 N N . GLU A 1 183 ? -23.609 -17.75 -15.391 1 98.5 183 GLU A N 1
ATOM 1359 C CA . GLU A 1 183 ? -23.625 -17.766 -16.844 1 98.5 183 GLU A CA 1
ATOM 1360 C C . GLU A 1 183 ? -22.578 -18.734 -17.406 1 98.5 183 GLU A C 1
ATOM 1362 O O . GLU A 1 183 ? -22.75 -19.266 -18.5 1 98.5 183 GLU A O 1
ATOM 1367 N N . ARG A 1 184 ? -21.547 -19 -16.641 1 98.12 184 ARG A N 1
ATOM 1368 C CA . ARG A 1 184 ? -20.484 -19.906 -17.047 1 98.12 184 ARG A CA 1
ATOM 1369 C C . ARG A 1 184 ? -20.844 -21.344 -16.703 1 98.12 184 ARG A C 1
ATOM 1371 O O . ARG A 1 184 ? -20.031 -22.266 -16.891 1 98.12 184 ARG A O 1
ATOM 1378 N N . GLY A 1 185 ? -21.984 -21.516 -16.078 1 98.19 185 GLY A N 1
ATOM 1379 C CA . GLY A 1 185 ? -22.5 -22.859 -15.836 1 98.19 185 GLY A CA 1
ATOM 1380 C C . GLY A 1 185 ? -22.156 -23.391 -14.461 1 98.19 185 GLY A C 1
ATOM 1381 O O . GLY A 1 185 ? -22.375 -24.578 -14.172 1 98.19 185 GLY A O 1
ATOM 1382 N N . ARG A 1 186 ? -21.594 -22.516 -13.625 1 98.56 186 ARG A N 1
ATOM 1383 C CA . ARG A 1 186 ? -21.281 -22.953 -12.273 1 98.56 186 ARG A CA 1
ATOM 1384 C C . ARG A 1 186 ? -22.531 -23.062 -11.422 1 98.56 186 ARG A C 1
ATOM 1386 O O . ARG A 1 186 ? -23.453 -22.25 -11.57 1 98.56 186 ARG A O 1
ATOM 1393 N N . LYS A 1 187 ? -22.562 -23.969 -10.453 1 97.88 187 LYS A N 1
ATOM 1394 C CA . LYS A 1 187 ? -23.812 -24.281 -9.766 1 97.88 187 LYS A CA 1
ATOM 1395 C C . LYS A 1 187 ? -23.656 -24.172 -8.25 1 97.88 187 LYS A C 1
ATOM 1397 O O . LYS A 1 187 ? -24.609 -23.844 -7.539 1 97.88 187 LYS A O 1
ATOM 1402 N N . ARG A 1 188 ? -22.562 -24.562 -7.773 1 98.44 188 ARG A N 1
ATOM 1403 C CA . ARG A 1 188 ? -22.297 -24.484 -6.34 1 98.44 188 ARG A CA 1
ATOM 1404 C C . ARG A 1 188 ? -21.312 -23.359 -6.027 1 98.44 188 ARG A C 1
ATOM 1406 O O . ARG A 1 188 ? -20.094 -23.578 -5.996 1 98.44 188 ARG A O 1
ATOM 1413 N N . LEU A 1 189 ? -21.875 -22.266 -5.672 1 98.81 189 LEU A N 1
ATOM 1414 C CA . LEU A 1 189 ? -21.109 -21.031 -5.641 1 98.81 189 LEU A CA 1
ATOM 1415 C C . LEU A 1 189 ? -20.859 -20.578 -4.203 1 98.81 189 LEU A C 1
ATOM 1417 O O . LEU A 1 189 ? -21.766 -20.641 -3.367 1 98.81 189 LEU A O 1
ATOM 1421 N N . ALA A 1 190 ? -19.625 -20.172 -3.906 1 98.88 190 ALA A N 1
ATOM 1422 C CA . ALA A 1 190 ? -19.234 -19.703 -2.58 1 98.88 190 ALA A CA 1
ATOM 1423 C C . ALA A 1 190 ? -18.781 -18.25 -2.625 1 98.88 190 ALA A C 1
ATOM 1425 O O . ALA A 1 190 ? -18.406 -17.734 -3.686 1 98.88 190 ALA A O 1
ATOM 1426 N N . PHE A 1 191 ? -18.922 -17.609 -1.494 1 98.88 191 PHE A N 1
ATOM 1427 C CA . PHE A 1 191 ? -18.391 -16.266 -1.256 1 98.88 191 PHE A CA 1
ATOM 1428 C C . PHE A 1 191 ? -17.406 -16.281 -0.09 1 98.88 191 PHE A C 1
ATOM 1430 O O . PHE A 1 191 ? -17.75 -16.719 1.01 1 98.88 191 PHE A O 1
ATOM 1437 N N . ILE A 1 192 ? -16.156 -15.898 -0.396 1 98.94 192 ILE A N 1
ATOM 1438 C CA . ILE A 1 192 ? -15.148 -15.773 0.658 1 98.94 192 ILE A CA 1
ATOM 1439 C C . ILE A 1 192 ? -14.844 -14.305 0.906 1 98.94 192 ILE A C 1
ATOM 1441 O O . ILE A 1 192 ? -14.461 -13.578 -0.016 1 98.94 192 ILE A O 1
ATOM 1445 N N . ALA A 1 193 ? -15.016 -13.883 2.154 1 98.75 193 ALA A N 1
ATOM 1446 C CA . ALA A 1 193 ? -14.844 -12.469 2.492 1 98.75 193 ALA A CA 1
ATOM 1447 C C . ALA A 1 193 ? -14.047 -12.305 3.777 1 98.75 193 ALA A C 1
ATOM 1449 O O . ALA A 1 193 ? -13.961 -13.227 4.59 1 98.75 193 ALA A O 1
ATOM 1450 N N . ALA A 1 194 ? -13.398 -11.172 3.889 1 98 194 ALA A N 1
ATOM 1451 C CA . ALA A 1 194 ? -12.648 -10.766 5.074 1 98 194 ALA A CA 1
ATOM 1452 C C . ALA A 1 194 ? -12.938 -9.312 5.438 1 98 194 ALA A C 1
ATOM 1454 O O . ALA A 1 194 ? -13.617 -8.602 4.695 1 98 194 ALA A O 1
ATOM 1455 N N . GLN A 1 195 ? -12.516 -8.844 6.699 1 95.62 195 GLN A N 1
ATOM 1456 C CA . GLN A 1 195 ? -12.672 -7.48 7.191 1 95.62 195 GLN A CA 1
ATOM 1457 C C . GLN A 1 195 ? -14.141 -7.133 7.391 1 95.62 195 GLN A C 1
ATOM 1459 O O . GLN A 1 195 ? -14.508 -6.492 8.383 1 95.62 195 GLN A O 1
ATOM 1464 N N . LEU A 1 196 ? -14.914 -7.582 6.562 1 97.5 196 LEU A N 1
ATOM 1465 C CA . LEU A 1 196 ? -16.375 -7.547 6.59 1 97.5 196 LEU A CA 1
ATOM 1466 C C . LEU A 1 196 ? -16.875 -6.121 6.789 1 97.5 196 LEU A C 1
ATOM 1468 O O . LEU A 1 196 ? -17.734 -5.879 7.633 1 97.5 196 LEU A O 1
ATOM 1472 N N . ASP A 1 197 ? -16.234 -5.156 6.227 1 95.19 197 ASP A N 1
ATOM 1473 C CA . ASP A 1 197 ? -16.688 -3.768 6.254 1 95.19 197 ASP A CA 1
ATOM 1474 C C . ASP A 1 197 ? -17.953 -3.584 5.418 1 95.19 197 ASP A C 1
ATOM 1476 O O . ASP A 1 197 ? -18.359 -4.492 4.688 1 95.19 197 ASP A O 1
ATOM 1480 N N . PRO A 1 198 ? -18.609 -2.438 5.5 1 94.44 198 PRO A N 1
ATOM 1481 C CA . PRO A 1 198 ? -19.906 -2.238 4.836 1 94.44 198 PRO A CA 1
ATOM 1482 C C . PRO A 1 198 ? -19.844 -2.475 3.33 1 94.44 198 PRO A C 1
ATOM 1484 O O . PRO A 1 198 ? -20.797 -2.984 2.738 1 94.44 198 PRO A O 1
ATOM 1487 N N . ARG A 1 199 ? -18.781 -2.111 2.701 1 95.69 199 ARG A N 1
ATOM 1488 C CA . ARG A 1 199 ? -18.656 -2.326 1.264 1 95.69 199 ARG A CA 1
ATOM 1489 C C . ARG A 1 199 ? -18.641 -3.814 0.932 1 95.69 199 ARG A C 1
ATOM 1491 O O . ARG A 1 199 ? -19.328 -4.254 0.006 1 95.69 199 ARG A O 1
ATOM 1498 N N . VAL A 1 200 ? -17.891 -4.594 1.698 1 97.44 200 VAL A N 1
ATOM 1499 C CA . VAL A 1 200 ? -17.812 -6.039 1.516 1 97.44 200 VAL A CA 1
ATOM 1500 C C . VAL A 1 200 ? -19.203 -6.652 1.708 1 97.44 200 VAL A C 1
ATOM 1502 O O . VAL A 1 200 ? -19.609 -7.523 0.937 1 97.44 200 VAL A O 1
ATOM 1505 N N . MET A 1 201 ? -19.891 -6.176 2.684 1 97.38 201 MET A N 1
ATOM 1506 C CA . MET A 1 201 ? -21.188 -6.746 2.994 1 97.38 201 MET A CA 1
ATOM 1507 C C . MET A 1 201 ? -22.203 -6.414 1.903 1 97.38 201 MET A C 1
ATOM 1509 O O . MET A 1 201 ? -23.094 -7.211 1.612 1 97.38 201 MET A O 1
ATOM 1513 N N . GLN A 1 202 ? -22.078 -5.305 1.324 1 97.19 202 GLN A N 1
ATOM 1514 C CA . GLN A 1 202 ? -22.922 -4.961 0.188 1 97.19 202 GLN A CA 1
ATOM 1515 C C . GLN A 1 202 ? -22.672 -5.887 -0.996 1 97.19 202 GLN A C 1
ATOM 1517 O O . GLN A 1 202 ? -23.594 -6.316 -1.676 1 97.19 202 GLN A O 1
ATOM 1522 N N . ARG A 1 203 ? -21.406 -6.145 -1.283 1 98.31 203 ARG A N 1
ATOM 1523 C CA . ARG A 1 203 ? -21.047 -7.102 -2.324 1 98.31 203 ARG A CA 1
ATOM 1524 C C . ARG A 1 203 ? -21.656 -8.469 -2.041 1 98.31 203 ARG A C 1
ATOM 1526 O O . ARG A 1 203 ? -22.188 -9.117 -2.945 1 98.31 203 ARG A O 1
ATOM 1533 N N . ALA A 1 204 ? -21.531 -8.844 -0.767 1 98.5 204 ALA A N 1
ATOM 1534 C CA . ALA A 1 204 ? -22.094 -10.117 -0.344 1 98.5 204 ALA A CA 1
ATOM 1535 C C . ALA A 1 204 ? -23.594 -10.164 -0.612 1 98.5 204 ALA A C 1
ATOM 1537 O O . ALA A 1 204 ? -24.109 -11.18 -1.093 1 98.5 204 ALA A O 1
ATOM 1538 N N . GLU A 1 205 ? -24.266 -9.086 -0.285 1 98.19 205 GLU A N 1
ATOM 1539 C CA . GLU A 1 205 ? -25.703 -9.008 -0.477 1 98.19 205 GLU A CA 1
ATOM 1540 C C . GLU A 1 205 ? -26.078 -9.133 -1.952 1 98.19 205 GLU A C 1
ATOM 1542 O O . GLU A 1 205 ? -27.016 -9.859 -2.305 1 98.19 205 GLU A O 1
ATOM 1547 N N . GLY A 1 206 ? -25.328 -8.414 -2.775 1 98.62 206 GLY A N 1
ATOM 1548 C CA . GLY A 1 206 ? -25.562 -8.523 -4.207 1 98.62 206 GLY A CA 1
ATOM 1549 C C . GLY A 1 206 ? -25.344 -9.93 -4.742 1 98.62 206 GLY A C 1
ATOM 1550 O O . GLY A 1 206 ? -26.156 -10.422 -5.535 1 98.62 206 GLY A O 1
ATOM 1551 N N . PHE A 1 207 ? -24.297 -10.547 -4.258 1 98.81 207 PHE A N 1
ATOM 1552 C CA . PHE A 1 207 ? -23.984 -11.922 -4.648 1 98.81 207 PHE A CA 1
ATOM 1553 C C . PHE A 1 207 ? -25.094 -12.875 -4.219 1 98.81 207 PHE A C 1
ATOM 1555 O O . PHE A 1 207 ? -25.578 -13.664 -5.027 1 98.81 207 PHE A O 1
ATOM 1562 N N . ARG A 1 208 ? -25.5 -12.758 -3.027 1 98.19 208 ARG A N 1
ATOM 1563 C CA . ARG A 1 208 ? -26.547 -13.602 -2.445 1 98.19 208 ARG A CA 1
ATOM 1564 C C . ARG A 1 208 ? -27.859 -13.461 -3.207 1 98.19 208 ARG A C 1
ATOM 1566 O O . ARG A 1 208 ? -28.531 -14.453 -3.48 1 98.19 208 ARG A O 1
ATOM 1573 N N . GLN A 1 209 ? -28.188 -12.289 -3.488 1 98.31 209 GLN A N 1
ATOM 1574 C CA . GLN A 1 209 ? -29.453 -12.023 -4.184 1 98.31 209 GLN A CA 1
ATOM 1575 C C . GLN A 1 209 ? -29.453 -12.656 -5.57 1 98.31 209 GLN A C 1
ATOM 1577 O O . GLN A 1 209 ? -30.453 -13.234 -5.992 1 98.31 209 GLN A O 1
ATOM 1582 N N . ALA A 1 210 ? -28.359 -12.5 -6.285 1 98.62 210 ALA A N 1
ATOM 1583 C CA . ALA A 1 210 ? -28.266 -13.102 -7.613 1 98.62 210 ALA A CA 1
ATOM 1584 C C . ALA A 1 210 ? -28.375 -14.617 -7.535 1 98.62 210 ALA A C 1
ATOM 1586 O O . ALA A 1 210 ? -29.016 -15.242 -8.383 1 98.62 210 ALA A O 1
ATOM 1587 N N . LEU A 1 211 ? -27.766 -15.219 -6.531 1 98.56 211 LEU A N 1
ATOM 1588 C CA . LEU A 1 211 ? -27.859 -16.656 -6.344 1 98.56 211 LEU A CA 1
ATOM 1589 C C . LEU A 1 211 ? -29.297 -17.078 -6.039 1 98.56 211 LEU A C 1
ATOM 1591 O O . LEU A 1 211 ? -29.781 -18.094 -6.559 1 98.56 211 LEU A O 1
ATOM 1595 N N . ALA A 1 212 ? -29.922 -16.312 -5.203 1 98.12 212 ALA A N 1
ATOM 1596 C CA . ALA A 1 212 ? -31.312 -16.594 -4.84 1 98.12 212 ALA A CA 1
ATOM 1597 C C . ALA A 1 212 ? -32.219 -16.547 -6.062 1 98.12 212 ALA A C 1
ATOM 1599 O O . ALA A 1 212 ? -33.094 -17.422 -6.234 1 98.12 212 ALA A O 1
ATOM 1600 N N . GLU A 1 213 ? -32 -15.602 -6.863 1 98.06 213 GLU A N 1
ATOM 1601 C CA . GLU A 1 213 ? -32.812 -15.438 -8.078 1 98.06 213 GLU A CA 1
ATOM 1602 C C . GLU A 1 213 ? -32.625 -16.609 -9.023 1 98.06 213 GLU A C 1
ATOM 1604 O O . GLU A 1 213 ? -33.531 -16.969 -9.781 1 98.06 213 GLU A O 1
ATOM 1609 N N . ALA A 1 214 ? -31.5 -17.203 -8.961 1 98.12 214 ALA A N 1
ATOM 1610 C CA . ALA A 1 214 ? -31.188 -18.328 -9.844 1 98.12 214 ALA A CA 1
ATOM 1611 C C . ALA A 1 214 ? -31.5 -19.656 -9.172 1 98.12 214 ALA A C 1
ATOM 1613 O O . ALA A 1 214 ? -31.297 -20.719 -9.773 1 98.12 214 ALA A O 1
ATOM 1614 N N . GLY A 1 215 ? -31.906 -19.641 -7.926 1 97.81 215 GLY A N 1
ATOM 1615 C CA . GLY A 1 215 ? -32.219 -20.859 -7.184 1 97.81 215 GLY A CA 1
ATOM 1616 C C . GLY A 1 215 ? -30.969 -21.594 -6.727 1 97.81 215 GLY A C 1
ATOM 1617 O O . GLY A 1 215 ? -30.984 -22.812 -6.578 1 97.81 215 GLY A O 1
ATOM 1618 N N . LEU A 1 216 ? -29.906 -20.875 -6.516 1 98 216 LEU A N 1
ATOM 1619 C CA . LEU A 1 216 ? -28.625 -21.5 -6.199 1 98 216 LEU A CA 1
ATOM 1620 C C . LEU A 1 216 ? -28.141 -21.094 -4.812 1 98 216 LEU A C 1
ATOM 1622 O O . LEU A 1 216 ? -26.984 -21.328 -4.453 1 98 216 LEU A O 1
ATOM 1626 N N . GLN A 1 217 ? -29 -20.484 -4.039 1 94.5 217 GLN A N 1
ATOM 1627 C CA . GLN A 1 217 ? -28.609 -19.953 -2.734 1 94.5 217 GLN A CA 1
ATOM 1628 C C . GLN A 1 217 ? -28.094 -21.062 -1.822 1 94.5 217 GLN A C 1
ATOM 1630 O O . GLN A 1 217 ? -28.688 -22.156 -1.765 1 94.5 217 GLN A O 1
ATOM 1635 N N . ALA A 1 218 ? -26.953 -20.828 -1.206 1 94.62 218 ALA A N 1
ATOM 1636 C CA . ALA A 1 218 ? -26.328 -21.734 -0.241 1 94.62 218 ALA A CA 1
ATOM 1637 C C . ALA A 1 218 ? -25.625 -20.969 0.868 1 94.62 218 ALA A C 1
ATOM 1639 O O . ALA A 1 218 ? -24.422 -20.703 0.782 1 94.62 218 ALA A O 1
ATOM 1640 N N . ALA A 1 219 ? -26.281 -20.672 1.945 1 93.62 219 ALA A N 1
ATOM 1641 C CA . ALA A 1 219 ? -25.766 -19.828 3.027 1 93.62 219 ALA A CA 1
ATOM 1642 C C . ALA A 1 219 ? -24.547 -20.453 3.689 1 93.62 219 ALA A C 1
ATOM 1644 O O . ALA A 1 219 ? -23.672 -19.75 4.176 1 93.62 219 ALA A O 1
ATOM 1645 N N . GLU A 1 220 ? -24.422 -21.75 3.59 1 95.38 220 GLU A N 1
ATOM 1646 C CA . GLU A 1 220 ? -23.328 -22.469 4.227 1 95.38 220 GLU A CA 1
ATOM 1647 C C . GLU A 1 220 ? -22.031 -22.266 3.461 1 95.38 220 GLU A C 1
ATOM 1649 O O . GLU A 1 220 ? -20.938 -22.562 3.979 1 95.38 220 GLU A O 1
ATOM 1654 N N . LEU A 1 221 ? -22.141 -21.703 2.254 1 97.88 221 LEU A N 1
ATOM 1655 C CA . LEU A 1 221 ? -20.953 -21.531 1.421 1 97.88 221 LEU A CA 1
ATOM 1656 C C . LEU A 1 221 ? -20.469 -20.078 1.459 1 97.88 221 LEU A C 1
ATOM 1658 O O . LEU A 1 221 ? -19.609 -19.688 0.673 1 97.88 221 LEU A O 1
ATOM 1662 N N . GLU A 1 222 ? -20.984 -19.312 2.422 1 97.38 222 GLU A N 1
ATOM 1663 C CA . GLU A 1 222 ? -20.453 -17.984 2.719 1 97.38 222 GLU A CA 1
ATOM 1664 C C . GLU A 1 222 ? -19.438 -18.047 3.859 1 97.38 222 GLU A C 1
ATOM 1666 O O . GLU A 1 222 ? -19.812 -18.312 5.008 1 97.38 222 GLU A O 1
ATOM 1671 N N . VAL A 1 223 ? -18.219 -17.812 3.477 1 98.44 223 VAL A N 1
ATOM 1672 C CA . VAL A 1 223 ? -17.141 -17.797 4.461 1 98.44 223 VAL A CA 1
ATOM 1673 C C . VAL A 1 223 ? -16.766 -16.359 4.793 1 98.44 223 VAL A C 1
ATOM 1675 O O . VAL A 1 223 ? -16.141 -15.672 3.986 1 98.44 223 VAL A O 1
ATOM 1678 N N . LEU A 1 224 ? -17.141 -15.906 5.961 1 98.38 224 LEU A N 1
ATOM 1679 C CA . LEU A 1 224 ? -16.953 -14.516 6.383 1 98.38 224 LEU A CA 1
ATOM 1680 C C . LEU A 1 224 ? -15.961 -14.422 7.535 1 98.38 224 LEU A C 1
ATOM 1682 O O . LEU A 1 224 ? -16.297 -14.734 8.68 1 98.38 224 LEU A O 1
ATOM 1686 N N . ALA A 1 225 ? -14.758 -13.984 7.219 1 98.44 225 ALA A N 1
ATOM 1687 C CA . ALA A 1 225 ? -13.711 -13.867 8.227 1 98.44 225 ALA A CA 1
ATOM 1688 C C . ALA A 1 225 ? -13.57 -12.422 8.703 1 98.44 225 ALA A C 1
ATOM 1690 O O . ALA A 1 225 ? -13.461 -11.5 7.891 1 98.44 225 ALA A O 1
ATOM 1691 N N . PRO A 1 226 ? -13.531 -12.188 10.008 1 97.06 226 PRO A N 1
ATOM 1692 C CA . PRO A 1 226 ? -13.414 -10.812 10.508 1 97.06 226 PRO A CA 1
ATOM 1693 C C . PRO A 1 226 ? -12.008 -10.242 10.336 1 97.06 226 PRO A C 1
ATOM 1695 O O . PRO A 1 226 ? -11.812 -9.031 10.43 1 97.06 226 PRO A O 1
ATOM 1698 N N . GLU A 1 227 ? -11 -11.062 10.086 1 96.12 227 GLU A N 1
ATOM 1699 C CA . GLU A 1 227 ? -9.602 -10.641 9.969 1 96.12 227 GLU A CA 1
ATOM 1700 C C . GLU A 1 227 ? -9.398 -9.758 8.742 1 96.12 227 GLU A C 1
ATOM 1702 O O . GLU A 1 227 ? -10.156 -9.836 7.773 1 96.12 227 GLU A O 1
ATOM 1707 N N . PRO A 1 228 ? -8.336 -8.93 8.766 1 94.31 228 PRO A N 1
ATOM 1708 C CA . PRO A 1 228 ? -7.98 -8.211 7.539 1 94.31 228 PRO A CA 1
ATOM 1709 C C . PRO A 1 228 ? -7.633 -9.141 6.383 1 94.31 228 PRO A C 1
ATOM 1711 O O . PRO A 1 228 ? -7.012 -10.188 6.594 1 94.31 228 PRO A O 1
ATOM 1714 N N . SER A 1 229 ? -8.031 -8.742 5.203 1 96.06 229 SER A N 1
ATOM 1715 C CA . SER A 1 229 ? -7.738 -9.539 4.02 1 96.06 229 SER A CA 1
ATOM 1716 C C . SER A 1 229 ? -6.234 -9.625 3.768 1 96.06 229 SER A C 1
ATOM 1718 O O . SER A 1 229 ? -5.5 -8.672 4.023 1 96.06 229 SER A O 1
ATOM 1720 N N . SER A 1 230 ? -5.777 -10.734 3.309 1 95.81 230 SER A N 1
ATOM 1721 C CA . SER A 1 230 ? -4.391 -10.977 2.918 1 95.81 230 SER A CA 1
ATOM 1722 C C . SER A 1 230 ? -4.277 -12.188 1.997 1 95.81 230 SER A C 1
ATOM 1724 O O . SER A 1 230 ? -5.195 -13.008 1.925 1 95.81 230 SER A O 1
ATOM 1726 N N . ILE A 1 231 ? -3.186 -12.25 1.356 1 96.88 231 ILE A N 1
ATOM 1727 C CA . ILE A 1 231 ? -2.896 -13.398 0.509 1 96.88 231 ILE A CA 1
ATOM 1728 C C . ILE A 1 231 ? -2.865 -14.664 1.357 1 96.88 231 ILE A C 1
ATOM 1730 O O . ILE A 1 231 ? -3.445 -15.688 0.98 1 96.88 231 ILE A O 1
ATOM 1734 N N . ALA A 1 232 ? -2.246 -14.586 2.518 1 97.75 232 ALA A N 1
ATOM 1735 C CA . ALA A 1 232 ? -2.164 -15.727 3.426 1 97.75 232 ALA A CA 1
ATOM 1736 C C . ALA A 1 232 ? -3.555 -16.203 3.826 1 97.75 232 ALA A C 1
ATOM 1738 O O . ALA A 1 232 ? -3.83 -17.406 3.811 1 97.75 232 ALA A O 1
ATOM 1739 N N . LEU A 1 233 ? -4.375 -15.281 4.148 1 98.38 233 LEU A N 1
ATOM 1740 C CA . LEU A 1 233 ? -5.723 -15.641 4.57 1 98.38 233 LEU A CA 1
ATOM 1741 C C . LEU A 1 233 ? -6.496 -16.281 3.424 1 98.38 233 LEU A C 1
ATOM 1743 O O . LEU A 1 233 ? -7.254 -17.234 3.637 1 98.38 233 LEU A O 1
ATOM 1747 N N . GLY A 1 234 ? -6.328 -15.75 2.223 1 98.75 234 GLY A N 1
ATOM 1748 C CA . GLY A 1 234 ? -6.965 -16.328 1.055 1 98.75 234 GLY A CA 1
ATOM 1749 C C . GLY A 1 234 ? -6.602 -17.797 0.847 1 98.75 234 GLY A C 1
ATOM 1750 O O . GLY A 1 234 ? -7.461 -18.609 0.522 1 98.75 234 GLY A O 1
ATOM 1751 N N . SER A 1 235 ? -5.348 -18.094 1.076 1 98.62 235 SER A N 1
ATOM 1752 C CA . SER A 1 235 ? -4.867 -19.469 0.963 1 98.62 235 SER A CA 1
ATOM 1753 C C . SER A 1 235 ? -5.551 -20.375 1.982 1 98.62 235 SER A C 1
ATOM 1755 O O . SER A 1 235 ? -6.023 -21.469 1.637 1 98.62 235 SER A O 1
ATOM 1757 N N . VAL A 1 236 ? -5.637 -19.875 3.18 1 98.62 236 VAL A N 1
ATOM 1758 C CA . VAL A 1 236 ? -6.168 -20.672 4.289 1 98.62 236 VAL A CA 1
ATOM 1759 C C . VAL A 1 236 ? -7.664 -20.906 4.086 1 98.62 236 VAL A C 1
ATOM 1761 O O . VAL A 1 236 ? -8.133 -22.031 4.191 1 98.62 236 VAL A O 1
ATOM 1764 N N . LEU A 1 237 ? -8.383 -19.875 3.773 1 98.88 237 LEU A N 1
ATOM 1765 C CA . LEU A 1 237 ? -9.836 -19.969 3.646 1 98.88 237 LEU A CA 1
ATOM 1766 C C . LEU A 1 237 ? -10.219 -20.828 2.447 1 98.88 237 LEU A C 1
ATOM 1768 O O . LEU A 1 237 ? -11.188 -21.594 2.51 1 98.88 237 LEU A O 1
ATOM 1772 N N . PHE A 1 238 ? -9.492 -20.719 1.382 1 98.88 238 PHE A N 1
ATOM 1773 C CA . PHE A 1 238 ? -9.734 -21.547 0.204 1 98.88 238 PHE A CA 1
ATOM 1774 C C . PHE A 1 238 ? -9.594 -23.031 0.54 1 98.88 238 PHE A C 1
ATOM 1776 O O . PHE A 1 238 ? -10.477 -23.828 0.221 1 98.88 238 PHE A O 1
ATOM 1783 N N . SER A 1 239 ? -8.484 -23.328 1.172 1 98.62 239 SER A N 1
ATOM 1784 C CA . SER A 1 239 ? -8.227 -24.719 1.537 1 98.62 239 SER A CA 1
ATOM 1785 C C . SER A 1 239 ? -9.32 -25.266 2.439 1 98.62 239 SER A C 1
ATOM 1787 O O . SER A 1 239 ? -9.781 -26.391 2.248 1 98.62 239 SER A O 1
ATOM 1789 N N . GLN A 1 240 ? -9.688 -24.484 3.383 1 98.5 240 GLN A N 1
ATOM 1790 C CA . GLN A 1 240 ? -10.734 -24.891 4.316 1 98.5 240 GLN A CA 1
ATOM 1791 C C . GLN A 1 240 ? -12.055 -25.141 3.592 1 98.5 240 GLN A C 1
ATOM 1793 O O . GLN A 1 240 ? -12.734 -26.141 3.836 1 98.5 240 GLN A O 1
ATOM 1798 N N . LEU A 1 241 ? -12.398 -24.234 2.697 1 98.56 241 LEU A N 1
ATOM 1799 C CA . LEU A 1 241 ? -13.656 -24.359 1.96 1 98.56 241 LEU A CA 1
ATOM 1800 C C . LEU A 1 241 ? -13.656 -25.609 1.097 1 98.56 241 LEU A C 1
ATOM 1802 O O . LEU A 1 241 ? -14.641 -26.359 1.079 1 98.56 241 LEU A O 1
ATOM 1806 N N . MET A 1 242 ? -12.602 -25.875 0.368 1 98 242 MET A N 1
ATOM 1807 C CA . MET A 1 242 ? -12.523 -27.016 -0.545 1 98 242 MET A CA 1
ATOM 1808 C C . MET A 1 242 ? -12.578 -28.328 0.22 1 98 242 MET A C 1
ATOM 1810 O O . MET A 1 242 ? -13.078 -29.328 -0.293 1 98 242 MET A O 1
ATOM 1814 N N . GLN A 1 243 ? -12.047 -28.297 1.425 1 97.56 243 GLN A N 1
ATOM 1815 C CA . GLN A 1 243 ? -12.125 -29.484 2.273 1 97.56 243 GLN A CA 1
ATOM 1816 C C . GLN A 1 243 ? -13.555 -29.719 2.756 1 97.56 243 GLN A C 1
ATOM 1818 O O . GLN A 1 243 ? -14.031 -30.859 2.762 1 97.56 243 GLN A O 1
ATOM 1823 N N . GLN A 1 244 ? -14.219 -28.688 3.113 1 97.56 244 GLN A N 1
ATOM 1824 C CA . GLN A 1 244 ? -15.562 -28.766 3.684 1 97.56 244 GLN A CA 1
ATOM 1825 C C . GLN A 1 244 ? -16.609 -28.984 2.596 1 97.56 244 GLN A C 1
ATOM 1827 O O . GLN A 1 244 ? -17.625 -29.641 2.83 1 97.56 244 GLN A O 1
ATOM 1832 N N . ALA A 1 245 ? -16.375 -28.438 1.482 1 98.06 245 ALA A N 1
ATOM 1833 C CA . ALA A 1 245 ? -17.312 -28.484 0.365 1 98.06 245 ALA A CA 1
ATOM 1834 C C . ALA A 1 245 ? -16.578 -28.703 -0.957 1 98.06 245 ALA A C 1
ATOM 1836 O O . ALA A 1 245 ? -16.516 -27.797 -1.796 1 98.06 245 ALA A O 1
ATOM 1837 N N . PRO A 1 246 ? -16.188 -29.938 -1.188 1 96.88 246 PRO A N 1
ATOM 1838 C CA . PRO A 1 246 ? -15.375 -30.219 -2.367 1 96.88 246 PRO A CA 1
ATOM 1839 C C . PRO A 1 246 ? -16.141 -30.062 -3.676 1 96.88 246 PRO A C 1
ATOM 1841 O O . PRO A 1 246 ? -15.539 -30.031 -4.75 1 96.88 246 PRO A O 1
ATOM 1844 N N . ASP A 1 247 ? -17.422 -29.906 -3.6 1 97.56 247 ASP A N 1
ATOM 1845 C CA . ASP A 1 247 ? -18.234 -29.812 -4.809 1 97.56 247 ASP A 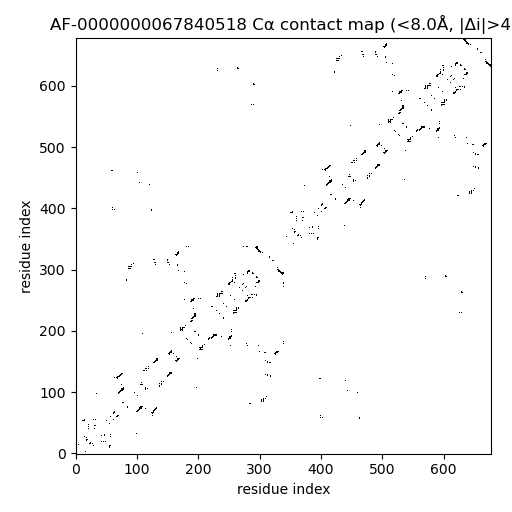CA 1
ATOM 1846 C C . ASP A 1 247 ? -18.438 -28.359 -5.219 1 97.56 247 ASP A C 1
ATOM 1848 O O . ASP A 1 247 ? -19.062 -28.078 -6.242 1 97.56 247 ASP A O 1
ATOM 1852 N N . VAL A 1 248 ? -17.828 -27.422 -4.5 1 98.75 248 VAL A N 1
ATOM 1853 C CA . VAL A 1 248 ? -17.859 -26.016 -4.91 1 98.75 248 VAL A CA 1
ATOM 1854 C C . VAL A 1 248 ? -17.156 -25.859 -6.254 1 98.75 248 VAL A C 1
ATOM 1856 O O . VAL A 1 248 ? -16.031 -26.344 -6.441 1 98.75 248 VAL A O 1
ATOM 1859 N N . ASP A 1 249 ? -17.828 -25.203 -7.141 1 98.81 249 ASP A N 1
ATOM 1860 C CA . ASP A 1 249 ? -17.25 -25.109 -8.477 1 98.81 249 ASP A CA 1
ATOM 1861 C C . ASP A 1 249 ? -17.094 -23.641 -8.906 1 98.81 249 ASP A C 1
ATOM 1863 O O . ASP A 1 249 ? -16.656 -23.375 -10.031 1 98.81 249 ASP A O 1
ATOM 1867 N N . GLY A 1 250 ? -17.438 -22.672 -8.109 1 98.88 250 GLY A N 1
ATOM 1868 C CA . GLY A 1 250 ? -17.219 -21.25 -8.328 1 98.88 250 GLY A CA 1
ATOM 1869 C C . GLY A 1 250 ? -17.109 -20.469 -7.039 1 98.88 250 GLY A C 1
ATOM 1870 O O . GLY A 1 250 ? -17.859 -20.688 -6.094 1 98.88 250 GLY A O 1
ATOM 1871 N N . ILE A 1 251 ? -16.156 -19.609 -6.949 1 98.94 251 ILE A N 1
ATOM 1872 C CA . ILE A 1 251 ? -15.953 -18.797 -5.75 1 98.94 251 ILE A CA 1
ATOM 1873 C C . ILE A 1 251 ? -15.789 -17.328 -6.129 1 98.94 251 ILE A C 1
ATOM 1875 O O . ILE A 1 251 ? -15.023 -17 -7.035 1 98.94 251 ILE A O 1
ATOM 1879 N N . PHE A 1 252 ? -16.547 -16.469 -5.504 1 98.94 252 PHE A N 1
ATOM 1880 C CA . PHE A 1 252 ? -16.312 -15.031 -5.52 1 98.94 252 PHE A CA 1
ATOM 1881 C C . PHE A 1 252 ? -15.609 -14.586 -4.246 1 98.94 252 PHE A C 1
ATOM 1883 O O . PHE A 1 252 ? -16.078 -14.852 -3.141 1 98.94 252 PHE A O 1
ATOM 1890 N N . PHE A 1 253 ? -14.461 -13.984 -4.414 1 98.94 253 PHE A N 1
ATOM 1891 C CA . PHE A 1 253 ? -13.719 -13.422 -3.291 1 98.94 253 PHE A CA 1
ATOM 1892 C C . PHE A 1 253 ? -14.008 -11.938 -3.141 1 98.94 253 PHE A C 1
ATOM 1894 O O . PHE A 1 253 ? -14.086 -11.211 -4.133 1 98.94 253 PHE A O 1
ATOM 1901 N N . CYS A 1 254 ? -14.039 -11.484 -1.914 1 98.5 254 CYS A N 1
ATOM 1902 C CA . CYS A 1 254 ? -14.438 -10.102 -1.694 1 98.5 254 CYS A CA 1
ATOM 1903 C C . CYS A 1 254 ? -13.391 -9.133 -2.227 1 98.5 254 CYS A C 1
ATOM 1905 O O . CYS A 1 254 ? -13.664 -7.945 -2.406 1 98.5 254 CYS A O 1
ATOM 1907 N N . ASN A 1 255 ? -12.117 -9.617 -2.412 1 97.94 255 ASN A N 1
ATOM 1908 C CA . ASN A 1 255 ? -11.086 -8.82 -3.064 1 97.94 255 ASN A CA 1
ATOM 1909 C C . ASN A 1 255 ? -9.969 -9.695 -3.635 1 97.94 255 ASN A C 1
ATOM 1911 O O . ASN A 1 255 ? -9.961 -10.906 -3.424 1 97.94 255 ASN A O 1
ATOM 1915 N N . ASP A 1 256 ? -9.094 -9.078 -4.336 1 98 256 ASP A N 1
ATOM 1916 C CA . ASP A 1 256 ? -8.062 -9.797 -5.09 1 98 256 ASP A CA 1
ATOM 1917 C C . ASP A 1 256 ? -7.023 -10.406 -4.156 1 98 256 ASP A C 1
ATOM 1919 O O . ASP A 1 256 ? -6.43 -11.445 -4.465 1 98 256 ASP A O 1
ATOM 1923 N N . ASP A 1 257 ? -6.758 -9.852 -2.982 1 96.94 257 ASP A N 1
ATOM 1924 C CA . ASP A 1 257 ? -5.789 -10.445 -2.061 1 96.94 257 ASP A CA 1
ATOM 1925 C C . ASP A 1 257 ? -6.164 -11.883 -1.714 1 96.94 257 ASP A C 1
ATOM 1927 O O . ASP A 1 257 ? -5.324 -12.781 -1.789 1 96.94 257 ASP A O 1
ATOM 1931 N N . LEU A 1 258 ? -7.41 -12.039 -1.348 1 98.5 258 LEU A N 1
ATOM 1932 C CA . LEU A 1 258 ? -7.895 -13.375 -1.023 1 98.5 258 LEU A CA 1
ATOM 1933 C C . LEU A 1 258 ? -7.852 -14.281 -2.25 1 98.5 258 LEU A C 1
ATOM 1935 O O . LEU A 1 258 ? -7.418 -15.43 -2.162 1 98.5 258 LEU A O 1
ATOM 1939 N N . ALA A 1 259 ? -8.312 -13.727 -3.385 1 98.88 259 ALA A N 1
ATOM 1940 C CA . ALA A 1 259 ? -8.383 -14.516 -4.609 1 98.88 259 ALA A CA 1
ATOM 1941 C C . ALA A 1 259 ? -6.996 -14.969 -5.055 1 98.88 259 ALA A C 1
ATOM 1943 O O . ALA A 1 259 ? -6.812 -16.109 -5.457 1 98.88 259 ALA A O 1
ATOM 1944 N N . GLN A 1 260 ? -6.062 -14.047 -4.977 1 98.31 260 GLN A N 1
ATOM 1945 C CA . GLN A 1 260 ? -4.695 -14.375 -5.379 1 98.31 260 GLN A CA 1
ATOM 1946 C C . GLN A 1 260 ? -4.098 -15.445 -4.469 1 98.31 260 GLN A C 1
ATOM 1948 O O . GLN A 1 260 ? -3.445 -16.375 -4.945 1 98.31 260 GLN A O 1
ATOM 1953 N N . GLY A 1 261 ? -4.348 -15.289 -3.148 1 98.56 261 GLY A N 1
ATOM 1954 C CA . GLY A 1 261 ? -3.934 -16.344 -2.23 1 98.56 261 GLY A CA 1
ATOM 1955 C C . GLY A 1 261 ? -4.539 -17.688 -2.559 1 98.56 261 GLY A C 1
ATOM 1956 O O . GLY A 1 261 ? -3.857 -18.719 -2.488 1 98.56 261 GLY A O 1
ATOM 1957 N N . ALA A 1 262 ? -5.77 -17.688 -2.957 1 98.88 262 ALA A N 1
ATOM 1958 C CA . ALA A 1 262 ? -6.484 -18.922 -3.297 1 98.88 262 ALA A CA 1
ATOM 1959 C C . ALA A 1 262 ? -5.922 -19.547 -4.57 1 98.88 262 ALA A C 1
ATOM 1961 O O . ALA A 1 262 ? -5.758 -20.766 -4.652 1 98.88 262 ALA A O 1
ATOM 1962 N N . VAL A 1 263 ? -5.648 -18.734 -5.578 1 98.75 263 VAL A N 1
ATOM 1963 C CA . VAL A 1 263 ? -5.102 -19.234 -6.836 1 98.75 263 VAL A CA 1
ATOM 1964 C C . VAL A 1 263 ? -3.75 -19.891 -6.586 1 98.75 263 VAL A C 1
ATOM 1966 O O . VAL A 1 263 ? -3.48 -20.984 -7.113 1 98.75 263 VAL A O 1
ATOM 1969 N N . LEU A 1 264 ? -2.904 -19.266 -5.758 1 98.38 264 LEU A N 1
ATOM 1970 C CA . LEU A 1 264 ? -1.599 -19.828 -5.43 1 98.38 264 LEU A CA 1
ATOM 1971 C C . LEU A 1 264 ? -1.748 -21.125 -4.652 1 98.38 264 LEU A C 1
ATOM 1973 O O . LEU A 1 264 ? -1.02 -22.094 -4.902 1 98.38 264 LEU A O 1
ATOM 1977 N N . GLN A 1 265 ? -2.713 -21.094 -3.771 1 98.5 265 GLN A N 1
ATOM 1978 C CA . GLN A 1 265 ? -2.957 -22.297 -2.979 1 98.5 265 GLN A CA 1
ATOM 1979 C C . GLN A 1 265 ? -3.494 -23.438 -3.848 1 98.5 265 GLN A C 1
ATOM 1981 O O . GLN A 1 265 ? -3.141 -24.594 -3.648 1 98.5 265 GLN A O 1
ATOM 1986 N N . ALA A 1 266 ? -4.355 -23.156 -4.777 1 98.62 266 ALA A N 1
ATOM 1987 C CA . ALA A 1 266 ? -4.863 -24.141 -5.723 1 98.62 266 ALA A CA 1
ATOM 1988 C C . ALA A 1 266 ? -3.729 -24.781 -6.52 1 98.62 266 ALA A C 1
ATOM 1990 O O . ALA A 1 266 ? -3.695 -26 -6.699 1 98.62 266 ALA A O 1
ATOM 1991 N N . LEU A 1 267 ? -2.834 -23.953 -6.973 1 97.38 267 LEU A N 1
ATOM 1992 C CA . LEU A 1 267 ? -1.662 -24.438 -7.691 1 97.38 267 LEU A CA 1
ATOM 1993 C C . LEU A 1 267 ? -0.867 -25.406 -6.828 1 97.38 267 LEU A C 1
ATOM 1995 O O . LEU A 1 267 ? -0.454 -26.469 -7.305 1 97.38 267 LEU A O 1
ATOM 1999 N N . ARG A 1 268 ? -0.709 -25.031 -5.594 1 96.75 268 ARG A N 1
ATOM 2000 C CA . ARG A 1 268 ? 0.075 -25.859 -4.672 1 96.75 268 ARG A CA 1
ATOM 2001 C C . ARG A 1 268 ? -0.604 -27.188 -4.414 1 96.75 268 ARG A C 1
ATOM 2003 O O . ARG A 1 268 ? 0.068 -28.219 -4.258 1 96.75 268 ARG A O 1
ATOM 2010 N N . GLN A 1 269 ? -1.903 -27.141 -4.441 1 97.25 269 GLN A N 1
ATOM 2011 C CA . GLN A 1 269 ? -2.668 -28.328 -4.086 1 97.25 269 GLN A CA 1
ATOM 2012 C C . GLN A 1 269 ? -3.051 -29.125 -5.328 1 97.25 269 GLN A C 1
ATOM 2014 O O . GLN A 1 269 ? -3.648 -30.203 -5.223 1 97.25 269 GLN A O 1
ATOM 2019 N N . GLY A 1 270 ? -2.787 -28.609 -6.445 1 97 270 GLY A N 1
ATOM 2020 C CA . GLY A 1 270 ? -3.123 -29.281 -7.688 1 97 270 GLY A CA 1
ATOM 2021 C C . GLY A 1 270 ? -4.59 -29.156 -8.055 1 97 270 GLY A C 1
ATOM 2022 O O . GLY A 1 270 ? -5.133 -30.016 -8.758 1 97 270 GLY A O 1
ATOM 2023 N N . VAL A 1 271 ? -5.301 -28.188 -7.504 1 98.19 271 VAL A N 1
ATOM 2024 C CA . VAL A 1 271 ? -6.688 -27.906 -7.863 1 98.19 271 VAL A CA 1
ATOM 2025 C C . VAL A 1 271 ? -6.738 -27.078 -9.141 1 98.19 271 VAL A C 1
ATOM 2027 O O . VAL A 1 271 ? -6.176 -25.984 -9.195 1 98.19 271 VAL A O 1
ATOM 2030 N N . GLU A 1 272 ? -7.41 -27.516 -10.141 1 98.19 272 GLU A N 1
ATOM 2031 C CA . GLU A 1 272 ? -7.406 -26.859 -11.445 1 98.19 272 GLU A CA 1
ATOM 2032 C C . GLU A 1 272 ? -8.375 -25.688 -11.469 1 98.19 272 GLU A C 1
ATOM 2034 O O . GLU A 1 272 ? -9.57 -25.844 -11.211 1 98.19 272 GLU A O 1
ATOM 2039 N N . VAL A 1 273 ? -7.941 -24.562 -11.797 1 98.69 273 VAL A N 1
ATOM 2040 C CA . VAL A 1 273 ? -8.727 -23.344 -12.008 1 98.69 273 VAL A CA 1
ATOM 2041 C C . VAL A 1 273 ? -8.703 -22.984 -13.492 1 98.69 273 VAL A C 1
ATOM 2043 O O . VAL A 1 273 ? -7.637 -22.797 -14.078 1 98.69 273 VAL A O 1
ATOM 2046 N N . PRO A 1 274 ? -9.875 -22.922 -14.164 1 98.38 274 PRO A N 1
ATOM 2047 C CA . PRO A 1 274 ? -11.234 -22.906 -13.617 1 98.38 274 PRO A CA 1
ATOM 2048 C C . PRO A 1 274 ? -11.914 -24.266 -13.711 1 98.38 274 PRO A C 1
ATOM 2050 O O . PRO A 1 274 ? -13.086 -24.406 -13.352 1 98.38 274 PRO A O 1
ATOM 2053 N N . ARG A 1 275 ? -11.25 -25.25 -14.203 1 98.38 275 ARG A N 1
ATOM 2054 C CA . ARG A 1 275 ? -11.914 -26.5 -14.547 1 98.38 275 ARG A CA 1
ATOM 2055 C C . ARG A 1 275 ? -12.641 -27.094 -13.344 1 98.38 275 ARG A C 1
ATOM 2057 O O . ARG A 1 275 ? -13.812 -27.469 -13.438 1 98.38 275 ARG A O 1
ATOM 2064 N N . GLN A 1 276 ? -11.992 -27.203 -12.227 1 98.31 276 GLN A N 1
ATOM 2065 C CA . GLN A 1 276 ? -12.609 -27.719 -11.016 1 98.31 276 GLN A CA 1
ATOM 2066 C C . GLN A 1 276 ? -13.367 -26.625 -10.266 1 98.31 276 GLN A C 1
ATOM 2068 O O . GLN A 1 276 ? -14.461 -26.875 -9.75 1 98.31 276 GLN A O 1
ATOM 2073 N N . VAL A 1 277 ? -12.75 -25.484 -10.203 1 98.81 277 VAL A N 1
ATOM 2074 C CA . VAL A 1 277 ? -13.375 -24.375 -9.477 1 98.81 277 VAL A CA 1
ATOM 2075 C C . VAL A 1 277 ? -12.992 -23.047 -10.117 1 98.81 277 VAL A C 1
ATOM 2077 O O . VAL A 1 277 ? -11.805 -22.734 -10.234 1 98.81 277 VAL A O 1
ATOM 2080 N N . ALA A 1 278 ? -13.953 -22.312 -10.602 1 98.94 278 ALA A N 1
ATOM 2081 C CA . ALA A 1 278 ? -13.742 -20.969 -11.133 1 98.94 278 ALA A CA 1
ATOM 2082 C C . ALA A 1 278 ? -13.594 -19.953 -10.008 1 98.94 278 ALA A C 1
ATOM 2084 O O . ALA A 1 278 ? -14.195 -20.109 -8.938 1 98.94 278 ALA A O 1
ATOM 2085 N N . MET A 1 279 ? -12.805 -18.922 -10.234 1 98.94 279 MET A N 1
ATOM 2086 C CA . MET A 1 279 ? -12.547 -17.922 -9.195 1 98.94 279 MET A CA 1
ATOM 2087 C C . MET A 1 279 ? -12.68 -16.5 -9.75 1 98.94 279 MET A C 1
ATOM 2089 O O . MET A 1 279 ? -12.219 -16.219 -10.852 1 98.94 279 MET A O 1
ATOM 2093 N N . VAL A 1 280 ? -13.328 -15.672 -9.047 1 98.94 280 VAL A N 1
ATOM 2094 C CA . VAL A 1 280 ? -13.492 -14.25 -9.359 1 98.94 280 VAL A CA 1
ATOM 2095 C C . VAL A 1 280 ? -13.008 -13.406 -8.188 1 98.94 280 VAL A C 1
ATOM 2097 O O . VAL A 1 280 ? -13.367 -13.656 -7.039 1 98.94 280 VAL A O 1
ATOM 2100 N N . GLY A 1 281 ? -12.141 -12.438 -8.5 1 98.88 281 GLY A N 1
ATOM 2101 C CA . GLY A 1 281 ? -11.695 -11.484 -7.5 1 98.88 281 GLY A CA 1
ATOM 2102 C C . GLY A 1 281 ? -12.406 -10.148 -7.59 1 98.88 281 GLY A C 1
ATOM 2103 O O . GLY A 1 281 ? -13.469 -10.047 -8.195 1 98.88 281 GLY A O 1
ATOM 2104 N N . PHE A 1 282 ? -11.859 -9.148 -6.941 1 98.69 282 PHE A N 1
ATOM 2105 C CA . PHE A 1 282 ? -12.469 -7.82 -6.863 1 98.69 282 PHE A CA 1
ATOM 2106 C C . PHE A 1 282 ? -11.398 -6.746 -6.73 1 98.69 282 PHE A C 1
ATOM 2108 O O . PHE A 1 282 ? -10.43 -6.914 -5.988 1 98.69 282 PHE A O 1
ATOM 2115 N N . ASN A 1 283 ? -11.555 -5.648 -7.445 1 97.5 283 ASN A N 1
ATOM 2116 C CA . ASN A 1 283 ? -10.719 -4.453 -7.516 1 97.5 283 ASN A CA 1
ATOM 2117 C C . ASN A 1 283 ? -9.766 -4.504 -8.711 1 97.5 283 ASN A C 1
ATOM 2119 O O . ASN A 1 283 ? -9.273 -3.469 -9.156 1 97.5 283 ASN A O 1
ATOM 2123 N N . ASP A 1 284 ? -9.492 -5.746 -9.148 1 97.75 284 ASP A N 1
ATOM 2124 C CA . ASP A 1 284 ? -8.586 -5.953 -10.273 1 97.75 284 ASP A CA 1
ATOM 2125 C C . ASP A 1 284 ? -7.211 -5.344 -9.992 1 97.75 284 ASP A C 1
ATOM 2127 O O . ASP A 1 284 ? -6.719 -4.527 -10.773 1 97.75 284 ASP A O 1
ATOM 2131 N N . LEU A 1 285 ? -6.645 -5.801 -8.898 1 95.06 285 LEU A N 1
ATOM 2132 C CA . LEU A 1 285 ? -5.301 -5.359 -8.539 1 95.06 285 LEU A CA 1
ATOM 2133 C C . LEU A 1 285 ? -4.281 -5.832 -9.57 1 95.06 285 LEU A C 1
ATOM 2135 O O . LEU A 1 285 ? -4.508 -6.82 -10.266 1 95.06 285 LEU A O 1
ATOM 2139 N N . PRO A 1 286 ? -3.129 -5.23 -9.633 1 91.62 286 PRO A N 1
ATOM 2140 C CA . PRO A 1 286 ? -2.199 -5.418 -10.75 1 91.62 286 PRO A CA 1
ATOM 2141 C C . PRO A 1 286 ? -1.771 -6.871 -10.922 1 91.62 286 PRO A C 1
ATOM 2143 O O . PRO A 1 286 ? -1.631 -7.348 -12.055 1 91.62 286 PRO A O 1
ATOM 2146 N N . ALA A 1 287 ? -1.615 -7.609 -9.875 1 94.75 287 ALA A N 1
ATOM 2147 C CA . ALA A 1 287 ? -1.129 -8.984 -9.961 1 94.75 287 ALA A CA 1
ATOM 2148 C C . ALA A 1 287 ? -2.139 -9.883 -10.672 1 94.75 287 ALA A C 1
ATOM 2150 O O . ALA A 1 287 ? -1.785 -10.953 -11.172 1 94.75 287 ALA A O 1
ATOM 2151 N N . SER A 1 288 ? -3.408 -9.438 -10.727 1 97.25 288 SER A N 1
ATOM 2152 C CA . SER A 1 288 ? -4.488 -10.266 -11.25 1 97.25 288 SER A CA 1
ATOM 2153 C C . SER A 1 288 ? -4.238 -10.656 -12.703 1 97.25 288 SER A C 1
ATOM 2155 O O . SER A 1 288 ? -4.516 -11.789 -13.102 1 97.25 288 SER A O 1
ATOM 2157 N N . ALA A 1 289 ? -3.639 -9.742 -13.445 1 97.62 289 ALA A N 1
ATOM 2158 C CA . ALA A 1 289 ? -3.393 -9.969 -14.867 1 97.62 289 ALA A CA 1
ATOM 2159 C C . ALA A 1 289 ? -2.184 -10.875 -15.078 1 97.62 289 ALA A C 1
ATOM 2161 O O . ALA A 1 289 ? -1.949 -11.359 -16.188 1 97.62 289 ALA A O 1
ATOM 2162 N N . HIS A 1 290 ? -1.511 -11.234 -13.969 1 97.12 290 HIS A N 1
ATOM 2163 C CA . HIS A 1 290 ? -0.255 -11.953 -14.125 1 97.12 290 HIS A CA 1
ATOM 2164 C C . HIS A 1 290 ? -0.306 -13.305 -13.406 1 97.12 290 HIS A C 1
ATOM 2166 O O . HIS A 1 290 ? 0.603 -14.125 -13.555 1 97.12 290 HIS A O 1
ATOM 2172 N N . MET A 1 291 ? -1.354 -13.508 -12.656 1 97.75 291 MET A N 1
ATOM 2173 C CA . MET A 1 291 ? -1.521 -14.789 -11.977 1 97.75 291 MET A CA 1
ATOM 2174 C C . MET A 1 291 ? -1.548 -15.938 -12.984 1 97.75 291 MET A C 1
ATOM 2176 O O . MET A 1 291 ? -1.75 -15.719 -14.18 1 97.75 291 MET A O 1
ATOM 2180 N N . VAL A 1 292 ? -1.264 -17.188 -12.492 1 97.44 292 VAL A N 1
ATOM 2181 C CA . VAL A 1 292 ? -1.396 -18.406 -13.289 1 97.44 292 VAL A CA 1
ATOM 2182 C C . VAL A 1 292 ? -2.379 -19.359 -12.617 1 97.44 292 VAL A C 1
ATOM 2184 O O . VAL A 1 292 ? -2.029 -20.047 -11.656 1 97.44 292 VAL A O 1
ATOM 2187 N N . PRO A 1 293 ? -3.607 -19.484 -13.25 1 98 293 PRO A N 1
ATOM 2188 C CA . PRO A 1 293 ? -4.117 -18.719 -14.391 1 98 293 PRO A CA 1
ATOM 2189 C C . PRO A 1 293 ? -4.383 -17.25 -14.055 1 98 293 PRO A C 1
ATOM 2191 O O . PRO A 1 293 ? -4.504 -16.906 -12.875 1 98 293 PRO A O 1
ATOM 2194 N N . ARG A 1 294 ? -4.441 -16.391 -15.102 1 98.5 294 ARG A N 1
ATOM 2195 C CA . ARG A 1 294 ? -4.801 -14.992 -14.898 1 98.5 294 ARG A CA 1
ATOM 2196 C C . ARG A 1 294 ? -6.184 -14.875 -14.266 1 98.5 294 ARG A C 1
ATOM 2198 O O . ARG A 1 294 ? -7.117 -15.57 -14.672 1 98.5 294 ARG A O 1
ATOM 2205 N N . LEU A 1 295 ? -6.328 -13.961 -13.336 1 98.88 295 LEU A N 1
ATOM 2206 C CA . LEU A 1 295 ? -7.477 -13.922 -12.438 1 98.88 295 LEU A CA 1
ATOM 2207 C C . LEU A 1 295 ? -8.57 -13.016 -13 1 98.88 295 LEU A C 1
ATOM 2209 O O . LEU A 1 295 ? -8.336 -11.844 -13.266 1 98.88 295 LEU A O 1
ATOM 2213 N N . THR A 1 296 ? -9.75 -13.555 -13.242 1 98.94 296 THR A N 1
ATOM 2214 C CA . THR A 1 296 ? -10.953 -12.75 -13.484 1 98.94 296 THR A CA 1
ATOM 2215 C C . THR A 1 296 ? -11.289 -11.906 -12.258 1 98.94 296 THR A C 1
ATOM 2217 O O . THR A 1 296 ? -11.25 -12.398 -11.125 1 98.94 296 THR A O 1
ATOM 2220 N N . SER A 1 297 ? -11.555 -10.617 -12.461 1 98.88 297 SER A N 1
ATOM 2221 C CA . SER A 1 297 ? -11.836 -9.727 -11.344 1 98.88 297 SER A CA 1
ATOM 2222 C C . SER A 1 297 ? -12.773 -8.594 -11.758 1 98.88 297 SER A C 1
ATOM 2224 O O . SER A 1 297 ? -12.977 -8.359 -12.953 1 98.88 297 SER A O 1
ATOM 2226 N N . ILE A 1 298 ? -13.438 -8.039 -10.828 1 98.88 298 ILE A N 1
ATOM 2227 C CA . ILE A 1 298 ? -14.172 -6.801 -11.055 1 98.88 298 ILE A CA 1
ATOM 2228 C C . ILE A 1 298 ? -13.227 -5.609 -10.93 1 98.88 298 ILE A C 1
ATOM 2230 O O . ILE A 1 298 ? -12.641 -5.387 -9.867 1 98.88 298 ILE A O 1
ATOM 2234 N N . ARG A 1 299 ? -13.07 -4.891 -12.008 1 98.19 299 ARG A N 1
ATOM 2235 C CA . ARG A 1 299 ? -12.258 -3.68 -11.984 1 98.19 299 ARG A CA 1
ATOM 2236 C C . ARG A 1 299 ? -13.055 -2.5 -11.438 1 98.19 299 ARG A C 1
ATOM 2238 O O . ARG A 1 299 ? -14.109 -2.162 -11.969 1 98.19 299 ARG A O 1
ATOM 2245 N N . THR A 1 300 ? -12.594 -1.955 -10.328 1 97.38 300 THR A N 1
ATOM 2246 C CA . THR A 1 300 ? -13.219 -0.779 -9.734 1 97.38 300 THR A CA 1
ATOM 2247 C C . THR A 1 300 ? -12.477 0.491 -10.141 1 97.38 300 THR A C 1
ATOM 2249 O O . THR A 1 300 ? -11.258 0.476 -10.305 1 97.38 300 THR A O 1
ATOM 2252 N N . PRO A 1 301 ? -13.172 1.566 -10.359 1 96.44 301 PRO A N 1
ATOM 2253 C CA . PRO A 1 301 ? -12.57 2.797 -10.875 1 96.44 301 PRO A CA 1
ATOM 2254 C C . PRO A 1 301 ? -11.93 3.648 -9.781 1 96.44 301 PRO A C 1
ATOM 2256 O O . PRO A 1 301 ? -12.289 4.816 -9.609 1 96.44 301 PRO A O 1
ATOM 2259 N N . ARG A 1 302 ? -10.93 3.182 -9.195 1 95.62 302 ARG A N 1
ATOM 2260 C CA . ARG A 1 302 ? -10.367 3.783 -7.988 1 95.62 302 ARG A CA 1
ATOM 2261 C C . ARG A 1 302 ? -9.758 5.148 -8.289 1 95.62 302 ARG A C 1
ATOM 2263 O O . ARG A 1 302 ? -10.055 6.133 -7.613 1 95.62 302 ARG A O 1
ATOM 2270 N N . ALA A 1 303 ? -8.922 5.18 -9.328 1 95.75 303 ALA A N 1
ATOM 2271 C CA . ALA A 1 303 ? -8.305 6.453 -9.703 1 95.75 303 ALA A CA 1
ATOM 2272 C C . ALA A 1 303 ? -9.367 7.473 -10.102 1 95.75 303 ALA A C 1
ATOM 2274 O O . ALA A 1 303 ? -9.281 8.648 -9.727 1 95.75 303 ALA A O 1
ATOM 2275 N N . ALA A 1 304 ? -10.336 7.02 -10.812 1 97.81 304 ALA A N 1
ATOM 2276 C CA . ALA A 1 304 ? -11.414 7.902 -11.25 1 97.81 304 ALA A CA 1
ATOM 2277 C C . ALA A 1 304 ? -12.219 8.414 -10.055 1 97.81 304 ALA A C 1
ATOM 2279 O O . ALA A 1 304 ? -12.672 9.562 -10.047 1 97.81 304 ALA A O 1
ATOM 2280 N N . VAL A 1 305 ? -12.43 7.566 -9.102 1 97.69 305 VAL A N 1
ATOM 2281 C CA . VAL A 1 305 ? -13.133 7.969 -7.887 1 97.69 305 VAL A CA 1
ATOM 2282 C C . VAL A 1 305 ? -12.352 9.078 -7.184 1 97.69 305 VAL A C 1
ATOM 2284 O O . VAL A 1 305 ? -12.922 10.102 -6.812 1 97.69 305 VAL A O 1
ATOM 2287 N N . GLY A 1 306 ? -11.055 8.852 -7.023 1 97.88 306 GLY A N 1
ATOM 2288 C CA . GLY A 1 306 ? -10.227 9.875 -6.406 1 97.88 306 GLY A CA 1
ATOM 2289 C C . GLY A 1 306 ? -10.25 11.195 -7.156 1 97.88 306 GLY A C 1
ATOM 2290 O O . GLY A 1 306 ? -10.414 12.25 -6.555 1 97.88 306 GLY A O 1
ATOM 2291 N N . ARG A 1 307 ? -10.086 11.094 -8.445 1 97.88 307 ARG A N 1
ATOM 2292 C CA . ARG A 1 307 ? -10.094 12.281 -9.297 1 97.88 307 ARG A CA 1
ATOM 2293 C C . ARG A 1 307 ? -11.43 13 -9.219 1 97.88 307 ARG A C 1
ATOM 2295 O O . ARG A 1 307 ? -11.477 14.219 -9.062 1 97.88 307 ARG A O 1
ATOM 2302 N N . GLY A 1 308 ? -12.477 12.242 -9.336 1 96.94 308 GLY A N 1
ATOM 2303 C CA . GLY A 1 308 ? -13.805 12.82 -9.281 1 96.94 308 GLY A CA 1
ATOM 2304 C C . GLY A 1 308 ? -14.117 13.477 -7.949 1 96.94 308 GLY A C 1
ATOM 2305 O O . GLY A 1 308 ? -14.68 14.57 -7.91 1 96.94 308 GLY A O 1
ATOM 2306 N N . ALA A 1 309 ? -13.758 12.812 -6.871 1 97.44 309 ALA A N 1
ATOM 2307 C CA . ALA A 1 309 ? -14 13.359 -5.539 1 97.44 309 ALA A CA 1
ATOM 2308 C C . ALA A 1 309 ? -13.203 14.641 -5.316 1 97.44 309 ALA A C 1
ATOM 2310 O O . ALA A 1 309 ? -13.727 15.617 -4.773 1 97.44 309 ALA A O 1
ATOM 2311 N N . ALA A 1 310 ? -11.953 14.633 -5.723 1 97.62 310 ALA A N 1
ATOM 2312 C CA . ALA A 1 310 ? -11.102 15.812 -5.598 1 97.62 310 ALA A CA 1
ATOM 2313 C C . ALA A 1 310 ? -11.656 16.984 -6.402 1 97.62 310 ALA A C 1
ATOM 2315 O O . ALA A 1 310 ? -11.711 18.109 -5.91 1 97.62 310 ALA A O 1
ATOM 2316 N N . GLN A 1 311 ? -12.086 16.703 -7.594 1 96.56 311 GLN A N 1
ATOM 2317 C CA . GLN A 1 311 ? -12.641 17.734 -8.453 1 96.56 311 GLN A CA 1
ATOM 2318 C C . GLN A 1 311 ? -13.938 18.297 -7.879 1 96.56 311 GLN A C 1
ATOM 2320 O O . GLN A 1 311 ? -14.18 19.5 -7.941 1 96.56 311 GLN A O 1
ATOM 2325 N N . ALA A 1 312 ? -14.773 17.422 -7.379 1 95.94 312 ALA A N 1
ATOM 2326 C CA . ALA A 1 312 ? -16 17.875 -6.742 1 95.94 312 ALA A CA 1
ATOM 2327 C C . ALA A 1 312 ? -15.711 18.781 -5.555 1 95.94 312 ALA A C 1
ATOM 2329 O O . ALA A 1 312 ? -16.375 19.812 -5.375 1 95.94 312 ALA A O 1
ATOM 2330 N N . LEU A 1 313 ? -14.734 18.359 -4.793 1 96.5 313 LEU A N 1
ATOM 2331 C CA . LEU A 1 313 ? -14.359 19.188 -3.643 1 96.5 313 LEU A CA 1
ATOM 2332 C C . LEU A 1 313 ? -13.844 20.547 -4.094 1 96.5 313 LEU A C 1
ATOM 2334 O O . LEU A 1 313 ? -14.211 21.578 -3.518 1 96.5 313 LEU A O 1
ATOM 2338 N N . LEU A 1 314 ? -13.023 20.578 -5.094 1 95 314 LEU A N 1
ATOM 2339 C CA . LEU A 1 314 ? -12.492 21.828 -5.617 1 95 314 LEU A CA 1
ATOM 2340 C C . LEU A 1 314 ? -13.625 22.734 -6.113 1 95 314 LEU A C 1
ATOM 2342 O O . LEU A 1 314 ? -13.578 23.953 -5.918 1 95 314 LEU A O 1
ATOM 2346 N N . ALA A 1 315 ? -14.57 22.141 -6.754 1 93.94 315 ALA A N 1
ATOM 2347 C CA . ALA A 1 315 ? -15.719 22.906 -7.215 1 93.94 315 ALA A CA 1
ATOM 2348 C C . ALA A 1 315 ? -16.438 23.562 -6.047 1 93.94 315 ALA A C 1
ATOM 2350 O O . ALA A 1 315 ? -16.828 24.734 -6.137 1 93.94 315 ALA A O 1
ATOM 2351 N N . LEU A 1 316 ? -16.578 22.828 -4.953 1 92.06 316 LEU A N 1
ATOM 2352 C CA . LEU A 1 316 ? -17.188 23.375 -3.752 1 92.06 316 LEU A CA 1
ATOM 2353 C C . LEU A 1 316 ? -16.375 24.547 -3.217 1 92.06 316 LEU A C 1
ATOM 2355 O O . LEU A 1 316 ? -16.938 25.578 -2.828 1 92.06 316 LEU A O 1
ATOM 2359 N N . LEU A 1 317 ? -15.094 24.359 -3.227 1 90.5 317 LEU A N 1
ATOM 2360 C CA . LEU A 1 317 ? -14.195 25.375 -2.701 1 90.5 317 LEU A CA 1
ATOM 2361 C C . LEU A 1 317 ? -14.227 26.641 -3.568 1 90.5 317 LEU A C 1
ATOM 2363 O O . LEU A 1 317 ? -14.039 27.75 -3.068 1 90.5 317 LEU A O 1
ATOM 2367 N N . ASP A 1 318 ? -14.531 26.406 -4.797 1 90.81 318 ASP A N 1
ATOM 2368 C CA . ASP A 1 318 ? -14.609 27.516 -5.742 1 90.81 318 ASP A CA 1
ATOM 2369 C C . ASP A 1 318 ? -16 28.141 -5.75 1 90.81 318 ASP A C 1
ATOM 2371 O O . ASP A 1 318 ? -16.266 29.062 -6.516 1 90.81 318 ASP A O 1
ATOM 2375 N N . GLY A 1 319 ? -16.875 27.609 -4.992 1 89.62 319 GLY A N 1
ATOM 2376 C CA . GLY A 1 319 ? -18.234 28.125 -4.898 1 89.62 319 GLY A CA 1
ATOM 2377 C C . GLY A 1 319 ? -19.125 27.672 -6.035 1 89.62 319 GLY A C 1
ATOM 2378 O O . GLY A 1 319 ? -20.156 28.281 -6.301 1 89.62 319 GLY A O 1
ATOM 2379 N N . LYS A 1 320 ? -18.688 26.766 -6.715 1 86.75 320 LYS A N 1
ATOM 2380 C CA . LYS A 1 320 ? -19.469 26.219 -7.812 1 86.75 320 LYS A CA 1
ATOM 2381 C C . LYS A 1 320 ? -20.453 25.156 -7.312 1 86.75 320 LYS A C 1
ATOM 2383 O O . LYS A 1 320 ? -20.219 24.531 -6.277 1 86.75 320 LYS A O 1
ATOM 2388 N N . ARG A 1 321 ? -21.562 25.141 -8.008 1 80 321 ARG A N 1
ATOM 2389 C CA . ARG A 1 321 ? -22.547 24.109 -7.676 1 80 321 ARG A CA 1
ATOM 2390 C C . ARG A 1 321 ? -22.156 22.766 -8.305 1 80 321 ARG A C 1
ATOM 2392 O O . ARG A 1 321 ? -21.703 22.734 -9.445 1 80 321 ARG A O 1
ATOM 2399 N N . VAL A 1 322 ? -22.234 21.75 -7.414 1 78.25 322 VAL A N 1
ATOM 2400 C CA . VAL A 1 322 ? -22.062 20.406 -7.934 1 78.25 322 VAL A CA 1
ATOM 2401 C C . VAL A 1 322 ? -23.406 19.828 -8.352 1 78.25 322 VAL A C 1
ATOM 2403 O O . VAL A 1 322 ? -24.328 19.75 -7.543 1 78.25 322 VAL A O 1
ATOM 2406 N N . THR A 1 323 ? -23.594 19.594 -9.633 1 74.12 323 THR A N 1
ATOM 2407 C CA . THR A 1 323 ? -24.875 19.234 -10.227 1 74.12 323 THR A CA 1
ATOM 2408 C C . THR A 1 323 ? -25.312 17.844 -9.766 1 74.12 323 THR A C 1
ATOM 2410 O O . THR A 1 323 ? -26.484 17.625 -9.453 1 74.12 323 THR A O 1
ATOM 2413 N N . ASN A 1 324 ? -24.391 16.922 -9.805 1 81.81 324 ASN A N 1
ATOM 2414 C CA . ASN A 1 324 ? -24.703 15.555 -9.406 1 81.81 324 ASN A CA 1
ATOM 2415 C C . ASN A 1 324 ? -24.094 15.211 -8.055 1 81.81 324 ASN A C 1
ATOM 2417 O O . ASN A 1 324 ? -22.875 15.055 -7.941 1 81.81 324 ASN A O 1
ATOM 2421 N N . ALA A 1 325 ? -25.062 15.07 -7.09 1 85.75 325 ALA A N 1
ATOM 2422 C CA . ALA A 1 325 ? -24.594 14.812 -5.73 1 85.75 325 ALA A CA 1
ATOM 2423 C C . ALA A 1 325 ? -23.953 13.43 -5.617 1 85.75 325 ALA A C 1
ATOM 2425 O O . ALA A 1 325 ? -23.047 13.219 -4.805 1 85.75 325 ALA A O 1
ATOM 2426 N N . GLN A 1 326 ? -24.5 12.594 -6.461 1 92.12 326 GLN A N 1
ATOM 2427 C CA . GLN A 1 326 ? -23.969 11.234 -6.461 1 92.12 326 GLN A CA 1
ATOM 2428 C C . GLN A 1 326 ? -23.453 10.844 -7.844 1 92.12 326 GLN A C 1
ATOM 2430 O O . GLN A 1 326 ? -24.219 10.812 -8.812 1 92.12 326 GLN A O 1
ATOM 2435 N N . GLN A 1 327 ? -22.203 10.641 -7.914 1 94.75 327 GLN A N 1
ATOM 2436 C CA . GLN A 1 327 ? -21.594 10.211 -9.172 1 94.75 327 GLN A CA 1
ATOM 2437 C C . GLN A 1 327 ? -21.266 8.719 -9.148 1 94.75 327 GLN A C 1
ATOM 2439 O O . GLN A 1 327 ? -20.359 8.289 -8.445 1 94.75 327 GLN A O 1
ATOM 2444 N N . ASP A 1 328 ? -22.016 7.984 -9.867 1 96.62 328 ASP A N 1
ATOM 2445 C CA . ASP A 1 328 ? -21.766 6.559 -10.047 1 96.62 328 ASP A CA 1
ATOM 2446 C C . ASP A 1 328 ? -20.875 6.301 -11.25 1 96.62 328 ASP A C 1
ATOM 2448 O O . ASP A 1 328 ? -21.297 6.465 -12.398 1 96.62 328 ASP A O 1
ATOM 2452 N N . LEU A 1 329 ? -19.688 5.824 -11 1 97.56 329 LEU A N 1
ATOM 2453 C CA . LEU A 1 329 ? -18.719 5.664 -12.07 1 97.56 329 LEU A CA 1
ATOM 2454 C C . LEU A 1 329 ? -18.766 4.254 -12.641 1 97.56 329 LEU A C 1
ATOM 2456 O O . LEU A 1 329 ? -18.078 3.951 -13.625 1 97.56 329 LEU A O 1
ATOM 2460 N N . GLY A 1 330 ? -19.516 3.408 -12.023 1 97.94 330 GLY A N 1
ATOM 2461 C CA . GLY A 1 330 ? -19.656 2.037 -12.484 1 97.94 330 GLY A CA 1
ATOM 2462 C C . GLY A 1 330 ? -18.438 1.183 -12.219 1 97.94 330 GLY A C 1
ATOM 2463 O O . GLY A 1 330 ? -17.594 1.543 -11.398 1 97.94 330 GLY A O 1
ATOM 2464 N N . PHE A 1 331 ? -18.422 -0.045 -12.727 1 98.38 331 PHE A N 1
ATOM 2465 C CA . PHE A 1 331 ? -17.344 -1.028 -12.648 1 98.38 331 PHE A CA 1
ATOM 2466 C C . PHE A 1 331 ? -17.312 -1.889 -13.906 1 98.38 331 PHE A C 1
ATOM 2468 O O . PHE A 1 331 ? -18.172 -1.772 -14.773 1 98.38 331 PHE A O 1
ATOM 2475 N N . GLU A 1 332 ? -16.25 -2.621 -14.047 1 98.62 332 GLU A N 1
ATOM 2476 C CA . GLU A 1 332 ? -16.109 -3.473 -15.227 1 98.62 332 GLU A CA 1
ATOM 2477 C C . GLU A 1 332 ? -15.695 -4.887 -14.836 1 98.62 332 GLU A C 1
ATOM 2479 O O . GLU A 1 332 ? -14.789 -5.07 -14.016 1 98.62 332 GLU A O 1
ATOM 2484 N N . LEU A 1 333 ? -16.359 -5.875 -15.391 1 98.81 333 LEU A N 1
ATOM 2485 C CA . LEU A 1 333 ? -15.922 -7.258 -15.234 1 98.81 333 LEU A CA 1
ATOM 2486 C C . LEU A 1 333 ? -14.773 -7.582 -16.188 1 98.81 333 LEU A C 1
ATOM 2488 O O . LEU A 1 333 ? -14.953 -7.57 -17.406 1 98.81 333 LEU A O 1
ATOM 2492 N N . MET A 1 334 ? -13.609 -7.84 -15.664 1 98.88 334 MET A N 1
ATOM 2493 C CA . MET A 1 334 ? -12.445 -8.25 -16.438 1 98.88 334 MET A CA 1
ATOM 2494 C C . MET A 1 334 ? -12.344 -9.773 -16.5 1 98.88 334 MET A C 1
ATOM 2496 O O . MET A 1 334 ? -11.797 -10.398 -15.594 1 98.88 334 MET A O 1
ATOM 2500 N N . VAL A 1 335 ? -12.828 -10.32 -17.547 1 98.88 335 VAL A N 1
ATOM 2501 C CA . VAL A 1 335 ? -12.836 -11.766 -17.703 1 98.88 335 VAL A CA 1
ATOM 2502 C C . VAL A 1 335 ? -11.461 -12.25 -18.156 1 98.88 335 VAL A C 1
ATOM 2504 O O . VAL A 1 335 ? -10.922 -11.758 -19.156 1 98.88 335 VAL A O 1
ATOM 2507 N N . ARG A 1 336 ? -10.883 -13.203 -17.375 1 98.62 336 ARG A N 1
ATOM 2508 C CA . ARG A 1 336 ? -9.594 -13.781 -17.734 1 98.62 336 ARG A CA 1
ATOM 2509 C C . ARG A 1 336 ? -9.641 -15.305 -17.625 1 98.62 336 ARG A C 1
ATOM 2511 O O . ARG A 1 336 ? -10.68 -15.922 -17.859 1 98.62 336 ARG A O 1
ATOM 2518 N N . GLU A 1 337 ? -8.531 -15.922 -17.266 1 98.69 337 GLU A N 1
ATOM 2519 C CA . GLU A 1 337 ? -8.367 -17.375 -17.391 1 98.69 337 GLU A CA 1
ATOM 2520 C C . GLU A 1 337 ? -9.008 -18.109 -16.219 1 98.69 337 GLU A C 1
ATOM 2522 O O . GLU A 1 337 ? -9.281 -19.312 -16.312 1 98.69 337 GLU A O 1
ATOM 2527 N N . SER A 1 338 ? -9.312 -17.453 -15.141 1 98.88 338 SER A N 1
ATOM 2528 C CA . SER A 1 338 ? -9.719 -18.156 -13.93 1 98.88 338 SER A CA 1
ATOM 2529 C C . SER A 1 338 ? -11.211 -18.484 -13.953 1 98.88 338 SER A C 1
ATOM 2531 O O . SER A 1 338 ? -11.742 -19.062 -13.008 1 98.88 338 SER A O 1
ATOM 2533 N N . THR A 1 339 ? -11.977 -18.078 -14.992 1 98.69 339 THR A N 1
ATOM 2534 C CA . THR A 1 339 ? -13.383 -18.438 -15.125 1 98.69 339 THR A CA 1
ATOM 2535 C C . THR A 1 339 ? -13.703 -18.875 -16.547 1 98.69 339 THR A C 1
ATOM 2537 O O . THR A 1 339 ? -12.922 -18.641 -17.469 1 98.69 339 THR A O 1
ATOM 2540 N N . MET B 1 1 ? -18.656 41.625 38.125 1 26.88 1 MET B N 1
ATOM 2541 C CA . MET B 1 1 ? -17.297 41.438 37.625 1 26.88 1 MET B CA 1
ATOM 2542 C C . MET B 1 1 ? -17.281 41.25 36.125 1 26.88 1 MET B C 1
ATOM 2544 O O . MET B 1 1 ? -17.953 40.375 35.594 1 26.88 1 MET B O 1
ATOM 2548 N N . SER B 1 2 ? -16.906 42.281 35.344 1 29.3 2 SER B N 1
ATOM 2549 C CA . SER B 1 2 ? -16.906 42.438 33.906 1 29.3 2 SER B CA 1
ATOM 2550 C C . SER B 1 2 ? -16.109 41.312 33.219 1 29.3 2 SER B C 1
ATOM 2552 O O . SER B 1 2 ? -15.047 40.938 33.719 1 29.3 2 SER B O 1
ATOM 2554 N N . ARG B 1 3 ? -16.781 40.469 32.5 1 39.03 3 ARG B N 1
ATOM 2555 C CA . ARG B 1 3 ? -16.25 39.375 31.672 1 39.03 3 ARG B CA 1
ATOM 2556 C C . ARG B 1 3 ? -15.078 39.875 30.828 1 39.03 3 ARG B C 1
ATOM 2558 O O . ARG B 1 3 ? -15.25 40.625 29.875 1 39.03 3 ARG B O 1
ATOM 2565 N N . THR B 1 4 ? -14.039 40.188 31.469 1 33.56 4 THR B N 1
ATOM 2566 C CA . THR B 1 4 ? -12.906 40.562 30.625 1 33.56 4 THR B CA 1
ATOM 2567 C C . THR B 1 4 ? -12.594 39.438 29.625 1 33.56 4 THR B C 1
ATOM 2569 O O . THR B 1 4 ? -11.742 38.594 29.875 1 33.56 4 THR B O 1
ATOM 2572 N N . GLY B 1 5 ? -13.625 38.625 29.219 1 36.81 5 GLY B N 1
ATOM 2573 C CA . GLY B 1 5 ? -13.367 37.625 28.172 1 36.81 5 GLY B CA 1
ATOM 2574 C C . GLY B 1 5 ? -12.625 38.219 26.984 1 36.81 5 GLY B C 1
ATOM 2575 O O . GLY B 1 5 ? -12.672 39.406 26.734 1 36.81 5 GLY B O 1
ATOM 2576 N N . SER B 1 6 ? -11.43 37.812 26.828 1 39.47 6 SER B N 1
ATOM 2577 C CA . SER B 1 6 ? -10.727 38.281 25.641 1 39.47 6 SER B CA 1
ATOM 2578 C C . SER B 1 6 ? -11.68 38.469 24.469 1 39.47 6 SER B C 1
ATOM 2580 O O . SER B 1 6 ? -12.43 37.562 24.125 1 39.47 6 SER B O 1
ATOM 2582 N N . ARG B 1 7 ? -12.219 39.562 24.141 1 42.12 7 ARG B N 1
ATOM 2583 C CA . ARG B 1 7 ? -13.211 40.188 23.281 1 42.12 7 ARG B CA 1
ATOM 2584 C C . ARG B 1 7 ? -13.078 39.688 21.828 1 42.12 7 ARG B C 1
ATOM 2586 O O . ARG B 1 7 ? -13.93 39.969 21 1 42.12 7 ARG B O 1
ATOM 2593 N N . THR B 1 8 ? -11.844 39.5 21.422 1 38.94 8 THR B N 1
ATOM 2594 C CA . THR B 1 8 ? -11.742 39.656 19.969 1 38.94 8 THR B CA 1
ATOM 2595 C C . THR B 1 8 ? -12.555 38.594 19.25 1 38.94 8 THR B C 1
ATOM 2597 O O . THR B 1 8 ? -13.305 38.906 18.328 1 38.94 8 THR B O 1
ATOM 2600 N N . THR B 1 9 ? -12.117 37.312 19.078 1 46.69 9 THR B N 1
ATOM 2601 C CA . THR B 1 9 ? -12.68 36.5 18 1 46.69 9 THR B CA 1
ATOM 2602 C C . THR B 1 9 ? -13.883 35.688 18.5 1 46.69 9 THR B C 1
ATOM 2604 O O . THR B 1 9 ? -14.57 35.031 17.719 1 46.69 9 THR B O 1
ATOM 2607 N N . GLY B 1 10 ? -14.547 36.062 19.719 1 54.34 10 GLY B N 1
ATOM 2608 C CA . GLY B 1 10 ? -15.766 35.531 20.281 1 54.34 10 GLY B CA 1
ATOM 2609 C C . GLY B 1 10 ? -15.695 34.031 20.531 1 54.34 10 GLY B C 1
ATOM 2610 O O . GLY B 1 10 ? -16.688 33.406 20.938 1 54.34 10 GLY B O 1
ATOM 2611 N N . ARG B 1 11 ? -14.711 33.438 20.016 1 62.06 11 ARG B N 1
ATOM 2612 C CA . ARG B 1 11 ? -14.633 31.984 20.25 1 62.06 11 ARG B CA 1
ATOM 2613 C C . ARG B 1 11 ? -14.031 31.688 21.609 1 62.06 11 ARG B C 1
ATOM 2615 O O . ARG B 1 11 ? -13.148 32.406 22.078 1 62.06 11 ARG B O 1
ATOM 2622 N N . PRO B 1 12 ? -14.703 30.656 22.312 1 66.44 12 PRO B N 1
ATOM 2623 C CA . PRO B 1 12 ? -14.164 30.281 23.625 1 66.44 12 PRO B CA 1
ATOM 2624 C C . PRO B 1 12 ? -12.695 29.875 23.562 1 66.44 12 PRO B C 1
ATOM 2626 O O . PRO B 1 12 ? -12.25 29.297 22.562 1 66.44 12 PRO B O 1
ATOM 2629 N N . THR B 1 13 ? -11.875 30.328 24.516 1 70.75 13 THR B N 1
ATOM 2630 C CA . THR B 1 13 ? -10.445 30.047 24.594 1 70.75 13 THR B CA 1
ATOM 2631 C C . THR B 1 13 ? -10.172 28.922 25.594 1 70.75 13 THR B C 1
ATOM 2633 O O . THR B 1 13 ? -11.031 28.594 26.422 1 70.75 13 THR B O 1
ATOM 2636 N N . LEU B 1 14 ? -8.93 28.312 25.391 1 76.12 14 LEU B N 1
ATOM 2637 C CA . LEU B 1 14 ? -8.5 27.312 26.359 1 76.12 14 LEU B CA 1
ATOM 2638 C C . LEU B 1 14 ? -8.492 27.875 27.781 1 76.12 14 LEU B C 1
ATOM 2640 O O . LEU B 1 14 ? -8.82 27.172 28.734 1 76.12 14 LEU B O 1
ATOM 2644 N N . ALA B 1 15 ? -8.211 29.172 27.859 1 75.81 15 ALA B N 1
ATOM 2645 C CA . ALA B 1 15 ? -8.203 29.828 29.172 1 75.81 15 ALA B CA 1
ATOM 2646 C C . ALA B 1 15 ? -9.594 29.859 29.781 1 75.81 15 ALA B C 1
ATOM 2648 O O . ALA B 1 15 ? -9.758 29.672 30.984 1 75.81 15 ALA B O 1
ATOM 2649 N N . GLU B 1 16 ? -10.578 29.969 28.938 1 79.5 16 GLU B N 1
ATOM 2650 C CA . GLU B 1 16 ? -11.953 29.969 29.422 1 79.5 16 GLU B CA 1
ATOM 2651 C C . GLU B 1 16 ? -12.398 28.578 29.844 1 79.5 16 GLU B C 1
ATOM 2653 O O . GLU B 1 16 ? -13.102 28.422 30.844 1 79.5 16 GLU B O 1
ATOM 2658 N N . VAL B 1 17 ? -11.906 27.578 29.094 1 82.75 17 VAL B N 1
ATOM 2659 C CA . VAL B 1 17 ? -12.188 26.188 29.453 1 82.75 17 VAL B CA 1
ATOM 2660 C C . VAL B 1 17 ? -11.547 25.875 30.797 1 82.75 17 VAL B C 1
ATOM 2662 O O . VAL B 1 17 ? -12.18 25.25 31.656 1 82.75 17 VAL B O 1
ATOM 2665 N N . ALA B 1 18 ? -10.344 26.297 30.906 1 83.62 18 ALA B N 1
ATOM 2666 C CA . ALA B 1 18 ? -9.609 26.062 32.125 1 83.62 18 ALA B CA 1
ATOM 2667 C C . ALA B 1 18 ? -10.297 26.75 33.312 1 83.62 18 ALA B C 1
ATOM 2669 O O . ALA B 1 18 ? -10.453 26.141 34.375 1 83.62 18 ALA B O 1
ATOM 2670 N N . ARG B 1 19 ? -10.758 27.906 33.125 1 82.69 19 ARG B N 1
ATOM 2671 C CA . ARG B 1 19 ? -11.438 28.688 34.156 1 82.69 19 ARG B CA 1
ATOM 2672 C C . ARG B 1 19 ? -12.742 28.016 34.594 1 82.69 19 ARG B C 1
ATOM 2674 O O . ARG B 1 19 ? -13.016 27.844 35.781 1 82.69 19 ARG B O 1
ATOM 2681 N N . LEU B 1 20 ? -13.359 27.516 33.594 1 84.75 20 LEU B N 1
ATOM 2682 C CA . LEU B 1 20 ? -14.664 26.906 33.844 1 84.75 20 LEU B CA 1
ATOM 2683 C C . LEU B 1 20 ? -14.508 25.547 34.531 1 84.75 20 LEU B C 1
ATOM 2685 O O . LEU B 1 20 ? -15.352 25.156 35.344 1 84.75 20 LEU B O 1
ATOM 2689 N N . SER B 1 21 ? -13.453 24.859 34.219 1 84.75 21 SER B N 1
ATOM 2690 C CA . SER B 1 21 ? -13.234 23.516 34.75 1 84.75 21 SER B CA 1
ATOM 2691 C C . SER B 1 21 ? -12.414 23.578 36.031 1 84.75 21 SER B C 1
ATOM 2693 O O . SER B 1 21 ? -12.258 22.562 36.719 1 84.75 21 SER B O 1
ATOM 2695 N N . GLY B 1 22 ? -11.883 24.688 36.406 1 83.12 22 GLY B N 1
ATOM 2696 C CA . GLY B 1 22 ? -11.125 24.875 37.656 1 83.12 22 GLY B CA 1
ATOM 2697 C C . GLY B 1 22 ? -9.727 24.312 37.562 1 83.12 22 GLY B C 1
ATOM 2698 O O . GLY B 1 22 ? -9.188 23.828 38.562 1 83.12 22 GLY B O 1
ATOM 2699 N N . VAL B 1 23 ? -9.266 24.156 36.344 1 82.25 23 VAL B N 1
ATOM 2700 C CA . VAL B 1 23 ? -7.906 23.641 36.219 1 82.25 23 VAL B CA 1
ATOM 2701 C C . VAL B 1 23 ? -7.035 24.672 35.5 1 82.25 23 VAL B C 1
ATOM 2703 O O . VAL B 1 23 ? -7.535 25.688 35 1 82.25 23 VAL B O 1
ATOM 2706 N N . SER B 1 24 ? -5.691 24.5 35.594 1 76.62 24 SER B N 1
ATOM 2707 C CA . SER B 1 24 ? -4.781 25.344 34.844 1 76.62 24 SER B CA 1
ATOM 2708 C C . SER B 1 24 ? -4.961 25.141 33.344 1 76.62 24 SER B C 1
ATOM 2710 O O . SER B 1 24 ? -5.449 24.094 32.906 1 76.62 24 SER B O 1
ATOM 2712 N N . PRO B 1 25 ? -4.629 26.094 32.438 1 75.12 25 PRO B N 1
ATOM 2713 C CA . PRO B 1 25 ? -4.699 25.906 31 1 75.12 25 PRO B CA 1
ATOM 2714 C C . PRO B 1 25 ? -3.879 24.719 30.516 1 75.12 25 PRO B C 1
ATOM 2716 O O . PRO B 1 25 ? -4.293 24.016 29.594 1 75.12 25 PRO B O 1
ATOM 2719 N N . ILE B 1 26 ? -2.832 24.359 31.266 1 69.62 26 ILE B N 1
ATOM 2720 C CA . ILE B 1 26 ? -1.989 23.219 30.906 1 69.62 26 ILE B CA 1
ATOM 2721 C C . ILE B 1 26 ? -2.734 21.922 31.188 1 69.62 26 ILE B C 1
ATOM 2723 O O . ILE B 1 26 ? -2.727 21 30.359 1 69.62 26 ILE B O 1
ATOM 2727 N N . THR B 1 27 ? -3.318 21.875 32.281 1 73.94 27 THR B N 1
ATOM 2728 C CA . THR B 1 27 ? -4.082 20.703 32.656 1 73.94 27 THR B CA 1
ATOM 2729 C C . THR B 1 27 ? -5.293 20.516 31.75 1 73.94 27 THR B C 1
ATOM 2731 O O . THR B 1 27 ? -5.609 19.406 31.344 1 73.94 27 THR B O 1
ATOM 2734 N N . ALA B 1 28 ? -5.973 21.641 31.422 1 78.31 28 ALA B N 1
ATOM 2735 C CA . ALA B 1 28 ? -7.117 21.594 30.516 1 78.31 28 ALA B CA 1
ATOM 2736 C C . ALA B 1 28 ? -6.707 21.062 29.141 1 78.31 28 ALA B C 1
ATOM 2738 O O . ALA B 1 28 ? -7.395 20.234 28.547 1 78.31 28 ALA B O 1
ATOM 2739 N N . SER B 1 29 ? -5.629 21.484 28.672 1 72.75 29 SER B N 1
ATOM 2740 C CA . SER B 1 29 ? -5.102 21.047 27.375 1 72.75 29 SER B CA 1
ATOM 2741 C C . SER B 1 29 ? -4.777 19.562 27.391 1 72.75 29 SER B C 1
ATOM 2743 O O . SER B 1 29 ? -5.164 18.844 26.469 1 72.75 29 SER B O 1
ATOM 2745 N N . ARG B 1 30 ? -4.168 19.156 28.453 1 66.88 30 ARG B N 1
ATOM 2746 C CA . ARG B 1 30 ? -3.795 17.75 28.609 1 66.88 30 ARG B CA 1
ATOM 2747 C C . ARG B 1 30 ? -5.031 16.875 28.719 1 66.88 30 ARG B C 1
ATOM 2749 O O . ARG B 1 30 ? -5.082 15.789 28.125 1 66.88 30 ARG B O 1
ATOM 2756 N N . ALA B 1 31 ? -5.961 17.328 29.422 1 74.12 31 ALA B N 1
ATOM 2757 C CA . ALA B 1 31 ? -7.211 16.594 29.609 1 74.12 31 ALA B CA 1
ATOM 2758 C C . ALA B 1 31 ? -7.949 16.422 28.281 1 74.12 31 ALA B C 1
ATOM 2760 O O . ALA B 1 31 ? -8.445 15.336 27.969 1 74.12 31 ALA B O 1
ATOM 2761 N N . LEU B 1 32 ? -7.891 17.453 27.547 1 73.25 32 LEU B N 1
ATOM 2762 C CA . LEU B 1 32 ? -8.641 17.453 26.297 1 73.25 32 LEU B CA 1
ATOM 2763 C C . LEU B 1 32 ? -7.945 16.578 25.25 1 73.25 32 LEU B C 1
ATOM 2765 O O . LEU B 1 32 ? -8.594 16.078 24.328 1 73.25 32 LEU B O 1
ATOM 2769 N N . ARG B 1 33 ? -6.645 16.438 25.531 1 64.44 33 ARG B N 1
ATOM 2770 C CA . ARG B 1 33 ? -5.832 15.641 24.625 1 64.44 33 ARG B CA 1
ATOM 2771 C C . ARG B 1 33 ? -5.844 14.172 25.031 1 64.44 33 ARG B C 1
ATOM 2773 O O . ARG B 1 33 ? -5.188 13.344 24.391 1 64.44 33 ARG B O 1
ATOM 2780 N N . GLY B 1 34 ? -6.496 13.828 26.094 1 62.75 34 GLY B N 1
ATOM 2781 C CA . GLY B 1 34 ? -6.605 12.461 26.578 1 62.75 34 GLY B CA 1
ATOM 2782 C C . GLY B 1 34 ? -5.305 11.922 27.141 1 62.75 34 GLY B C 1
ATOM 2783 O O . GLY B 1 34 ? -5.039 10.727 27.062 1 62.75 34 GLY B O 1
ATOM 2784 N N . VAL B 1 35 ? -4.441 12.75 27.609 1 55.72 35 VAL B N 1
ATOM 2785 C CA . VAL B 1 35 ? -3.176 12.344 28.203 1 55.72 35 VAL B CA 1
ATOM 2786 C C . VAL B 1 35 ? -3.438 11.633 29.531 1 55.72 35 VAL B C 1
ATOM 2788 O O . VAL B 1 35 ? -4.234 12.102 30.344 1 55.72 35 VAL B O 1
ATOM 2791 N N . SER B 1 36 ? -2.857 10.516 29.562 1 61.94 36 SER B N 1
ATOM 2792 C CA . SER B 1 36 ? -3.137 9.602 30.656 1 61.94 36 SER B CA 1
ATOM 2793 C C . SER B 1 36 ? -2.691 10.188 32 1 61.94 36 SER B C 1
ATOM 2795 O O . SER B 1 36 ? -3.107 9.719 33.062 1 61.94 36 SER B O 1
ATOM 2797 N N . THR B 1 37 ? -2.014 11.188 32 1 63.19 37 THR B N 1
ATOM 2798 C CA . THR B 1 37 ? -1.49 11.711 33.25 1 63.19 37 THR B CA 1
ATOM 2799 C C . THR B 1 37 ? -2.549 12.531 34 1 63.19 37 THR B C 1
ATOM 2801 O O . THR B 1 37 ? -2.383 12.875 35.156 1 63.19 37 THR B O 1
ATOM 2804 N N . VAL B 1 38 ? -3.635 12.859 33.344 1 70.81 38 VAL B N 1
ATOM 2805 C CA . VAL B 1 38 ? -4.68 13.664 33.969 1 70.81 38 VAL B CA 1
ATOM 2806 C C . VAL B 1 38 ? -5.73 12.758 34.594 1 70.81 38 VAL B C 1
ATOM 2808 O O . VAL B 1 38 ? -6.176 11.789 33.969 1 70.81 38 VAL B O 1
ATOM 2811 N N . ALA B 1 39 ? -6.062 13.023 35.938 1 78.81 39 ALA B N 1
ATOM 2812 C CA . ALA B 1 39 ? -7.059 12.234 36.656 1 78.81 39 ALA B CA 1
ATOM 2813 C C . ALA B 1 39 ? -8.383 12.188 35.906 1 78.81 39 ALA B C 1
ATOM 2815 O O . ALA B 1 39 ? -8.836 13.203 35.375 1 78.81 39 ALA B O 1
ATOM 2816 N N . PRO B 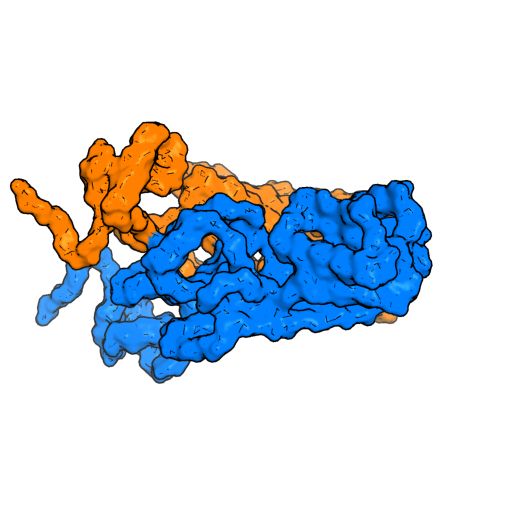1 40 ? -8.961 10.992 35.781 1 79.31 40 PRO B N 1
ATOM 2817 C CA . PRO B 1 40 ? -10.188 10.805 35 1 79.31 40 PRO B CA 1
ATOM 2818 C C . PRO B 1 40 ? -11.281 11.797 35.375 1 79.31 40 PRO B C 1
ATOM 2820 O O . PRO B 1 40 ? -12.016 12.273 34.5 1 79.31 40 PRO B O 1
ATOM 2823 N N . ASP B 1 41 ? -11.398 12.07 36.656 1 80.94 41 ASP B N 1
ATOM 2824 C CA . ASP B 1 41 ? -12.43 13 37.094 1 80.94 41 ASP B CA 1
ATOM 2825 C C . ASP B 1 41 ? -12.211 14.398 36.531 1 80.94 41 ASP B C 1
ATOM 2827 O O . ASP B 1 41 ? -13.164 15.078 36.156 1 80.94 41 ASP B O 1
ATOM 2831 N N . LEU B 1 42 ? -10.969 14.766 36.375 1 80.31 42 LEU B N 1
ATOM 2832 C CA . LEU B 1 42 ? -10.6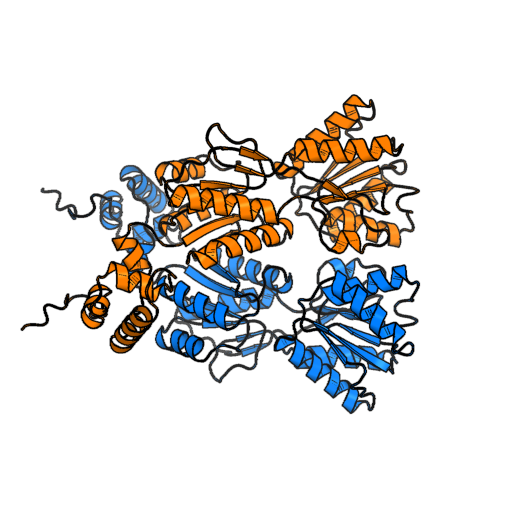25 16.078 35.812 1 80.31 42 LEU B CA 1
ATOM 2833 C C . LEU B 1 42 ? -10.836 16.109 34.312 1 80.31 42 LEU B C 1
ATOM 2835 O O . LEU B 1 42 ? -11.289 17.109 33.75 1 80.31 42 LEU B O 1
ATOM 2839 N N . VAL B 1 43 ? -10.547 15.062 33.719 1 81.38 43 VAL B N 1
ATOM 2840 C CA . VAL B 1 43 ? -10.773 14.945 32.281 1 81.38 43 VAL B CA 1
ATOM 2841 C C . VAL B 1 43 ? -12.25 15.156 31.953 1 81.38 43 VAL B C 1
ATOM 2843 O O . VAL B 1 43 ? -12.602 15.906 31.047 1 81.38 43 VAL B O 1
ATOM 2846 N N . GLU B 1 44 ? -13.07 14.562 32.75 1 82.69 44 GLU B N 1
ATOM 2847 C CA . GLU B 1 44 ? -14.516 14.688 32.562 1 82.69 44 GLU B CA 1
ATOM 2848 C C . GLU B 1 44 ? -14.969 16.125 32.719 1 82.69 44 GLU B C 1
ATOM 2850 O O . GLU B 1 44 ? -15.797 16.625 31.953 1 82.69 44 GLU B O 1
ATOM 2855 N N . LYS B 1 45 ? -14.531 16.781 33.75 1 83.25 45 LYS B N 1
ATOM 2856 C CA . LYS B 1 45 ? -14.883 18.172 34.031 1 83.25 45 LYS B CA 1
ATOM 2857 C C . LYS B 1 45 ? -14.445 19.078 32.875 1 83.25 45 LYS B C 1
ATOM 2859 O O . LYS B 1 45 ? -15.195 19.969 32.469 1 83.25 45 LYS B O 1
ATOM 2864 N N . VAL B 1 46 ? -13.25 18.781 32.406 1 83.62 46 VAL B N 1
ATOM 2865 C CA . VAL B 1 46 ? -12.688 19.625 31.344 1 83.62 46 VAL B CA 1
ATOM 2866 C C . VAL B 1 46 ? -13.438 19.391 30.047 1 83.62 46 VAL B C 1
ATOM 2868 O O . VAL B 1 46 ? -13.758 20.328 29.312 1 83.62 46 VAL B O 1
ATOM 2871 N N . ILE B 1 47 ? -13.742 18.203 29.797 1 79.56 47 ILE B N 1
ATOM 2872 C CA . ILE B 1 47 ? -14.492 17.859 28.594 1 79.56 47 ILE B CA 1
ATOM 2873 C C . ILE B 1 47 ? -15.883 18.5 28.672 1 79.56 47 ILE B C 1
ATOM 2875 O O . ILE B 1 47 ? -16.359 19.047 27.672 1 79.56 47 ILE B O 1
ATOM 2879 N N . ALA B 1 48 ? -16.531 18.422 29.797 1 80.38 48 ALA B N 1
ATOM 2880 C CA . ALA B 1 48 ? -17.844 19.031 30.016 1 80.38 48 ALA B CA 1
ATOM 2881 C C . ALA B 1 48 ? -17.781 20.547 29.828 1 80.38 48 ALA B C 1
ATOM 2883 O O . ALA B 1 48 ? -18.672 21.156 29.219 1 80.38 48 ALA B O 1
ATOM 2884 N N . ALA B 1 49 ? -16.797 21.188 30.328 1 80.75 49 ALA B N 1
ATOM 2885 C CA . ALA B 1 49 ? -16.609 22.641 30.219 1 80.75 49 ALA B CA 1
ATOM 2886 C C . ALA B 1 49 ? -16.391 23.047 28.766 1 80.75 49 ALA B C 1
ATOM 2888 O O . ALA B 1 49 ? -16.953 24.031 28.297 1 80.75 49 ALA B O 1
ATOM 2889 N N . ALA B 1 50 ? -15.547 22.219 28.078 1 77.69 50 ALA B N 1
ATOM 2890 C CA . ALA B 1 50 ? -15.289 22.484 26.656 1 77.69 50 ALA B CA 1
ATOM 2891 C C . ALA B 1 50 ? -16.562 22.359 25.828 1 77.69 50 ALA B C 1
ATOM 2893 O O . ALA B 1 50 ? -16.828 23.203 24.969 1 77.69 50 ALA B O 1
ATOM 2894 N N . ALA B 1 51 ? -17.281 21.391 26.125 1 73.5 51 ALA B N 1
ATOM 2895 C CA . ALA B 1 51 ? -18.562 21.172 25.453 1 73.5 51 ALA B CA 1
ATOM 2896 C C . ALA B 1 51 ? -19.531 22.312 25.734 1 73.5 51 ALA B C 1
ATOM 2898 O O . ALA B 1 51 ? -20.203 22.797 24.812 1 73.5 51 ALA B O 1
ATOM 2899 N N . ASN B 1 52 ? -19.625 22.719 26.953 1 72.81 52 ASN B N 1
ATOM 2900 C CA . ASN B 1 52 ? -20.5 23.812 27.375 1 72.81 52 ASN B CA 1
ATOM 2901 C C . ASN B 1 52 ? -20.141 25.125 26.688 1 72.81 52 ASN B C 1
ATOM 2903 O O . ASN B 1 52 ? -21.031 25.906 26.328 1 72.81 52 ASN B O 1
ATOM 2907 N N . LEU B 1 53 ? -18.844 25.266 26.453 1 70.75 53 LEU B N 1
ATOM 2908 C CA . LEU B 1 53 ? -18.375 26.516 25.859 1 70.75 53 LEU B CA 1
ATOM 2909 C C . LEU B 1 53 ? -18.297 26.406 24.344 1 70.75 53 LEU B C 1
ATOM 2911 O O . LEU B 1 53 ? -18.109 27.406 23.656 1 70.75 53 LEU B O 1
ATOM 2915 N N . GLY B 1 54 ? -18.469 25.156 23.953 1 66.38 54 GLY B N 1
ATOM 2916 C CA . GLY B 1 54 ? -18.266 24.906 22.531 1 66.38 54 GLY B CA 1
ATOM 2917 C C . GLY B 1 54 ? -16.828 25.031 22.094 1 66.38 54 GLY B C 1
ATOM 2918 O O . GLY B 1 54 ? -16.531 25.484 20.984 1 66.38 54 GLY B O 1
ATOM 2919 N N . TYR B 1 55 ? -15.992 24.812 23.094 1 63.62 55 TYR B N 1
ATOM 2920 C CA . TYR B 1 55 ? -14.57 24.938 22.812 1 63.62 55 TYR B CA 1
ATOM 2921 C C . TYR B 1 55 ? -14.062 23.734 22.016 1 63.62 55 TYR B C 1
ATOM 2923 O O . TYR B 1 55 ? -14.305 22.594 22.391 1 63.62 55 TYR B O 1
ATOM 2931 N N . VAL B 1 56 ? -13.57 24.062 20.906 1 56.66 56 VAL B N 1
ATOM 2932 C CA . VAL B 1 56 ? -12.82 23.078 20.125 1 56.66 56 VAL B CA 1
ATOM 2933 C C . VAL B 1 56 ? -11.344 23.453 20.094 1 56.66 56 VAL B C 1
ATOM 2935 O O . VAL B 1 56 ? -11 24.578 19.719 1 56.66 56 VAL B O 1
ATOM 2938 N N . ALA B 1 57 ? -10.539 22.672 20.875 1 53.91 57 ALA B N 1
ATOM 2939 C CA . ALA B 1 57 ? -9.102 22.953 20.891 1 53.91 57 ALA B CA 1
ATOM 2940 C C . ALA B 1 57 ? -8.57 23.156 19.469 1 53.91 57 ALA B C 1
ATOM 2942 O O . ALA B 1 57 ? -8.859 22.359 18.578 1 53.91 57 ALA B O 1
ATOM 2943 N N . ASN B 1 58 ? -8.234 24.375 19.156 1 50.44 58 ASN B N 1
ATOM 2944 C CA . ASN B 1 58 ? -7.652 24.688 17.859 1 50.44 58 ASN B CA 1
ATOM 2945 C C . ASN B 1 58 ? -6.156 24.391 17.828 1 50.44 58 ASN B C 1
ATOM 2947 O O . ASN B 1 58 ? -5.375 25.047 18.531 1 50.44 58 ASN B O 1
ATOM 2951 N N . PRO B 1 59 ? -5.738 23.297 17.328 1 48.06 59 PRO B N 1
ATOM 2952 C CA . PRO B 1 59 ? -4.305 23 17.281 1 48.06 59 PRO B CA 1
ATOM 2953 C C . PRO B 1 59 ? -3.477 24.172 16.766 1 48.06 59 PRO B C 1
ATOM 2955 O O . PRO B 1 59 ? -2.336 24.375 17.188 1 48.06 59 PRO B O 1
ATOM 2958 N N . ALA B 1 60 ? -4.023 24.938 15.875 1 47.81 60 ALA B N 1
ATOM 2959 C CA . ALA B 1 60 ? -3.295 26.109 15.383 1 47.81 60 ALA B CA 1
ATOM 2960 C C . ALA B 1 60 ? -3.029 27.094 16.5 1 47.81 60 ALA B C 1
ATOM 2962 O O . ALA B 1 60 ? -1.953 27.703 16.562 1 47.81 60 ALA B O 1
ATOM 2963 N N . ALA B 1 61 ? -3.957 27.25 17.391 1 48.91 61 ALA B N 1
ATOM 2964 C CA . ALA B 1 61 ? -3.771 28.156 18.531 1 48.91 61 ALA B CA 1
ATOM 2965 C C . ALA B 1 61 ? -2.736 27.609 19.5 1 48.91 61 ALA B C 1
ATOM 2967 O O . ALA B 1 61 ? -1.929 28.359 20.047 1 48.91 61 ALA B O 1
ATOM 2968 N N . ARG B 1 62 ? -2.816 26.297 19.719 1 46.62 62 ARG B N 1
ATOM 2969 C CA . ARG B 1 62 ? -1.796 25.672 20.562 1 46.62 62 ARG B CA 1
ATOM 2970 C C . ARG B 1 62 ? -0.411 25.828 19.938 1 46.62 62 ARG B C 1
ATOM 2972 O O . ARG B 1 62 ? 0.573 26.031 20.656 1 46.62 62 ARG B O 1
ATOM 2979 N N . ALA B 1 63 ? -0.381 25.516 18.641 1 48.62 63 ALA B N 1
ATOM 2980 C CA . ALA B 1 63 ? 0.875 25.734 17.922 1 48.62 63 ALA B CA 1
ATOM 2981 C C . ALA B 1 63 ? 1.38 27.156 18.109 1 48.62 63 ALA B C 1
ATOM 2983 O O . ALA B 1 63 ? 2.584 27.391 18.266 1 48.62 63 ALA B O 1
ATOM 2984 N N . LEU B 1 64 ? 0.454 28.094 18.188 1 43.62 64 LEU B N 1
ATOM 2985 C CA . LEU B 1 64 ? 0.838 29.484 18.453 1 43.62 64 LEU B CA 1
ATOM 2986 C C . LEU B 1 64 ? 1.405 29.641 19.859 1 43.62 64 LEU B C 1
ATOM 2988 O O . LEU B 1 64 ? 2.367 30.375 20.062 1 43.62 64 LEU B O 1
ATOM 2992 N N . ALA B 1 65 ? 0.676 28.969 20.844 1 43.25 65 ALA B N 1
ATOM 2993 C CA . ALA B 1 65 ? 1.176 29.125 22.203 1 43.25 65 ALA B CA 1
ATOM 2994 C C . ALA B 1 65 ? 2.459 28.328 22.422 1 43.25 65 ALA B C 1
ATOM 2996 O O . ALA B 1 65 ? 3.379 28.797 23.109 1 43.25 65 ALA B O 1
ATOM 2997 N N . SER B 1 66 ? 2.479 27.016 22.125 1 46.72 66 SER B N 1
ATOM 2998 C CA . SER B 1 66 ? 3.637 26.156 22.359 1 46.72 66 SER B CA 1
ATOM 2999 C C . SER B 1 66 ? 4.617 26.234 21.203 1 46.72 66 SER B C 1
ATOM 3001 O O . SER B 1 66 ? 5.75 25.75 21.312 1 46.72 66 SER B O 1
ATOM 3003 N N . ALA B 1 67 ? 4.555 27.125 20.297 1 53.09 67 ALA B N 1
ATOM 3004 C CA . ALA B 1 67 ? 5.387 27.344 19.109 1 53.09 67 ALA B CA 1
ATOM 3005 C C . ALA B 1 67 ? 5.457 26.078 18.25 1 53.09 67 ALA B C 1
ATOM 3007 O O . ALA B 1 67 ? 5.957 26.109 17.125 1 53.09 67 ALA B O 1
ATOM 3008 N N . ARG B 1 68 ? 5.016 24.828 18.812 1 64.12 68 ARG B N 1
ATOM 3009 C CA . ARG B 1 68 ? 5.078 23.625 18 1 64.12 68 ARG B CA 1
ATOM 3010 C C . ARG B 1 68 ? 3.77 22.844 18.062 1 64.12 68 ARG B C 1
ATOM 3012 O O . ARG B 1 68 ? 3.121 22.797 19.109 1 64.12 68 ARG B O 1
ATOM 3019 N N . SER B 1 69 ? 3.369 22.297 16.906 1 73.44 69 SER B N 1
ATOM 3020 C CA . SER B 1 69 ? 2.184 21.453 16.844 1 73.44 69 SER B CA 1
ATOM 3021 C C . SER B 1 69 ? 2.482 20.047 17.359 1 73.44 69 SER B C 1
ATOM 3023 O O . SER B 1 69 ? 3.645 19.656 17.453 1 73.44 69 SER B O 1
ATOM 3025 N N . GLN B 1 70 ? 1.541 19.344 17.875 1 82.12 70 GLN B N 1
ATOM 3026 C CA . GLN B 1 70 ? 1.659 17.953 18.312 1 82.12 70 GLN B CA 1
ATOM 3027 C C . GLN B 1 70 ? 1.563 17 17.125 1 82.12 70 GLN B C 1
ATOM 3029 O O . GLN B 1 70 ? 0.781 16.047 17.156 1 82.12 70 GLN B O 1
ATOM 3034 N N . SER B 1 71 ? 2.344 17.344 16.109 1 87.81 71 SER B N 1
ATOM 3035 C CA . SER B 1 71 ? 2.346 16.531 14.906 1 87.81 71 SER B CA 1
ATOM 3036 C C . SER B 1 71 ? 3.762 16.109 14.523 1 87.81 71 SER B C 1
ATOM 3038 O O . SER B 1 71 ? 4.723 16.844 14.781 1 87.81 71 SER B O 1
ATOM 3040 N N . VAL B 1 72 ? 3.83 14.891 14.062 1 94.56 72 VAL B N 1
ATOM 3041 C CA . VAL B 1 72 ? 5.066 14.352 13.508 1 94.56 72 VAL B CA 1
ATOM 3042 C C . VAL B 1 72 ? 4.891 14.102 12.008 1 94.56 72 VAL B C 1
ATOM 3044 O O . VAL B 1 72 ? 3.908 13.492 11.586 1 94.56 72 VAL B O 1
ATOM 3047 N N . VAL B 1 73 ? 5.828 14.625 11.219 1 94.88 73 VAL B N 1
ATOM 3048 C CA . VAL B 1 73 ? 5.785 14.43 9.773 1 94.88 73 VAL B CA 1
ATOM 3049 C C . VAL B 1 73 ? 6.613 13.203 9.391 1 94.88 73 VAL B C 1
ATOM 3051 O O . VAL B 1 73 ? 7.73 13.023 9.891 1 94.88 73 VAL B O 1
ATOM 3054 N N . VAL B 1 74 ? 6.012 12.391 8.602 1 97 74 VAL B N 1
ATOM 3055 C CA . VAL B 1 74 ? 6.727 11.242 8.047 1 97 74 VAL B CA 1
ATOM 3056 C C . VAL B 1 74 ? 6.781 11.344 6.527 1 97 74 VAL B C 1
ATOM 3058 O O . VAL B 1 74 ? 5.742 11.312 5.859 1 97 74 VAL B O 1
ATOM 3061 N N . LEU B 1 75 ? 7.977 11.484 5.996 1 96.75 75 LEU B N 1
ATOM 3062 C CA . LEU B 1 75 ? 8.156 11.602 4.555 1 96.75 75 LEU B CA 1
ATOM 3063 C C . LEU B 1 75 ? 8.641 10.281 3.957 1 96.75 75 LEU B C 1
ATOM 3065 O O . LEU B 1 75 ? 9.703 9.781 4.324 1 96.75 75 LEU B O 1
ATOM 3069 N N . ILE B 1 76 ? 7.836 9.719 3.076 1 96 76 ILE B N 1
ATOM 3070 C CA . ILE B 1 76 ? 8.18 8.469 2.402 1 96 76 ILE B CA 1
ATOM 3071 C C . ILE B 1 76 ? 8.156 8.68 0.889 1 96 76 ILE B C 1
ATOM 3073 O O . ILE B 1 76 ? 7.453 9.562 0.388 1 96 76 ILE B O 1
ATOM 3077 N N . PRO B 1 77 ? 8.906 7.848 0.134 1 95.06 77 PRO B N 1
ATOM 3078 C CA . PRO B 1 77 ? 8.992 8.062 -1.312 1 95.06 77 PRO B CA 1
ATOM 3079 C C . PRO B 1 77 ? 7.844 7.402 -2.074 1 95.06 77 PRO B C 1
ATOM 3081 O O . PRO B 1 77 ? 7.641 7.68 -3.258 1 95.06 77 PRO B O 1
ATOM 3084 N N . SER B 1 78 ? 7.152 6.504 -1.373 1 91.81 78 SER B N 1
ATOM 3085 C CA . SER B 1 78 ? 6.129 5.797 -2.135 1 91.81 78 SER B CA 1
ATOM 3086 C C . SER B 1 78 ? 5.098 5.156 -1.21 1 91.81 78 SER B C 1
ATOM 3088 O O . SER B 1 78 ? 5.457 4.438 -0.275 1 91.81 78 SER B O 1
ATOM 3090 N N . LEU B 1 79 ? 3.811 5.363 -1.564 1 88.38 79 LEU B N 1
ATOM 3091 C CA . LEU B 1 79 ? 2.725 4.691 -0.86 1 88.38 79 LEU B CA 1
ATOM 3092 C C . LEU B 1 79 ? 2.422 3.336 -1.491 1 88.38 79 LEU B C 1
ATOM 3094 O O . LEU B 1 79 ? 1.786 2.482 -0.868 1 88.38 79 LEU B O 1
ATOM 3098 N N . SER B 1 80 ? 2.887 3.09 -2.691 1 85.06 80 SER B N 1
ATOM 3099 C CA . SER B 1 80 ? 2.576 1.859 -3.412 1 85.06 80 SER B CA 1
ATOM 3100 C C . SER B 1 80 ? 3.555 0.746 -3.055 1 85.06 80 SER B C 1
ATOM 3102 O O . SER B 1 80 ? 3.303 -0.426 -3.342 1 85.06 80 SER B O 1
ATOM 3104 N N . ASN B 1 81 ? 4.617 1.158 -2.486 1 83.56 81 ASN B N 1
ATOM 3105 C CA . ASN B 1 81 ? 5.594 0.186 -2.006 1 83.56 81 ASN B CA 1
ATOM 3106 C C . ASN B 1 81 ? 5.273 -0.274 -0.586 1 83.56 81 ASN B C 1
ATOM 3108 O O . ASN B 1 81 ? 5.391 0.502 0.364 1 83.56 81 ASN B O 1
ATOM 3112 N N . GLN B 1 82 ? 4.988 -1.546 -0.484 1 82.81 82 GLN B N 1
ATOM 3113 C CA . GLN B 1 82 ? 4.504 -2.092 0.78 1 82.81 82 GLN B CA 1
ATOM 3114 C C . GLN B 1 82 ? 5.559 -1.959 1.875 1 82.81 82 GLN B C 1
ATOM 3116 O O . GLN B 1 82 ? 5.238 -2.006 3.064 1 82.81 82 GLN B O 1
ATOM 3121 N N . LEU B 1 83 ? 6.777 -1.794 1.483 1 84.62 83 LEU B N 1
ATOM 3122 C CA . LEU B 1 83 ? 7.848 -1.584 2.449 1 84.62 83 LEU B CA 1
ATOM 3123 C C . LEU B 1 83 ? 7.516 -0.432 3.391 1 84.62 83 LEU B C 1
ATOM 3125 O O . LEU B 1 83 ? 7.742 -0.527 4.598 1 84.62 83 LEU B O 1
ATOM 3129 N N . PHE B 1 84 ? 6.863 0.546 2.914 1 91.31 84 PHE B N 1
ATOM 3130 C CA . PHE B 1 84 ? 6.695 1.759 3.705 1 91.31 84 PHE B CA 1
ATOM 3131 C C . PHE B 1 84 ? 5.387 1.718 4.488 1 91.31 84 PHE B C 1
ATOM 3133 O O . PHE B 1 84 ? 5.219 2.447 5.465 1 91.31 84 PHE B O 1
ATOM 3140 N N . ILE B 1 85 ? 4.551 0.816 4.141 1 88.81 85 ILE B N 1
ATOM 3141 C CA . ILE B 1 85 ? 3.283 0.705 4.855 1 88.81 85 ILE B CA 1
ATOM 3142 C C . ILE B 1 85 ? 3.527 0.135 6.25 1 88.81 85 ILE B C 1
ATOM 3144 O O . ILE B 1 85 ? 3.008 0.659 7.238 1 88.81 85 ILE B O 1
ATOM 3148 N N . ASP B 1 86 ? 4.332 -0.865 6.332 1 91.12 86 ASP B N 1
ATOM 3149 C CA . ASP B 1 86 ? 4.691 -1.458 7.617 1 91.12 86 ASP B CA 1
ATOM 3150 C C . ASP B 1 86 ? 5.406 -0.445 8.508 1 91.12 86 ASP B C 1
ATOM 3152 O O . ASP B 1 86 ? 5.18 -0.407 9.719 1 91.12 86 ASP B O 1
ATOM 3156 N N . THR B 1 87 ? 6.219 0.291 7.895 1 95.88 87 THR B N 1
ATOM 3157 C CA . THR B 1 87 ? 6.957 1.323 8.617 1 95.88 87 THR B CA 1
ATOM 3158 C C . THR B 1 87 ? 6.004 2.359 9.203 1 95.88 87 THR B C 1
ATOM 3160 O O . THR B 1 87 ? 6.102 2.701 10.383 1 95.88 87 THR B O 1
ATOM 3163 N N . LEU B 1 88 ? 5.059 2.754 8.438 1 94.69 88 LEU B N 1
ATOM 3164 C CA . LEU B 1 88 ? 4.094 3.764 8.852 1 94.69 88 LEU B CA 1
ATOM 3165 C C . LEU B 1 88 ? 3.211 3.24 9.977 1 94.69 88 LEU B C 1
ATOM 3167 O O . LEU B 1 88 ? 2.928 3.965 10.938 1 94.69 88 LEU B O 1
ATOM 3171 N N . GLU B 1 89 ? 2.846 2.006 9.859 1 92.31 89 GLU B N 1
ATOM 3172 C CA . GLU B 1 89 ? 2.014 1.4 10.891 1 92.31 89 GLU B CA 1
ATOM 3173 C C . GLU B 1 89 ? 2.74 1.369 12.234 1 92.31 89 GLU B C 1
ATOM 3175 O O . GLU B 1 89 ? 2.152 1.685 13.273 1 92.31 89 GLU B O 1
ATOM 3180 N N . ALA B 1 90 ? 3.953 1.017 12.195 1 96.06 90 ALA B N 1
ATOM 3181 C CA . ALA B 1 90 ? 4.746 0.941 13.422 1 96.06 90 ALA B CA 1
ATOM 3182 C C . ALA B 1 90 ? 4.941 2.324 14.031 1 96.06 90 ALA B C 1
ATOM 3184 O O . ALA B 1 90 ? 4.887 2.482 15.258 1 96.06 90 ALA B O 1
ATOM 3185 N N . ILE B 1 91 ? 5.148 3.297 13.188 1 97.06 91 ILE B N 1
ATOM 3186 C CA . ILE B 1 91 ? 5.301 4.672 13.648 1 97.06 91 ILE B CA 1
ATOM 3187 C C . ILE B 1 91 ? 4.02 5.125 14.352 1 97.06 91 ILE B C 1
ATOM 3189 O O . ILE B 1 91 ? 4.07 5.691 15.445 1 97.06 91 ILE B O 1
ATOM 3193 N N . HIS B 1 92 ? 2.93 4.855 13.711 1 92.81 92 HIS B N 1
ATOM 3194 C CA . HIS B 1 92 ? 1.634 5.219 14.273 1 92.81 92 HIS B CA 1
ATOM 3195 C C . HIS B 1 92 ? 1.429 4.582 15.641 1 92.81 92 HIS B C 1
ATOM 3197 O O . HIS B 1 92 ? 0.937 5.23 16.562 1 92.81 92 HIS B O 1
ATOM 3203 N N . GLU B 1 93 ? 1.773 3.367 15.766 1 93.31 93 GLU B N 1
ATOM 3204 C CA . GLU B 1 93 ? 1.602 2.631 17.016 1 93.31 93 GLU B CA 1
ATOM 3205 C C . GLU B 1 93 ? 2.385 3.281 18.156 1 93.31 93 GLU B C 1
ATOM 3207 O O . GLU B 1 93 ? 1.938 3.279 19.297 1 93.31 93 GLU B O 1
ATOM 3212 N N . VAL B 1 94 ? 3.467 3.809 17.797 1 96.06 94 VAL B N 1
ATOM 3213 C CA . VAL B 1 94 ? 4.328 4.418 18.812 1 96.06 94 VAL B CA 1
ATOM 3214 C C . VAL B 1 94 ? 3.828 5.824 19.141 1 96.06 94 VAL B C 1
ATOM 3216 O O . VAL B 1 94 ? 3.857 6.25 20.297 1 96.06 94 VAL B O 1
ATOM 3219 N N . MET B 1 95 ? 3.316 6.516 18.156 1 93.62 95 MET B N 1
ATOM 3220 C CA . MET B 1 95 ? 2.982 7.93 18.312 1 93.62 95 MET B CA 1
ATOM 3221 C C . MET B 1 95 ? 1.603 8.102 18.938 1 93.62 95 MET B C 1
ATOM 3223 O O . MET B 1 95 ? 1.38 9.023 19.719 1 93.62 95 MET B O 1
ATOM 3227 N N . ARG B 1 96 ? 0.737 7.254 18.672 1 86.38 96 ARG B N 1
ATOM 3228 C CA . ARG B 1 96 ? -0.667 7.379 19.047 1 86.38 96 ARG B CA 1
ATOM 3229 C C . ARG B 1 96 ? -0.818 7.473 20.562 1 86.38 96 ARG B C 1
ATOM 3231 O O . ARG B 1 96 ? -1.491 8.375 21.062 1 86.38 96 ARG B O 1
ATOM 3238 N N . PRO B 1 97 ? -0.173 6.59 21.312 1 87.12 97 PRO B N 1
ATOM 3239 C CA . PRO B 1 97 ? -0.32 6.656 22.766 1 87.12 97 PRO B CA 1
ATOM 3240 C C . PRO B 1 97 ? 0.195 7.969 23.359 1 87.12 97 PRO B C 1
ATOM 3242 O O . PRO B 1 97 ? -0.174 8.336 24.469 1 87.12 97 PRO B O 1
ATOM 3245 N N . ARG B 1 98 ? 1.028 8.695 22.609 1 87.94 98 ARG B N 1
ATOM 3246 C CA . ARG B 1 98 ? 1.601 9.953 23.078 1 87.94 98 ARG B CA 1
ATOM 3247 C C . ARG B 1 98 ? 0.751 11.141 22.625 1 87.94 98 ARG B C 1
ATOM 3249 O O . ARG B 1 98 ? 1.092 12.289 22.891 1 87.94 98 ARG B O 1
ATOM 3256 N N . GLY B 1 99 ? -0.316 10.805 21.938 1 82.38 99 GLY B N 1
ATOM 3257 C CA . GLY B 1 99 ? -1.204 11.852 21.453 1 82.38 99 GLY B CA 1
ATOM 3258 C C . GLY B 1 99 ? -0.633 12.633 20.281 1 82.38 99 GLY B C 1
ATOM 3259 O O . GLY B 1 99 ? -1.057 13.758 20.016 1 82.38 99 GLY B O 1
ATOM 3260 N N . LEU B 1 100 ? 0.378 12.141 19.625 1 87.44 100 LEU B N 1
ATOM 3261 C CA . LEU B 1 100 ? 1.005 12.805 18.5 1 87.44 100 LEU B CA 1
ATOM 3262 C C . LEU B 1 100 ? 0.362 12.359 17.188 1 87.44 100 LEU B C 1
ATOM 3264 O O . LEU B 1 100 ? 0.133 11.164 16.969 1 87.44 100 LEU B O 1
ATOM 3268 N N . GLU B 1 101 ? 0.064 13.359 16.375 1 83.75 101 GLU B N 1
ATOM 3269 C CA . GLU B 1 101 ? -0.514 13.078 15.062 1 83.75 101 GLU B CA 1
ATOM 3270 C C . GLU B 1 101 ? 0.574 12.844 14.016 1 83.75 101 GLU B C 1
ATOM 3272 O O . GLU B 1 101 ? 1.579 13.555 13.992 1 83.75 101 GLU B O 1
ATOM 3277 N N . VAL B 1 102 ? 0.291 11.844 13.234 1 91.12 102 VAL B N 1
ATOM 3278 C CA . VAL B 1 102 ? 1.251 11.539 12.18 1 91.12 102 VAL B CA 1
ATOM 3279 C C . VAL B 1 102 ? 0.757 12.117 10.852 1 91.12 102 VAL B C 1
ATOM 3281 O O . VAL B 1 102 ? -0.343 11.789 10.398 1 91.12 102 VAL B O 1
ATOM 3284 N N . LEU B 1 103 ? 1.56 12.992 10.266 1 89 103 LEU B N 1
ATOM 3285 C CA . LEU B 1 103 ? 1.31 13.539 8.938 1 89 103 LEU B CA 1
ATOM 3286 C C . LEU B 1 103 ? 2.189 12.859 7.898 1 89 103 LEU B C 1
ATOM 3288 O O . LEU B 1 103 ? 3.418 12.922 7.98 1 89 103 LEU B O 1
ATOM 3292 N N . ILE B 1 104 ? 1.489 12.305 6.898 1 92.81 104 ILE B N 1
ATOM 3293 C CA . ILE B 1 104 ? 2.229 11.516 5.922 1 92.81 104 ILE B CA 1
ATOM 3294 C C . ILE B 1 104 ? 2.438 12.328 4.648 1 92.81 104 ILE B C 1
ATOM 3296 O O . ILE B 1 104 ? 1.479 12.852 4.078 1 92.81 104 ILE B O 1
ATOM 3300 N N . GLY B 1 105 ? 3.662 12.477 4.219 1 92.19 105 GLY B N 1
ATOM 3301 C CA . GLY B 1 105 ? 4.012 13.07 2.938 1 92.19 105 GLY B CA 1
ATOM 3302 C C . GLY B 1 105 ? 4.656 12.078 1.98 1 92.19 105 GLY B C 1
ATOM 3303 O O . GLY B 1 105 ? 5.648 11.438 2.32 1 92.19 105 GLY B O 1
ATOM 3304 N N . ASN B 1 106 ? 4.055 11.945 0.842 1 92.5 106 ASN B N 1
ATOM 3305 C CA . ASN B 1 106 ? 4.582 11.094 -0.218 1 92.5 106 ASN B CA 1
ATOM 3306 C C . ASN B 1 106 ? 5.25 11.914 -1.317 1 92.5 106 ASN B C 1
ATOM 3308 O O . ASN B 1 106 ? 4.594 12.703 -1.992 1 92.5 106 ASN B O 1
ATOM 3312 N N . TYR B 1 107 ? 6.574 11.664 -1.558 1 93.44 107 TYR B N 1
ATOM 3313 C CA . TYR B 1 107 ? 7.254 1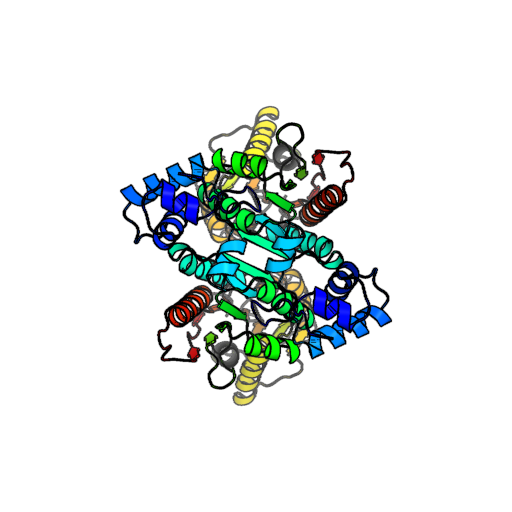2.555 -2.486 1 93.44 107 TYR B CA 1
ATOM 3314 C C . TYR B 1 107 ? 7.602 11.836 -3.783 1 93.44 107 TYR B C 1
ATOM 3316 O O . TYR B 1 107 ? 8.289 12.383 -4.645 1 93.44 107 TYR B O 1
ATOM 3324 N N . HIS B 1 108 ? 7.203 10.57 -4.031 1 91.38 108 HIS B N 1
ATOM 3325 C CA . HIS B 1 108 ? 7.215 9.828 -5.285 1 91.38 108 HIS B CA 1
ATOM 3326 C C . HIS B 1 108 ? 8.625 9.734 -5.855 1 91.38 108 HIS B C 1
ATOM 3328 O O . HIS B 1 108 ? 8.828 9.922 -7.055 1 91.38 108 HIS B O 1
ATOM 3334 N N . TYR B 1 109 ? 9.57 9.625 -5.02 1 93.88 109 TYR B N 1
ATOM 3335 C CA . TYR B 1 109 ? 10.969 9.477 -5.391 1 93.88 109 TYR B CA 1
ATOM 3336 C C . TYR B 1 109 ? 11.469 10.695 -6.148 1 93.88 109 TYR B C 1
ATOM 3338 O O . TYR B 1 109 ? 12.383 10.594 -6.969 1 93.88 109 TYR B O 1
ATOM 3346 N N . ASP B 1 110 ? 10.875 11.812 -5.871 1 94 110 ASP B N 1
ATOM 3347 C CA . ASP B 1 110 ? 11.242 13.07 -6.516 1 94 110 ASP B CA 1
ATOM 3348 C C . ASP B 1 110 ? 11.766 14.078 -5.496 1 94 110 ASP B C 1
ATOM 3350 O O . ASP B 1 110 ? 11.031 14.531 -4.621 1 94 110 ASP B O 1
ATOM 3354 N N . LEU B 1 111 ? 13 14.492 -5.703 1 95.25 111 LEU B N 1
ATOM 3355 C CA . LEU B 1 111 ? 13.656 15.352 -4.727 1 95.25 111 LEU B CA 1
ATOM 3356 C C . LEU B 1 111 ? 13 16.719 -4.676 1 95.25 111 LEU B C 1
ATOM 3358 O O . LEU B 1 111 ? 12.938 17.344 -3.613 1 95.25 111 LEU B O 1
ATOM 3362 N N . ALA B 1 112 ? 12.578 17.125 -5.812 1 93.94 112 ALA B N 1
ATOM 3363 C CA . ALA B 1 112 ? 11.898 18.422 -5.844 1 93.94 112 ALA B CA 1
ATOM 3364 C C . ALA B 1 112 ? 10.57 18.359 -5.09 1 93.94 112 ALA B C 1
ATOM 3366 O O . ALA B 1 112 ? 10.203 19.312 -4.391 1 93.94 112 ALA B O 1
ATOM 3367 N N . GLU B 1 113 ? 9.891 17.25 -5.207 1 91.44 113 GLU B N 1
ATOM 3368 C CA . GLU B 1 113 ? 8.648 17.078 -4.469 1 91.44 113 GLU B CA 1
ATOM 3369 C C . GLU B 1 113 ? 8.898 16.984 -2.969 1 91.44 113 GLU B C 1
ATOM 3371 O O . GLU B 1 113 ? 8.133 17.531 -2.17 1 91.44 113 GLU B O 1
ATOM 3376 N N . GLU B 1 114 ? 9.922 16.312 -2.633 1 95.38 114 GLU B N 1
ATOM 3377 C CA . GLU B 1 114 ? 10.273 16.234 -1.217 1 95.38 114 GLU B CA 1
ATOM 3378 C C . GLU B 1 114 ? 10.539 17.625 -0.641 1 95.38 114 GLU B C 1
ATOM 3380 O O . GLU B 1 114 ? 10.07 17.953 0.452 1 95.38 114 GLU B O 1
ATOM 3385 N N . GLU B 1 115 ? 11.305 18.391 -1.387 1 93.31 115 GLU B N 1
ATOM 3386 C CA . GLU B 1 115 ? 11.625 19.75 -0.973 1 93.31 115 GLU B CA 1
ATOM 3387 C C . GLU B 1 115 ? 10.359 20.578 -0.729 1 93.31 115 GLU B C 1
ATOM 3389 O O . GLU B 1 115 ? 10.25 21.266 0.286 1 93.31 115 GLU B O 1
ATOM 3394 N N . ASN B 1 116 ? 9.477 20.422 -1.631 1 88.12 116 ASN B N 1
ATOM 3395 C CA . ASN B 1 116 ? 8.219 21.141 -1.508 1 88.12 116 ASN B CA 1
ATOM 3396 C C . ASN B 1 116 ? 7.426 20.688 -0.288 1 88.12 116 ASN B C 1
ATOM 3398 O O . ASN B 1 116 ? 6.832 21.5 0.416 1 88.12 116 ASN B O 1
ATOM 3402 N N . LEU B 1 117 ? 7.414 19.422 -0.056 1 89.69 117 LEU B N 1
ATOM 3403 C CA . LEU B 1 117 ? 6.711 18.891 1.101 1 89.69 117 LEU B CA 1
ATOM 3404 C C . LEU B 1 117 ? 7.336 19.375 2.4 1 89.69 117 LEU B C 1
ATOM 3406 O O . LEU B 1 117 ? 6.621 19.766 3.332 1 89.69 117 LEU B O 1
ATOM 3410 N N . ILE B 1 118 ? 8.648 19.375 2.408 1 92.44 118 ILE B N 1
ATOM 3411 C CA . ILE B 1 118 ? 9.352 19.844 3.596 1 92.44 118 ILE B CA 1
ATOM 3412 C C . ILE B 1 118 ? 8.992 21.312 3.861 1 92.44 118 ILE B C 1
ATOM 3414 O O . ILE B 1 118 ? 8.641 21.672 4.984 1 92.44 118 ILE B O 1
ATOM 3418 N N . ARG B 1 119 ? 9.031 22.078 2.832 1 86.44 119 ARG B N 1
ATOM 3419 C CA . ARG B 1 119 ? 8.68 23.484 2.936 1 86.44 119 ARG B CA 1
ATOM 3420 C C . ARG B 1 119 ? 7.27 23.656 3.484 1 86.44 119 ARG B C 1
ATOM 3422 O O . ARG B 1 119 ? 7.055 24.422 4.426 1 86.44 119 ARG B O 1
ATOM 3429 N N . ASN B 1 120 ? 6.379 22.938 3.018 1 81.12 120 ASN B N 1
ATOM 3430 C CA . ASN B 1 120 ? 4.973 23.047 3.393 1 81.12 120 ASN B CA 1
ATOM 3431 C C . ASN B 1 120 ? 4.73 22.562 4.816 1 81.12 120 ASN B C 1
ATOM 3433 O O . ASN B 1 120 ? 4.012 23.203 5.586 1 81.12 120 ASN B O 1
ATOM 3437 N N . TYR B 1 121 ? 5.324 21.422 5.156 1 86 121 TYR B N 1
ATOM 3438 C CA . TYR B 1 121 ? 5.074 20.844 6.465 1 86 121 TYR B CA 1
ATOM 3439 C C . TYR B 1 121 ? 5.734 21.656 7.566 1 86 121 TYR B C 1
ATOM 3441 O O . TYR B 1 121 ? 5.219 21.734 8.688 1 86 121 TYR B O 1
ATOM 3449 N N . LEU B 1 122 ? 6.863 22.266 7.262 1 84.88 122 LEU B N 1
ATOM 3450 C CA . LEU B 1 122 ? 7.535 23.078 8.266 1 84.88 122 LEU B CA 1
ATOM 3451 C C . LEU B 1 122 ? 6.676 24.281 8.648 1 84.88 122 LEU B C 1
ATOM 3453 O O . LEU B 1 122 ? 6.742 24.766 9.781 1 84.88 122 LEU B O 1
ATOM 3457 N N . ALA B 1 123 ? 5.895 24.656 7.73 1 73.56 123 ALA B N 1
ATOM 3458 C CA . ALA B 1 123 ? 4.98 25.766 7.996 1 73.56 123 ALA B CA 1
ATOM 3459 C C . ALA B 1 123 ? 3.988 25.422 9.102 1 73.56 123 ALA B C 1
ATOM 3461 O O . ALA B 1 123 ? 3.477 26.297 9.789 1 73.56 123 ALA B O 1
ATOM 3462 N N . TYR B 1 124 ? 3.764 24.094 9.297 1 73.75 124 TYR B N 1
ATOM 3463 C CA . TYR B 1 124 ? 2.838 23.641 10.328 1 73.75 124 TYR B CA 1
ATOM 3464 C C . TYR B 1 124 ? 3.553 23.453 11.656 1 73.75 124 TYR B C 1
ATOM 3466 O O . TYR B 1 124 ? 2.932 23.078 12.656 1 73.75 124 TYR B O 1
ATOM 3474 N N . GLN B 1 125 ? 4.785 23.672 11.68 1 81.19 125 GLN B N 1
ATOM 3475 C CA . GLN B 1 125 ? 5.625 23.625 12.875 1 81.19 125 GLN B CA 1
ATOM 3476 C C . GLN B 1 125 ? 5.5 22.281 13.586 1 81.19 125 GLN B C 1
ATOM 3478 O O . GLN B 1 125 ? 5.184 22.234 14.773 1 81.19 125 GLN B O 1
ATOM 3483 N N . PRO B 1 126 ? 5.797 21.219 12.844 1 88.75 126 PRO B N 1
ATOM 3484 C CA . PRO B 1 126 ? 5.77 19.906 13.5 1 88.75 126 PRO B CA 1
ATOM 3485 C C . PRO B 1 126 ? 6.801 19.781 14.625 1 88.75 126 PRO B C 1
ATOM 3487 O O . PRO B 1 126 ? 7.816 20.484 14.609 1 88.75 126 PRO B O 1
ATOM 3490 N N . CYS B 1 127 ? 6.473 18.938 15.578 1 91.62 127 CYS B N 1
ATOM 3491 C CA . CYS B 1 127 ? 7.418 18.781 16.672 1 91.62 127 CYS B CA 1
ATOM 3492 C C . CYS B 1 127 ? 8.562 17.859 16.281 1 91.62 127 CYS B C 1
ATOM 3494 O O . CYS B 1 127 ? 9.586 17.797 16.969 1 91.62 127 CYS B O 1
ATOM 3496 N N . GLY B 1 128 ? 8.422 17.125 15.203 1 96.12 128 GLY B N 1
ATOM 3497 C CA . GLY B 1 128 ? 9.453 16.234 14.695 1 96.12 128 GLY B CA 1
ATOM 3498 C C . GLY B 1 128 ? 9.195 15.758 13.281 1 96.12 128 GLY B C 1
ATOM 3499 O O . GLY B 1 128 ? 8.062 15.828 12.797 1 96.12 128 GLY B O 1
ATOM 3500 N N . ILE B 1 129 ? 10.273 15.266 12.617 1 96.94 129 ILE B N 1
ATOM 3501 C CA . ILE B 1 129 ? 10.164 14.758 11.258 1 96.94 129 ILE B CA 1
ATOM 3502 C C . ILE B 1 129 ? 10.922 13.438 11.133 1 96.94 129 ILE B C 1
ATOM 3504 O O . ILE B 1 129 ? 12.055 13.32 11.602 1 96.94 129 ILE B O 1
ATOM 3508 N N . LEU B 1 130 ? 10.266 12.492 10.602 1 98 130 LEU B N 1
ATOM 3509 C CA . LEU B 1 130 ? 10.906 11.25 10.188 1 98 130 LEU B CA 1
ATOM 3510 C C . LEU B 1 130 ? 11.148 11.234 8.68 1 98 130 LEU B C 1
ATOM 3512 O O . LEU B 1 130 ? 10.219 11.422 7.895 1 98 130 LEU B O 1
ATOM 3516 N N . LEU B 1 131 ? 12.383 11.039 8.297 1 97.25 131 LEU B N 1
ATOM 3517 C CA . LEU B 1 131 ? 12.812 11.125 6.902 1 97.25 131 LEU B CA 1
ATOM 3518 C C . LEU B 1 131 ? 13.281 9.766 6.395 1 97.25 131 LEU B C 1
ATOM 3520 O O . LEU B 1 131 ? 13.812 8.961 7.164 1 97.25 131 LEU B O 1
ATOM 3524 N N . THR B 1 132 ? 13.078 9.508 5.074 1 96.5 132 THR B N 1
ATOM 3525 C CA . THR B 1 132 ? 13.57 8.273 4.477 1 96.5 132 THR B CA 1
ATOM 3526 C C . THR B 1 132 ? 14.875 8.508 3.729 1 96.5 132 THR B C 1
ATOM 3528 O O . THR B 1 132 ? 14.922 9.297 2.781 1 96.5 132 THR B O 1
ATOM 3531 N N . GLY B 1 133 ? 15.875 7.867 4.156 1 94.06 133 GLY B N 1
ATOM 3532 C CA . GLY B 1 133 ? 17.172 8.023 3.52 1 94.06 133 GLY B CA 1
ATOM 3533 C C . GLY B 1 133 ? 17.828 9.367 3.797 1 94.06 133 GLY B C 1
ATOM 3534 O O . GLY B 1 133 ? 17.422 10.07 4.723 1 94.06 133 GLY B O 1
ATOM 3535 N N . PHE B 1 134 ? 18.875 9.711 2.988 1 93.56 134 PHE B N 1
ATOM 3536 C CA . PHE B 1 134 ? 19.656 10.906 3.26 1 93.56 134 PHE B CA 1
ATOM 3537 C C . PHE B 1 134 ? 19.719 11.797 2.025 1 93.56 134 PHE B C 1
ATOM 3539 O O . PHE B 1 134 ? 20.125 12.961 2.117 1 93.56 134 PHE B O 1
ATOM 3546 N N . GLU B 1 135 ? 19.406 11.211 0.932 1 91.69 135 GLU B N 1
ATOM 3547 C CA . GLU B 1 135 ? 19.484 12.008 -0.288 1 91.69 135 GLU B CA 1
ATOM 3548 C C . GLU B 1 135 ? 18.375 13.055 -0.334 1 91.69 135 GLU B C 1
ATOM 3550 O O . GLU B 1 135 ? 17.188 12.711 -0.25 1 91.69 135 GLU B O 1
ATOM 3555 N N . ARG B 1 136 ? 18.828 14.336 -0.399 1 93.31 136 ARG B N 1
ATOM 3556 C CA . ARG B 1 136 ? 17.891 15.453 -0.482 1 93.31 136 ARG B CA 1
ATOM 3557 C C . ARG B 1 136 ? 18.547 16.672 -1.118 1 93.31 136 ARG B C 1
ATOM 3559 O O . ARG B 1 136 ? 19.766 16.719 -1.26 1 93.31 136 ARG B O 1
ATOM 3566 N N . SER B 1 137 ? 17.703 17.547 -1.6 1 95.19 137 SER B N 1
ATOM 3567 C CA . SER B 1 137 ? 18.25 18.766 -2.184 1 95.19 137 SER B CA 1
ATOM 3568 C C . SER B 1 137 ? 18.938 19.625 -1.132 1 95.19 137 SER B C 1
ATOM 3570 O O . SER B 1 137 ? 18.656 19.516 0.061 1 95.19 137 SER B O 1
ATOM 3572 N N . ASP B 1 138 ? 19.812 20.453 -1.577 1 94.25 138 ASP B N 1
ATOM 3573 C CA . ASP B 1 138 ? 20.5 21.375 -0.677 1 94.25 138 ASP B CA 1
ATOM 3574 C C . ASP B 1 138 ? 19.5 22.297 0.014 1 94.25 138 ASP B C 1
ATOM 3576 O O . ASP B 1 138 ? 19.625 22.578 1.207 1 94.25 138 ASP B O 1
ATOM 3580 N N . ALA B 1 139 ? 18.594 22.703 -0.738 1 92.38 139 ALA B N 1
ATOM 3581 C CA . ALA B 1 139 ? 17.578 23.594 -0.182 1 92.38 139 ALA B CA 1
ATOM 3582 C C . ALA B 1 139 ? 16.797 22.891 0.931 1 92.38 139 ALA B C 1
ATOM 3584 O O . ALA B 1 139 ? 16.531 23.484 1.978 1 92.38 139 ALA B O 1
ATOM 3585 N N . ALA B 1 140 ? 16.438 21.656 0.708 1 93.88 140 ALA B N 1
ATOM 3586 C CA . ALA B 1 140 ? 15.734 20.875 1.723 1 93.88 140 ALA B CA 1
ATOM 3587 C C . ALA B 1 140 ? 16.594 20.703 2.979 1 93.88 140 ALA B C 1
ATOM 3589 O O . ALA B 1 140 ? 16.094 20.859 4.098 1 93.88 140 ALA B O 1
ATOM 3590 N N . ARG B 1 141 ? 17.812 20.438 2.775 1 93.38 141 ARG B N 1
ATOM 3591 C CA . ARG B 1 141 ? 18.734 20.281 3.891 1 93.38 141 ARG B CA 1
ATOM 3592 C C . ARG B 1 141 ? 18.828 21.562 4.719 1 93.38 141 ARG B C 1
ATOM 3594 O O . ARG B 1 141 ? 18.781 21.516 5.949 1 93.38 141 ARG B O 1
ATOM 3601 N N . GLN B 1 142 ? 18.922 22.578 4.043 1 91.69 142 GLN B N 1
ATOM 3602 C CA . GLN B 1 142 ? 19.047 23.875 4.707 1 91.69 142 GLN B CA 1
ATOM 3603 C C . GLN B 1 142 ? 17.797 24.219 5.488 1 91.69 142 GLN B C 1
ATOM 3605 O O . GLN B 1 142 ? 17.859 24.719 6.613 1 91.69 142 GLN B O 1
ATOM 3610 N N . MET B 1 143 ? 16.688 23.938 4.887 1 90.75 143 MET B N 1
ATOM 3611 C CA . MET B 1 143 ? 15.414 24.203 5.551 1 90.75 143 MET B CA 1
ATOM 3612 C C . MET B 1 143 ? 15.297 23.391 6.836 1 90.75 143 MET B C 1
ATOM 3614 O O . MET B 1 143 ? 14.859 23.922 7.863 1 90.75 143 MET B O 1
ATOM 3618 N N . LEU B 1 144 ? 15.711 22.188 6.754 1 92 144 LEU B N 1
ATOM 3619 C CA . LEU B 1 144 ? 15.609 21.312 7.918 1 92 144 LEU B CA 1
ATOM 3620 C C . LEU B 1 144 ? 16.547 21.781 9.031 1 92 144 LEU B C 1
ATOM 3622 O O . LEU B 1 144 ? 16.141 21.859 10.195 1 92 144 LEU B O 1
ATOM 3626 N N . VAL B 1 145 ? 17.734 22.156 8.688 1 89.44 145 VAL B N 1
ATOM 3627 C CA . VAL B 1 145 ? 18.719 22.625 9.656 1 89.44 145 VAL B CA 1
ATOM 3628 C C . VAL B 1 145 ? 18.25 23.938 10.273 1 89.44 145 VAL B C 1
ATOM 3630 O O . VAL B 1 145 ? 18.266 24.094 11.5 1 89.44 145 VAL B O 1
ATOM 3633 N N . ALA B 1 146 ? 17.75 24.781 9.469 1 87.75 146 ALA B N 1
ATOM 3634 C CA . ALA B 1 146 ? 17.328 26.109 9.914 1 87.75 146 ALA B CA 1
ATOM 3635 C C . ALA B 1 146 ? 16.094 26.016 10.82 1 87.75 146 ALA B C 1
ATOM 3637 O O . ALA B 1 146 ? 15.938 26.828 11.734 1 87.75 146 ALA B O 1
ATOM 3638 N N . SER B 1 147 ? 15.273 25.031 10.602 1 86.31 147 SER B N 1
ATOM 3639 C CA . SER B 1 147 ? 14.023 24.906 11.352 1 86.31 147 SER B CA 1
ATOM 3640 C C . SER B 1 147 ? 14.289 24.469 12.789 1 86.31 147 SER B C 1
ATOM 3642 O O . SER B 1 147 ? 13.484 24.75 13.68 1 86.31 147 SER B O 1
ATOM 3644 N N . GLY B 1 148 ? 15.391 23.734 12.945 1 89.38 148 GLY B N 1
ATOM 3645 C CA . GLY B 1 148 ? 15.703 23.203 14.266 1 89.38 148 GLY B CA 1
ATOM 3646 C C . GLY B 1 148 ? 14.797 22.062 14.68 1 89.38 148 GLY B C 1
ATOM 3647 O O . GLY B 1 148 ? 14.883 21.578 15.812 1 89.38 148 GLY B O 1
ATOM 3648 N N . VAL B 1 149 ? 13.906 21.625 13.82 1 92.12 149 VAL B N 1
ATOM 3649 C CA . VAL B 1 149 ? 13 20.516 14.125 1 92.12 149 VAL B CA 1
ATOM 3650 C C . VAL B 1 149 ? 13.781 19.203 14.203 1 92.12 149 VAL B C 1
ATOM 3652 O O . VAL B 1 149 ? 14.57 18.891 13.305 1 92.12 149 VAL B O 1
ATOM 3655 N N . PRO B 1 150 ? 13.617 18.469 15.32 1 94.56 150 PRO B N 1
ATOM 3656 C CA . PRO B 1 150 ? 14.297 17.172 15.414 1 94.56 150 PRO B CA 1
ATOM 3657 C C . PRO B 1 150 ? 13.945 16.234 14.266 1 94.56 150 PRO B C 1
ATOM 3659 O O . PRO B 1 150 ? 12.773 16.109 13.891 1 94.56 150 PRO B O 1
ATOM 3662 N N . CYS B 1 151 ? 14.992 15.586 13.734 1 95.19 151 CYS B N 1
ATOM 3663 C CA . CYS B 1 151 ? 14.812 14.672 12.617 1 95.19 151 CYS B CA 1
ATOM 3664 C C . CYS B 1 151 ? 15.461 13.32 12.898 1 95.19 151 CYS B C 1
ATOM 3666 O O . CYS B 1 151 ? 16.5 13.25 13.555 1 95.19 151 CYS B O 1
ATOM 3668 N N . VAL B 1 152 ? 14.852 12.289 12.469 1 96.69 152 VAL B N 1
ATOM 3669 C CA . VAL B 1 152 ? 15.422 10.945 12.453 1 96.69 152 VAL B CA 1
ATOM 3670 C C . VAL B 1 152 ? 15.281 10.336 11.062 1 96.69 152 VAL B C 1
ATOM 3672 O O . VAL B 1 152 ? 14.242 10.477 10.414 1 96.69 152 VAL B O 1
ATOM 3675 N N . HIS B 1 153 ? 16.359 9.734 10.578 1 96.88 153 HIS B N 1
ATOM 3676 C CA . HIS B 1 153 ? 16.375 9.125 9.25 1 96.88 153 HIS B CA 1
ATOM 3677 C C . HIS B 1 153 ? 16.094 7.625 9.328 1 96.88 153 HIS B C 1
ATOM 3679 O O . HIS B 1 153 ? 16.578 6.949 10.242 1 96.88 153 HIS B O 1
ATOM 3685 N N . MET B 1 154 ? 15.359 7.16 8.328 1 96.94 154 MET B N 1
ATOM 3686 C CA . MET B 1 154 ? 14.961 5.754 8.312 1 96.94 154 MET B CA 1
ATOM 3687 C C . MET B 1 154 ? 15.578 5.031 7.117 1 96.94 154 MET B C 1
ATOM 3689 O O . MET B 1 154 ? 15.891 5.652 6.102 1 96.94 154 MET B O 1
ATOM 3693 N N . MET B 1 155 ? 15.703 3.67 7.133 1 95.06 155 MET B N 1
ATOM 3694 C CA . MET B 1 155 ? 15.984 2.689 6.086 1 95.06 155 MET B CA 1
ATOM 3695 C C . MET B 1 155 ? 17.469 2.646 5.762 1 95.06 155 MET B C 1
ATOM 3697 O O . MET B 1 155 ? 18 1.604 5.359 1 95.06 155 MET B O 1
ATOM 3701 N N . GLU B 1 156 ? 18.156 3.82 5.91 1 92.69 156 GLU B N 1
ATOM 3702 C CA . GLU B 1 156 ? 19.578 3.881 5.57 1 92.69 156 GLU B CA 1
ATOM 3703 C C . GLU B 1 156 ? 20.422 4.25 6.785 1 92.69 156 GLU B C 1
ATOM 3705 O O . GLU B 1 156 ? 19.922 4.836 7.746 1 92.69 156 GLU B O 1
ATOM 3710 N N . LEU B 1 157 ? 21.75 3.939 6.719 1 90.19 157 LEU B N 1
ATOM 3711 C CA . LEU B 1 157 ? 22.641 4.172 7.844 1 90.19 157 LEU B CA 1
ATOM 3712 C C . LEU B 1 157 ? 23.734 5.176 7.473 1 90.19 157 LEU B C 1
ATOM 3714 O O . LEU B 1 157 ? 24.438 5.688 8.344 1 90.19 157 LEU B O 1
ATOM 3718 N N . ASN B 1 158 ? 23.984 5.516 6.32 1 76.88 158 ASN B N 1
ATOM 3719 C CA . ASN B 1 158 ? 25.172 6.23 5.887 1 76.88 158 ASN B CA 1
ATOM 3720 C C . ASN B 1 158 ? 24.953 7.738 5.859 1 76.88 158 ASN B C 1
ATOM 3722 O O . ASN B 1 158 ? 25.328 8.406 4.895 1 76.88 158 ASN B O 1
ATOM 3726 N N . GLY B 1 159 ? 24.453 8.203 6.965 1 74 159 GLY B N 1
ATOM 3727 C CA . GLY B 1 159 ? 24.266 9.641 7.008 1 74 159 GLY B CA 1
ATOM 3728 C C . GLY B 1 159 ? 25.469 10.391 7.559 1 74 159 GLY B C 1
ATOM 3729 O O . GLY B 1 159 ? 26.5 9.781 7.844 1 74 159 GLY B O 1
ATOM 3730 N N . GLU B 1 160 ? 25.359 11.672 7.473 1 75.31 160 GLU B N 1
ATOM 3731 C CA . GLU B 1 160 ? 26.375 12.531 8.07 1 75.31 160 GLU B CA 1
ATOM 3732 C C . GLU B 1 160 ? 26.531 12.25 9.555 1 75.31 160 GLU B C 1
ATOM 3734 O O . GLU B 1 160 ? 25.609 11.766 10.203 1 75.31 160 GLU B O 1
ATOM 3739 N N . PRO B 1 161 ? 27.797 12.555 9.977 1 73.25 161 PRO B N 1
ATOM 3740 C CA . PRO B 1 161 ? 28.016 12.375 11.414 1 73.25 161 PRO B CA 1
ATOM 3741 C C . PRO B 1 161 ? 27 13.133 12.258 1 73.25 161 PRO B C 1
ATOM 3743 O O . PRO B 1 161 ? 26.688 14.297 11.969 1 73.25 161 PRO B O 1
ATOM 3746 N N . GLY B 1 162 ? 26.391 12.406 13.109 1 77.44 162 GLY B N 1
ATOM 3747 C CA . GLY B 1 162 ? 25.453 13.047 14.023 1 77.44 162 GLY B CA 1
ATOM 3748 C C . GLY B 1 162 ? 24 12.867 13.617 1 77.44 162 GLY B C 1
ATOM 3749 O O . GLY B 1 162 ? 23.094 13.062 14.43 1 77.44 162 GLY B O 1
ATOM 3750 N N . ALA B 1 163 ? 23.828 12.492 12.406 1 86.19 163 ALA B N 1
ATOM 3751 C CA . ALA B 1 163 ? 22.453 12.289 11.977 1 86.19 163 ALA B CA 1
ATOM 3752 C C . ALA B 1 163 ? 21.891 10.984 12.547 1 86.19 163 ALA B C 1
ATOM 3754 O O . ALA B 1 163 ? 22.484 9.922 12.391 1 86.19 163 ALA B O 1
ATOM 3755 N N . LEU B 1 164 ? 20.828 11.109 13.273 1 93.06 164 LEU B N 1
ATOM 3756 C CA . LEU B 1 164 ? 20.172 9.93 13.82 1 93.06 164 LEU B CA 1
ATOM 3757 C C . LEU B 1 164 ? 19.516 9.117 12.719 1 93.06 164 LEU B C 1
ATOM 3759 O O . LEU B 1 164 ? 18.812 9.672 11.859 1 93.06 164 LEU B O 1
ATOM 3763 N N . SER B 1 165 ? 19.844 7.836 12.742 1 96 165 SER B N 1
ATOM 3764 C CA . SER B 1 165 ? 19.281 6.977 11.711 1 96 165 SER B CA 1
ATOM 3765 C C . SER B 1 165 ? 19 5.574 12.25 1 96 165 SER B C 1
ATOM 3767 O O . SER B 1 165 ? 19.703 5.09 13.133 1 96 165 SER B O 1
ATOM 3769 N N . VAL B 1 166 ? 17.906 5.039 11.828 1 97 166 VAL B N 1
ATOM 3770 C CA . VAL B 1 166 ? 17.516 3.654 12.086 1 97 166 VAL B CA 1
ATOM 3771 C C . VAL B 1 166 ? 17.328 2.916 10.766 1 97 166 VAL B C 1
ATOM 3773 O O . VAL B 1 166 ? 16.547 3.354 9.906 1 97 166 VAL B O 1
ATOM 3776 N N . GLY B 1 167 ? 18.047 1.875 10.516 1 96.94 167 GLY B N 1
ATOM 3777 C CA . GLY B 1 167 ? 17.953 1.148 9.258 1 96.94 167 GLY B CA 1
ATOM 3778 C C . GLY B 1 167 ? 18.781 -0.123 9.242 1 96.94 167 GLY B C 1
ATOM 3779 O O . GLY B 1 167 ? 18.844 -0.842 10.242 1 96.94 167 GLY B O 1
ATOM 3780 N N . PHE B 1 168 ? 19.266 -0.441 8.109 1 97.25 168 PHE B N 1
ATOM 3781 C CA . PHE B 1 168 ? 20.109 -1.607 7.867 1 97.25 168 PHE B CA 1
ATOM 3782 C C . PHE B 1 168 ? 20.953 -1.415 6.617 1 97.25 168 PHE B C 1
ATOM 3784 O O . PHE B 1 168 ? 20.703 -0.503 5.824 1 97.25 168 PHE B O 1
ATOM 3791 N N . SER B 1 169 ? 21.969 -2.178 6.492 1 97 169 SER B N 1
ATOM 3792 C CA . SER B 1 169 ? 22.891 -2.01 5.375 1 97 169 SER B CA 1
ATOM 3793 C C . SER B 1 169 ? 22.328 -2.617 4.094 1 97 169 SER B C 1
ATOM 3795 O O . SER B 1 169 ? 22.25 -3.84 3.961 1 97 169 SER B O 1
ATOM 3797 N N . GLN B 1 170 ? 22.016 -1.723 3.146 1 97.19 170 GLN B N 1
ATOM 3798 C CA . GLN B 1 170 ? 21.562 -2.162 1.829 1 97.19 170 GLN B CA 1
ATOM 3799 C C . GLN B 1 170 ? 22.672 -2.912 1.092 1 97.19 170 GLN B C 1
ATOM 3801 O O . GLN B 1 170 ? 22.406 -3.936 0.455 1 97.19 170 GLN B O 1
ATOM 3806 N N . HIS B 1 171 ? 23.844 -2.422 1.231 1 97.94 171 HIS B N 1
ATOM 3807 C CA . HIS B 1 171 ? 25.016 -3.01 0.593 1 97.94 171 HIS B CA 1
ATOM 3808 C C . HIS B 1 171 ? 25.25 -4.434 1.078 1 97.94 171 HIS B C 1
ATOM 3810 O O . HIS B 1 171 ? 25.406 -5.352 0.27 1 97.94 171 HIS B O 1
ATOM 3816 N N . GLN B 1 172 ? 25.188 -4.633 2.352 1 98.31 172 GLN B N 1
ATOM 3817 C CA . GLN B 1 172 ? 25.406 -5.961 2.918 1 98.31 172 GLN B CA 1
ATOM 3818 C C . GLN B 1 172 ? 24.281 -6.914 2.545 1 98.31 172 GLN B C 1
ATOM 3820 O O . GLN B 1 172 ? 24.5 -8.109 2.355 1 98.31 172 GLN B O 1
ATOM 3825 N N . ALA B 1 173 ? 23.125 -6.391 2.449 1 98.62 173 ALA B N 1
ATOM 3826 C CA . ALA B 1 173 ? 21.984 -7.219 2.041 1 98.62 173 ALA B CA 1
ATOM 3827 C C . ALA B 1 173 ? 22.156 -7.723 0.613 1 98.62 173 ALA B C 1
ATOM 3829 O O . ALA B 1 173 ? 21.891 -8.891 0.325 1 98.62 173 ALA B O 1
ATOM 3830 N N . GLY B 1 174 ? 22.578 -6.809 -0.268 1 98.75 174 GLY B N 1
ATOM 3831 C CA . GLY B 1 174 ? 22.891 -7.234 -1.624 1 98.75 174 GLY B CA 1
ATOM 3832 C C . GLY B 1 174 ? 23.969 -8.289 -1.686 1 98.75 174 GLY B C 1
ATOM 3833 O O . GLY B 1 174 ? 23.859 -9.258 -2.445 1 98.75 174 GLY B O 1
ATOM 3834 N N . ARG B 1 175 ? 24.969 -8.094 -0.878 1 98.75 175 ARG B N 1
ATOM 3835 C CA . ARG B 1 175 ? 26.078 -9.055 -0.794 1 98.75 175 ARG B CA 1
ATOM 3836 C C . ARG B 1 175 ? 25.578 -10.414 -0.325 1 98.75 175 ARG B C 1
ATOM 3838 O O . ARG B 1 175 ? 25.984 -11.453 -0.855 1 98.75 175 ARG B O 1
ATOM 3845 N N . ALA B 1 176 ? 24.703 -10.398 0.637 1 98.88 176 ALA B N 1
ATOM 3846 C CA . ALA B 1 176 ? 24.156 -11.633 1.199 1 98.88 176 ALA B CA 1
ATOM 3847 C C . ALA B 1 176 ? 23.375 -12.422 0.15 1 98.88 176 ALA B C 1
ATOM 3849 O O . ALA B 1 176 ? 23.453 -13.648 0.111 1 98.88 176 ALA B O 1
ATOM 3850 N N . ALA B 1 177 ? 22.609 -11.719 -0.679 1 98.88 177 ALA B N 1
ATOM 3851 C CA . ALA B 1 177 ? 21.875 -12.367 -1.753 1 98.88 177 ALA B CA 1
ATOM 3852 C C . ALA B 1 177 ? 22.812 -13.055 -2.74 1 98.88 177 ALA B C 1
ATOM 3854 O O . ALA B 1 177 ? 22.594 -14.203 -3.125 1 98.88 177 ALA B O 1
ATOM 3855 N N . ALA B 1 178 ? 23.859 -12.352 -3.098 1 98.81 178 ALA B N 1
ATOM 3856 C CA . ALA B 1 178 ? 24.844 -12.906 -4.02 1 98.81 178 ALA B CA 1
ATOM 3857 C C . ALA B 1 178 ? 25.516 -14.133 -3.422 1 98.81 178 ALA B C 1
ATOM 3859 O O . ALA B 1 178 ? 25.625 -15.172 -4.078 1 98.81 178 ALA B O 1
ATOM 3860 N N . ARG B 1 179 ? 25.969 -14 -2.234 1 98.81 179 ARG B N 1
ATOM 3861 C CA . ARG B 1 179 ? 26.656 -15.094 -1.559 1 98.81 179 ARG B CA 1
ATOM 3862 C C . ARG B 1 179 ? 25.781 -16.328 -1.475 1 98.81 179 ARG B C 1
ATOM 3864 O O . ARG B 1 179 ? 26.25 -17.453 -1.661 1 98.81 179 ARG B O 1
ATOM 3871 N N . HIS B 1 180 ? 24.531 -16.125 -1.179 1 98.94 180 HIS B N 1
ATOM 3872 C CA . HIS B 1 180 ? 23.594 -17.25 -1.091 1 98.94 180 HIS B CA 1
ATOM 3873 C C . HIS B 1 180 ? 23.516 -18 -2.41 1 98.94 180 HIS B C 1
ATOM 3875 O O . HIS B 1 180 ? 23.594 -19.234 -2.428 1 98.94 180 HIS B O 1
ATOM 3881 N N . LEU B 1 181 ? 23.344 -17.281 -3.51 1 98.88 181 LEU B N 1
ATOM 3882 C CA . LEU B 1 181 ? 23.25 -17.906 -4.824 1 98.88 181 LEU B CA 1
ATOM 3883 C C . LEU B 1 181 ? 24.547 -18.641 -5.176 1 98.88 181 LEU B C 1
ATOM 3885 O O . LEU B 1 181 ? 24.516 -19.75 -5.699 1 98.88 181 LEU B O 1
ATOM 3889 N N . ILE B 1 182 ? 25.703 -18.047 -4.852 1 98.75 182 ILE B N 1
ATOM 3890 C CA . ILE B 1 182 ? 27.016 -18.641 -5.117 1 98.75 182 ILE B CA 1
ATOM 3891 C C . ILE B 1 182 ? 27.172 -19.922 -4.309 1 98.75 182 ILE B C 1
ATOM 3893 O O . ILE B 1 182 ? 27.609 -20.953 -4.84 1 98.75 182 ILE B O 1
ATOM 3897 N N . GLU B 1 183 ? 26.797 -19.828 -3.061 1 98.5 183 GLU B N 1
ATOM 3898 C CA . GLU B 1 183 ? 26.906 -20.984 -2.164 1 98.5 183 GLU B CA 1
ATOM 3899 C C . GLU B 1 183 ? 26.031 -22.141 -2.635 1 98.5 183 GLU B C 1
ATOM 3901 O O . GLU B 1 183 ? 26.328 -23.297 -2.355 1 98.5 183 GLU B O 1
ATOM 3906 N N . ARG B 1 184 ? 25 -21.844 -3.373 1 98.12 184 ARG B N 1
ATOM 3907 C CA . ARG B 1 184 ? 24.094 -22.859 -3.898 1 98.12 184 ARG B CA 1
ATOM 3908 C C . ARG B 1 184 ? 24.594 -23.406 -5.223 1 98.12 184 ARG B C 1
ATOM 3910 O O . ARG B 1 184 ? 23.922 -24.219 -5.859 1 98.12 184 ARG B O 1
ATOM 3917 N N . GLY B 1 185 ? 25.719 -22.891 -5.672 1 98.19 185 GLY B N 1
ATOM 3918 C CA . GLY B 1 185 ? 26.375 -23.453 -6.832 1 98.19 185 GLY B CA 1
ATOM 3919 C C . GLY B 1 185 ? 26.016 -22.75 -8.125 1 98.19 185 GLY B C 1
ATOM 3920 O O . GLY B 1 185 ? 26.359 -23.219 -9.211 1 98.19 185 GLY B O 1
ATOM 3921 N N . ARG B 1 186 ? 25.297 -21.641 -8 1 98.56 186 ARG B N 1
ATOM 3922 C CA . ARG B 1 186 ? 24.953 -20.875 -9.203 1 98.56 186 ARG B CA 1
ATOM 3923 C C . ARG B 1 186 ? 26.172 -20.125 -9.734 1 98.56 186 ARG B C 1
ATOM 3925 O O . ARG B 1 186 ? 26.984 -19.625 -8.961 1 98.56 186 ARG B O 1
ATOM 3932 N N . LYS B 1 187 ? 26.25 -19.938 -11.055 1 97.88 187 LYS B N 1
ATOM 3933 C CA . LYS B 1 187 ? 27.484 -19.422 -11.641 1 97.88 187 LYS B CA 1
ATOM 3934 C C . LYS B 1 187 ? 27.219 -18.203 -12.516 1 97.88 187 LYS B C 1
ATOM 3936 O O . LYS B 1 187 ? 28.078 -17.328 -12.656 1 97.88 187 LYS B O 1
ATOM 3941 N N . ARG B 1 188 ? 26.156 -18.203 -13.188 1 98.44 188 ARG B N 1
ATOM 3942 C CA . ARG B 1 188 ? 25.797 -17.078 -14.031 1 98.44 188 ARG B CA 1
ATOM 3943 C C . ARG B 1 188 ? 24.656 -16.266 -13.406 1 98.44 188 ARG B C 1
ATOM 3945 O O . ARG B 1 188 ? 23.484 -16.516 -13.68 1 98.44 188 ARG B O 1
ATOM 3952 N N . LEU B 1 189 ? 25.062 -15.25 -12.742 1 98.81 189 LEU B N 1
ATOM 3953 C CA . LEU B 1 189 ? 24.141 -14.562 -11.844 1 98.81 189 LEU B CA 1
ATOM 3954 C C . LEU B 1 189 ? 23.75 -13.195 -12.398 1 98.81 189 LEU B C 1
ATOM 3956 O O . LEU B 1 189 ? 24.609 -12.469 -12.914 1 98.81 189 LEU B O 1
ATOM 3960 N N . ALA B 1 190 ? 22.469 -12.867 -12.352 1 98.88 190 ALA B N 1
ATOM 3961 C CA . ALA B 1 190 ? 21.938 -11.586 -12.836 1 98.88 190 ALA B CA 1
ATOM 3962 C C . ALA B 1 190 ? 21.312 -10.789 -11.695 1 98.88 190 ALA B C 1
ATOM 3964 O O . ALA B 1 190 ? 20.938 -11.352 -10.664 1 98.88 190 ALA B O 1
ATOM 3965 N N . PHE B 1 191 ? 21.297 -9.5 -11.898 1 98.88 191 PHE B N 1
ATOM 3966 C CA . PHE B 1 191 ? 20.594 -8.562 -11.039 1 98.88 191 PHE B CA 1
ATOM 3967 C C . PHE B 1 191 ? 19.547 -7.781 -11.828 1 98.88 191 PHE B C 1
ATOM 3969 O O . PHE B 1 191 ? 19.859 -7.156 -12.836 1 98.88 191 PHE B O 1
ATOM 3976 N N . ILE B 1 192 ? 18.281 -7.93 -11.414 1 98.94 192 ILE B N 1
ATOM 3977 C CA . ILE B 1 192 ? 17.203 -7.156 -12.031 1 98.94 192 ILE B CA 1
ATOM 3978 C C . ILE B 1 192 ? 16.703 -6.098 -11.055 1 98.94 192 ILE B C 1
ATOM 3980 O O . ILE B 1 192 ? 16.297 -6.418 -9.938 1 98.94 192 ILE B O 1
ATOM 3984 N N . ALA B 1 193 ? 16.75 -4.844 -11.492 1 98.75 193 ALA B N 1
ATOM 3985 C CA . ALA B 1 193 ? 16.375 -3.736 -10.617 1 98.75 193 ALA B CA 1
ATOM 3986 C C . ALA B 1 193 ? 15.484 -2.732 -11.336 1 98.75 193 ALA B C 1
ATOM 3988 O O . ALA B 1 193 ? 15.469 -2.684 -12.57 1 98.75 193 ALA B O 1
ATOM 3989 N N . ALA B 1 194 ? 14.703 -2.025 -10.562 1 98 194 ALA B N 1
ATOM 3990 C CA . ALA B 1 194 ? 13.836 -0.948 -11.031 1 98 194 ALA B CA 1
ATOM 3991 C C . ALA B 1 194 ? 13.914 0.265 -10.109 1 98 194 ALA B C 1
ATOM 3993 O O . ALA B 1 194 ? 14.539 0.204 -9.047 1 98 194 ALA B O 1
ATOM 3994 N N . GLN B 1 195 ? 13.367 1.473 -10.547 1 95.69 195 GLN B N 1
ATOM 3995 C CA . GLN B 1 195 ? 13.32 2.713 -9.781 1 95.69 195 GLN B CA 1
ATOM 3996 C C . GLN B 1 195 ? 14.727 3.266 -9.539 1 95.69 195 GLN B C 1
ATOM 3998 O O . GLN B 1 195 ? 14.945 4.477 -9.625 1 95.69 195 GLN B O 1
ATOM 4003 N N . LEU B 1 196 ? 15.594 2.449 -9.336 1 97.5 196 LEU B N 1
ATOM 4004 C CA . LEU B 1 196 ? 17.031 2.672 -9.234 1 97.5 196 LEU B CA 1
ATOM 4005 C C . LEU B 1 196 ? 17.344 3.764 -8.219 1 97.5 196 LEU B C 1
ATOM 4007 O O . LEU B 1 196 ? 18.125 4.68 -8.5 1 97.5 196 LEU B O 1
ATOM 4011 N N . ASP B 1 197 ? 16.625 3.84 -7.156 1 95.19 197 ASP B N 1
ATOM 4012 C CA . ASP B 1 197 ? 16.891 4.773 -6.07 1 95.19 197 ASP B CA 1
ATOM 4013 C C . ASP B 1 197 ? 18.172 4.387 -5.328 1 95.19 197 ASP B C 1
ATOM 4015 O O . ASP B 1 197 ? 18.734 3.312 -5.559 1 95.19 197 ASP B O 1
ATOM 4019 N N . PRO B 1 198 ? 18.688 5.234 -4.438 1 94.5 198 PRO B N 1
ATOM 4020 C CA . PRO B 1 198 ? 19.984 5 -3.791 1 94.5 198 PRO B CA 1
ATOM 4021 C C . PRO B 1 198 ? 20.031 3.672 -3.041 1 94.5 198 PRO B C 1
ATOM 4023 O O . PRO B 1 198 ? 21.078 3.016 -3.014 1 94.5 198 PRO B O 1
ATOM 4026 N N . ARG B 1 199 ? 18.984 3.271 -2.432 1 95.69 199 ARG B N 1
ATOM 4027 C CA . ARG B 1 199 ? 18.969 2.002 -1.71 1 95.69 199 ARG B CA 1
ATOM 4028 C C . ARG B 1 199 ? 19.156 0.829 -2.664 1 95.69 199 ARG B C 1
ATOM 4030 O O . ARG B 1 199 ? 19.953 -0.078 -2.389 1 95.69 199 ARG B O 1
ATOM 4037 N N . VAL B 1 200 ? 18.469 0.86 -3.797 1 97.38 200 VAL B N 1
ATOM 4038 C CA . VAL B 1 200 ? 18.594 -0.178 -4.816 1 97.38 200 VAL B CA 1
ATOM 4039 C C . VAL B 1 200 ? 20.031 -0.232 -5.332 1 97.38 200 VAL B C 1
ATOM 4041 O O . VAL B 1 200 ? 20.594 -1.315 -5.508 1 97.38 200 VAL B O 1
ATOM 4044 N N . MET B 1 201 ? 20.578 0.902 -5.531 1 97.44 201 MET B N 1
ATOM 4045 C CA . MET B 1 201 ? 21.938 0.958 -6.094 1 97.44 201 MET B CA 1
ATOM 4046 C C . MET B 1 201 ? 22.953 0.44 -5.09 1 97.44 201 MET B C 1
ATOM 4048 O O . MET B 1 201 ? 23.969 -0.164 -5.48 1 97.44 201 MET B O 1
ATOM 4052 N N . GLN B 1 202 ? 22.734 0.649 -3.867 1 97.25 202 GLN B N 1
ATOM 4053 C CA . GLN B 1 202 ? 23.594 0.079 -2.84 1 97.25 202 GLN B CA 1
ATOM 4054 C C . GLN B 1 202 ? 23.531 -1.445 -2.842 1 97.25 202 GLN B C 1
ATOM 4056 O O . GLN B 1 202 ? 24.547 -2.123 -2.697 1 97.25 202 GLN B O 1
ATOM 4061 N N . ARG B 1 203 ? 22.312 -1.982 -2.941 1 98.31 203 ARG B N 1
ATOM 4062 C CA . ARG B 1 203 ? 22.141 -3.428 -3.061 1 98.31 203 ARG B CA 1
ATOM 4063 C C . ARG B 1 203 ? 22.906 -3.971 -4.266 1 98.31 203 ARG B C 1
ATOM 4065 O O . ARG B 1 203 ? 23.578 -5.004 -4.172 1 98.31 203 ARG B O 1
ATOM 4072 N N . ALA B 1 204 ? 22.75 -3.227 -5.355 1 98.5 204 ALA B N 1
ATOM 4073 C CA . ALA B 1 204 ? 23.438 -3.613 -6.578 1 98.5 204 ALA B CA 1
ATOM 4074 C C . ALA B 1 204 ? 24.953 -3.662 -6.359 1 98.5 204 ALA B C 1
ATOM 4076 O O . ALA B 1 204 ? 25.625 -4.594 -6.816 1 98.5 204 ALA B O 1
ATOM 4077 N N . GLU B 1 205 ? 25.453 -2.662 -5.684 1 98.19 205 GLU B N 1
ATOM 4078 C CA . GLU B 1 205 ? 26.891 -2.582 -5.414 1 98.19 205 GLU B CA 1
ATOM 4079 C C . GLU B 1 205 ? 27.359 -3.764 -4.57 1 98.19 205 GLU B C 1
ATOM 4081 O O . GLU B 1 205 ? 28.391 -4.367 -4.859 1 98.19 205 GLU B O 1
ATOM 4086 N N . GLY B 1 206 ? 26.578 -4.059 -3.543 1 98.62 206 GLY B N 1
ATOM 4087 C CA . GLY B 1 206 ? 26.922 -5.211 -2.721 1 98.62 206 GLY B CA 1
ATOM 4088 C C . GLY B 1 206 ? 26.906 -6.516 -3.494 1 98.62 206 GLY B C 1
ATOM 4089 O O . GLY B 1 206 ? 27.812 -7.34 -3.34 1 98.62 206 GLY B O 1
ATOM 4090 N N . PHE B 1 207 ? 25.922 -6.645 -4.344 1 98.81 207 PHE B N 1
ATOM 4091 C CA . PHE B 1 207 ? 25.797 -7.828 -5.188 1 98.81 207 PHE B CA 1
ATOM 4092 C C . PHE B 1 207 ? 26.984 -7.945 -6.133 1 98.81 207 PHE B C 1
ATOM 4094 O O . PHE B 1 207 ? 27.609 -9 -6.215 1 98.81 207 PHE B O 1
ATOM 4101 N N . ARG B 1 208 ? 27.297 -6.898 -6.766 1 98.19 208 ARG B N 1
ATOM 4102 C CA . ARG B 1 208 ? 28.406 -6.836 -7.727 1 98.19 208 ARG B CA 1
ATOM 4103 C C . ARG B 1 208 ? 29.734 -7.176 -7.059 1 98.19 208 ARG B C 1
ATOM 4105 O O . ARG B 1 208 ? 30.547 -7.918 -7.621 1 98.19 208 ARG B O 1
ATOM 4112 N N . GLN B 1 209 ? 29.938 -6.641 -5.957 1 98.31 209 GLN B N 1
ATOM 4113 C CA . GLN B 1 209 ? 31.188 -6.859 -5.242 1 98.31 209 GLN B CA 1
ATOM 4114 C C . GLN B 1 209 ? 31.359 -8.328 -4.863 1 98.31 209 GLN B C 1
ATOM 4116 O O . GLN B 1 209 ? 32.438 -8.883 -4.992 1 98.31 209 GLN B O 1
ATOM 4121 N N . ALA B 1 210 ? 30.297 -8.914 -4.363 1 98.62 210 ALA B N 1
ATOM 4122 C CA . ALA B 1 210 ? 30.359 -10.336 -4.012 1 98.62 210 ALA B CA 1
ATOM 4123 C C . ALA B 1 210 ? 30.656 -11.195 -5.234 1 98.62 210 ALA B C 1
ATOM 4125 O O . ALA B 1 210 ? 31.406 -12.164 -5.152 1 98.62 210 ALA B O 1
ATOM 4126 N N . LEU B 1 211 ? 30.078 -10.852 -6.363 1 98.56 211 LEU B N 1
ATOM 4127 C CA . LEU B 1 211 ? 30.328 -11.586 -7.598 1 98.56 211 LEU B CA 1
ATOM 4128 C C . LEU B 1 211 ? 31.781 -11.422 -8.031 1 98.56 211 LEU B C 1
ATOM 4130 O O . LEU B 1 211 ? 32.438 -12.391 -8.461 1 98.56 211 LEU B O 1
ATOM 4134 N N . ALA B 1 212 ? 32.25 -10.219 -7.914 1 98.12 212 ALA B N 1
ATOM 4135 C CA . ALA B 1 212 ? 33.656 -9.938 -8.289 1 98.12 212 ALA B CA 1
ATOM 4136 C C . ALA B 1 212 ? 34.625 -10.75 -7.434 1 98.12 212 ALA B C 1
ATOM 4138 O O . ALA B 1 212 ? 35.594 -11.312 -7.953 1 98.12 212 ALA B O 1
ATOM 4139 N N . GLU B 1 213 ? 34.344 -10.82 -6.211 1 98.06 213 GLU B N 1
ATOM 4140 C CA . GLU B 1 213 ? 35.188 -11.555 -5.277 1 98.06 213 GLU B CA 1
ATOM 4141 C C . GLU B 1 213 ? 35.188 -13.047 -5.613 1 98.06 213 GLU B C 1
ATOM 4143 O O . GLU B 1 213 ? 36.188 -13.734 -5.359 1 98.06 213 GLU B O 1
ATOM 4148 N N . ALA B 1 214 ? 34.156 -13.508 -6.18 1 98.12 214 ALA B N 1
ATOM 4149 C CA . ALA B 1 214 ? 34.031 -14.922 -6.516 1 98.12 214 ALA B CA 1
ATOM 4150 C C . ALA B 1 214 ? 34.469 -15.18 -7.957 1 98.12 214 ALA B C 1
ATOM 4152 O O . ALA B 1 214 ? 34.438 -16.328 -8.422 1 98.12 214 ALA B O 1
ATOM 4153 N N . GLY B 1 215 ? 34.812 -14.148 -8.695 1 97.81 215 GLY B N 1
ATOM 4154 C CA . GLY B 1 215 ? 35.188 -14.273 -10.086 1 97.81 215 GLY B CA 1
ATOM 4155 C C . GLY B 1 215 ? 34.031 -14.531 -11.023 1 97.81 215 GLY B C 1
ATOM 4156 O O . GLY B 1 215 ? 34.188 -15.156 -12.07 1 97.81 215 GLY B O 1
ATOM 4157 N N . LEU B 1 216 ? 32.875 -14.055 -10.664 1 98 216 LEU B N 1
ATOM 4158 C CA . LEU B 1 216 ? 31.656 -14.359 -11.422 1 98 216 LEU B CA 1
ATOM 4159 C C . LEU B 1 216 ? 31.047 -13.086 -11.992 1 98 216 LEU B C 1
ATOM 4161 O O . LEU B 1 216 ? 29.906 -13.094 -12.461 1 98 216 LEU B O 1
ATOM 4165 N N . GLN B 1 217 ? 31.766 -11.992 -11.938 1 94.5 217 GLN B N 1
ATOM 4166 C CA . GLN B 1 217 ? 31.234 -10.703 -12.367 1 94.5 217 GLN B CA 1
ATOM 4167 C C . GLN B 1 217 ? 30.828 -10.734 -13.836 1 94.5 217 GLN B C 1
ATOM 4169 O O . GLN B 1 217 ? 31.531 -11.281 -14.672 1 94.5 217 GLN B O 1
ATOM 4174 N N . ALA B 1 218 ? 29.625 -10.258 -14.109 1 94.62 218 ALA B N 1
ATOM 4175 C CA . ALA B 1 218 ? 29.078 -10.133 -15.453 1 94.62 218 ALA B CA 1
ATOM 4176 C C . ALA B 1 218 ? 28.219 -8.883 -15.586 1 94.62 218 ALA B C 1
ATOM 4178 O O . ALA B 1 218 ? 27 -8.938 -15.406 1 94.62 218 ALA B O 1
ATOM 4179 N N . ALA B 1 219 ? 28.75 -7.781 -16.016 1 93.62 219 ALA B N 1
ATOM 4180 C CA . ALA B 1 219 ? 28.078 -6.48 -16.062 1 93.62 219 ALA B CA 1
ATOM 4181 C C . ALA B 1 219 ? 26.906 -6.504 -17.031 1 93.62 219 ALA B C 1
ATOM 4183 O O . ALA B 1 219 ? 25.922 -5.793 -16.828 1 93.62 219 ALA B O 1
ATOM 4184 N N . GLU B 1 220 ? 26.953 -7.383 -17.969 1 95.31 220 GLU B N 1
ATOM 4185 C CA . GLU B 1 220 ? 25.922 -7.461 -18.984 1 95.31 220 GLU B CA 1
ATOM 4186 C C . GLU B 1 220 ? 24.641 -8.094 -18.422 1 95.31 220 GLU B C 1
ATOM 4188 O O . GLU B 1 220 ? 23.578 -8.008 -19.047 1 95.31 220 GLU B O 1
ATOM 4193 N N . LEU B 1 221 ? 24.766 -8.68 -17.219 1 97.81 221 LEU B N 1
ATOM 4194 C CA . LEU B 1 221 ? 23.625 -9.375 -16.641 1 97.81 221 LEU B CA 1
ATOM 4195 C C . LEU B 1 221 ? 22.969 -8.516 -15.562 1 97.81 221 LEU B C 1
ATOM 4197 O O . LEU B 1 221 ? 22.109 -8.992 -14.82 1 97.81 221 LEU B O 1
ATOM 4201 N N . GLU B 1 222 ? 23.312 -7.238 -15.539 1 97.38 222 GLU B N 1
ATOM 4202 C CA . GLU B 1 222 ? 22.609 -6.258 -14.719 1 97.38 222 GLU B CA 1
ATOM 4203 C C . GLU B 1 222 ? 21.547 -5.527 -15.531 1 97.38 222 GLU B C 1
ATOM 4205 O O . GLU B 1 222 ? 21.859 -4.746 -16.438 1 97.38 222 GLU B O 1
ATOM 4210 N N . VAL B 1 223 ? 20.328 -5.84 -15.195 1 98.44 223 VAL B N 1
ATOM 4211 C CA . VAL B 1 223 ? 19.188 -5.191 -15.867 1 98.44 223 VAL B CA 1
ATOM 4212 C C . VAL B 1 223 ? 18.625 -4.094 -14.969 1 98.44 223 VAL B C 1
ATOM 4214 O O . VAL B 1 223 ? 17.953 -4.383 -13.969 1 98.44 223 VAL B O 1
ATOM 4217 N N . LEU B 1 224 ? 18.875 -2.865 -15.328 1 98.31 224 LEU B N 1
ATOM 4218 C CA . LEU B 1 224 ? 18.5 -1.71 -14.523 1 98.31 224 LEU B CA 1
ATOM 4219 C C . LEU B 1 224 ? 17.422 -0.879 -15.227 1 98.31 224 LEU B C 1
ATOM 4221 O O . LEU B 1 224 ? 17.734 -0.142 -16.172 1 98.31 224 LEU B O 1
ATOM 4225 N N . ALA B 1 225 ? 16.203 -0.997 -14.766 1 98.44 225 ALA B N 1
ATOM 4226 C CA . ALA B 1 225 ? 15.086 -0.266 -15.359 1 98.44 225 ALA B CA 1
ATOM 4227 C C . ALA B 1 225 ? 14.75 0.976 -14.539 1 98.44 225 ALA B C 1
ATOM 4229 O O . ALA B 1 225 ? 14.578 0.897 -13.32 1 98.44 225 ALA B O 1
ATOM 4230 N N . PRO B 1 226 ? 14.602 2.131 -15.172 1 97.06 226 PRO B N 1
ATOM 4231 C CA . PRO B 1 226 ? 14.289 3.35 -14.422 1 97.06 226 PRO B CA 1
ATOM 4232 C C . PRO B 1 226 ? 12.836 3.396 -13.953 1 97.06 226 PRO B C 1
ATOM 4234 O O . PRO B 1 226 ? 12.492 4.191 -13.078 1 97.06 226 PRO B O 1
ATOM 4237 N N . GLU B 1 227 ? 11.953 2.574 -14.492 1 96.12 227 GLU B N 1
ATOM 4238 C CA . GLU B 1 227 ? 10.531 2.572 -14.172 1 96.12 227 GLU B CA 1
ATOM 4239 C C . GLU B 1 227 ? 10.289 2.131 -12.734 1 96.12 227 GLU B C 1
ATOM 4241 O O . GLU B 1 227 ? 11.109 1.415 -12.148 1 96.12 227 GLU B O 1
ATOM 4246 N N . PRO B 1 228 ? 9.133 2.527 -12.156 1 94.38 228 PRO B N 1
ATOM 4247 C CA . PRO B 1 228 ? 8.766 1.971 -10.859 1 94.38 228 PRO B CA 1
ATOM 4248 C C . PRO B 1 228 ? 8.602 0.453 -10.883 1 94.38 228 PRO B C 1
ATOM 4250 O O . PRO B 1 228 ? 8.102 -0.099 -11.867 1 94.38 228 PRO B O 1
ATOM 4253 N N . SER B 1 229 ? 9.023 -0.17 -9.82 1 96.12 229 SER B N 1
ATOM 4254 C CA . SER B 1 229 ? 8.898 -1.621 -9.727 1 96.12 229 SER B CA 1
ATOM 4255 C C . SER B 1 229 ? 7.438 -2.057 -9.719 1 96.12 229 SER B C 1
ATOM 4257 O O . SER B 1 229 ? 6.578 -1.356 -9.18 1 96.12 229 SER B O 1
ATOM 4259 N N . SER B 1 230 ? 7.145 -3.15 -10.328 1 95.88 230 SER B N 1
ATOM 4260 C CA . SER B 1 230 ? 5.828 -3.775 -10.352 1 95.88 230 SER B CA 1
ATOM 4261 C C . SER B 1 230 ? 5.918 -5.25 -10.727 1 95.88 230 SER B C 1
ATOM 4263 O O . SER B 1 230 ? 6.938 -5.699 -11.258 1 95.88 230 SER B O 1
ATOM 4265 N N . ILE B 1 231 ? 4.883 -5.926 -10.438 1 96.88 231 ILE B N 1
ATOM 4266 C CA . ILE B 1 231 ? 4.789 -7.332 -10.82 1 96.88 231 ILE B CA 1
ATOM 4267 C C . ILE B 1 231 ? 4.863 -7.453 -12.344 1 96.88 231 ILE B C 1
ATOM 4269 O O . ILE B 1 231 ? 5.586 -8.305 -12.867 1 96.88 231 ILE B O 1
ATOM 4273 N N . ALA B 1 232 ? 4.164 -6.578 -13.039 1 97.69 232 ALA B N 1
ATOM 4274 C CA . ALA B 1 232 ? 4.172 -6.582 -14.5 1 97.69 232 ALA B CA 1
ATOM 4275 C C . ALA B 1 232 ? 5.582 -6.395 -15.039 1 97.69 232 ALA B C 1
ATOM 4277 O O . ALA B 1 232 ? 6.004 -7.109 -15.953 1 97.69 232 ALA B O 1
ATOM 4278 N N . LEU B 1 233 ? 6.266 -5.473 -14.477 1 98.38 233 LEU B N 1
ATOM 4279 C CA . LEU B 1 233 ? 7.621 -5.195 -14.938 1 98.38 233 LEU B CA 1
ATOM 4280 C C . LEU B 1 233 ? 8.531 -6.387 -14.68 1 98.38 233 LEU B C 1
ATOM 4282 O O . LEU B 1 233 ? 9.383 -6.715 -15.516 1 98.38 233 LEU B O 1
ATOM 4286 N N . GLY B 1 234 ? 8.367 -7.02 -13.523 1 98.75 234 GLY B N 1
ATOM 4287 C CA . GLY B 1 234 ? 9.141 -8.211 -13.211 1 98.75 234 GLY B CA 1
ATOM 4288 C C . GLY B 1 234 ? 8.977 -9.312 -14.242 1 98.75 234 GLY B C 1
ATOM 4289 O O . GLY B 1 234 ? 9.945 -9.961 -14.625 1 98.75 234 GLY B O 1
ATOM 4290 N N . SER B 1 235 ? 7.758 -9.477 -14.703 1 98.62 235 SER B N 1
ATOM 4291 C CA . SER B 1 235 ? 7.461 -10.461 -15.727 1 98.62 235 SER B CA 1
ATOM 4292 C C . SER B 1 235 ? 8.195 -10.141 -17.031 1 98.62 235 SER B C 1
ATOM 4294 O O . SER B 1 235 ? 8.82 -11.016 -17.625 1 98.62 235 SER B O 1
ATOM 4296 N N . VAL B 1 236 ? 8.156 -8.898 -17.375 1 98.62 236 VAL B N 1
ATOM 4297 C CA . VAL B 1 236 ? 8.711 -8.445 -18.641 1 98.62 236 VAL B CA 1
ATOM 4298 C C . VAL B 1 236 ? 10.234 -8.57 -18.609 1 98.62 236 VAL B C 1
ATOM 4300 O O . VAL B 1 236 ? 10.836 -9.125 -19.531 1 98.62 236 VAL B O 1
ATOM 4303 N N . LEU B 1 237 ? 10.828 -8.094 -17.578 1 98.88 237 LEU B N 1
ATOM 4304 C CA . LEU B 1 237 ? 12.289 -8.062 -17.484 1 98.88 237 LEU B CA 1
ATOM 4305 C C . LEU B 1 237 ? 12.852 -9.477 -17.375 1 98.88 237 LEU B C 1
ATOM 4307 O O . LEU B 1 237 ? 13.898 -9.773 -17.938 1 98.88 237 LEU B O 1
ATOM 4311 N N . PHE B 1 238 ? 12.188 -10.336 -16.672 1 98.88 238 PHE B N 1
ATOM 4312 C CA . PHE B 1 238 ? 12.602 -11.727 -16.578 1 98.88 238 PHE B CA 1
ATOM 4313 C C . PHE B 1 238 ? 12.625 -12.391 -17.938 1 98.88 238 PHE B C 1
ATOM 4315 O O . PHE B 1 238 ? 13.609 -13.023 -18.312 1 98.88 238 PHE B O 1
ATOM 4322 N N . SER B 1 239 ? 11.523 -12.219 -18.641 1 98.62 239 SER B N 1
ATOM 4323 C CA . SER B 1 239 ? 11.414 -12.82 -19.969 1 98.62 239 SER B CA 1
ATOM 4324 C C . SER B 1 239 ? 12.516 -12.32 -20.891 1 98.62 239 SER B C 1
ATOM 4326 O O . SER B 1 239 ? 13.125 -13.102 -21.625 1 98.62 239 SER B O 1
ATOM 4328 N N . GLN B 1 240 ? 12.734 -11.07 -20.844 1 98.5 240 GLN B N 1
ATOM 4329 C CA . GLN B 1 240 ? 13.766 -10.461 -21.688 1 98.5 240 GLN B CA 1
ATOM 4330 C C . GLN B 1 240 ? 15.148 -11.008 -21.344 1 98.5 240 GLN B C 1
ATOM 4332 O O . GLN B 1 240 ? 15.922 -11.344 -22.234 1 98.5 240 GLN B O 1
ATOM 4337 N N . LEU B 1 241 ? 15.414 -11.102 -20.062 1 98.56 241 LEU B N 1
ATOM 4338 C CA . LEU B 1 241 ? 16.719 -11.594 -19.609 1 98.56 241 LEU B CA 1
ATOM 4339 C C . LEU B 1 241 ? 16.922 -13.031 -20.047 1 98.56 241 LEU B C 1
ATOM 4341 O O . LEU B 1 241 ? 18 -13.383 -20.562 1 98.56 241 LEU B O 1
ATOM 4345 N N . MET B 1 242 ? 15.961 -13.898 -19.859 1 98 242 MET B N 1
ATOM 4346 C CA . MET B 1 242 ? 16.078 -15.312 -20.188 1 98 242 MET B CA 1
ATOM 4347 C C . MET B 1 242 ? 16.25 -15.523 -21.688 1 98 242 MET B C 1
ATOM 4349 O O . MET B 1 242 ? 16.906 -16.469 -22.125 1 98 242 MET B O 1
ATOM 4353 N N . GLN B 1 243 ? 15.656 -14.633 -22.453 1 97.56 243 GLN B N 1
ATOM 4354 C CA . GLN B 1 243 ? 15.828 -14.688 -23.906 1 97.56 243 GLN B CA 1
ATOM 4355 C C . GLN B 1 243 ? 17.234 -14.281 -24.297 1 97.56 243 GLN B C 1
ATOM 4357 O O . GLN B 1 243 ? 17.859 -14.914 -25.156 1 97.56 243 GLN B O 1
ATOM 4362 N N . GLN B 1 244 ? 17.75 -13.281 -23.672 1 97.56 244 GLN B N 1
ATOM 4363 C CA . GLN B 1 244 ? 19.047 -12.719 -24.016 1 97.56 244 GLN B CA 1
ATOM 4364 C C . GLN B 1 244 ? 20.188 -13.57 -23.453 1 97.56 244 GLN B C 1
ATOM 4366 O O . GLN B 1 244 ? 21.266 -13.656 -24.047 1 97.56 244 GLN B O 1
ATOM 4371 N N . ALA B 1 245 ? 19.953 -14.133 -22.328 1 98.06 245 ALA B N 1
ATOM 4372 C CA . ALA B 1 245 ? 20.953 -14.922 -21.609 1 98.06 245 ALA B CA 1
ATOM 4373 C C . ALA B 1 245 ? 20.328 -16.172 -21 1 98.06 245 ALA B C 1
ATOM 4375 O O . ALA B 1 245 ? 20.188 -16.281 -19.781 1 98.06 245 ALA B O 1
ATOM 4376 N N . PRO B 1 246 ? 20.109 -17.172 -21.844 1 96.81 246 PRO B N 1
ATOM 4377 C CA . PRO B 1 246 ? 19.406 -18.359 -21.391 1 96.81 246 PRO B CA 1
ATOM 4378 C C . PRO B 1 246 ? 20.219 -19.188 -20.391 1 96.81 246 PRO B C 1
ATOM 4380 O O . PRO B 1 246 ? 19.688 -20.094 -19.75 1 96.81 246 PRO B O 1
ATOM 4383 N N . ASP B 1 247 ? 21.453 -18.891 -20.25 1 97.5 247 ASP B N 1
ATOM 4384 C CA . ASP B 1 247 ? 22.328 -19.672 -19.375 1 97.5 247 ASP B CA 1
ATOM 4385 C C . ASP B 1 247 ? 22.375 -19.078 -17.969 1 97.5 247 ASP B C 1
ATOM 4387 O O . ASP B 1 247 ? 23.016 -19.625 -17.078 1 97.5 247 ASP B O 1
ATOM 4391 N N . VAL B 1 248 ? 21.609 -18 -17.719 1 98.69 248 VAL B N 1
ATOM 4392 C CA . VAL B 1 248 ? 21.5 -17.469 -16.375 1 98.69 248 VAL B CA 1
ATOM 4393 C C . VAL B 1 248 ? 20.859 -18.5 -15.453 1 98.69 248 VAL B C 1
ATOM 4395 O O . VAL B 1 248 ? 19.828 -19.078 -15.781 1 98.69 248 VAL B O 1
ATOM 4398 N N . ASP B 1 249 ? 21.5 -18.688 -14.344 1 98.81 249 ASP B N 1
ATOM 4399 C CA . ASP B 1 249 ? 20.984 -19.75 -13.469 1 98.81 249 ASP B CA 1
ATOM 4400 C C . ASP B 1 249 ? 20.688 -19.203 -12.078 1 98.81 249 ASP B C 1
ATOM 4402 O O . ASP B 1 249 ? 20.297 -19.969 -11.188 1 98.81 249 ASP B O 1
ATOM 4406 N N . GLY B 1 250 ? 20.859 -17.953 -11.797 1 98.88 250 GLY B N 1
ATOM 4407 C CA . GLY B 1 250 ? 20.484 -17.266 -10.562 1 98.88 250 GLY B CA 1
ATOM 4408 C C . GLY B 1 250 ? 20.188 -15.789 -10.766 1 98.88 250 GLY B C 1
ATOM 4409 O O . GLY B 1 250 ? 20.906 -15.102 -11.484 1 98.88 250 GLY B O 1
ATOM 4410 N N . ILE B 1 251 ? 19.156 -15.32 -10.211 1 98.94 251 ILE B N 1
ATOM 4411 C CA . ILE B 1 251 ? 18.766 -13.922 -10.344 1 98.94 251 ILE B CA 1
ATOM 4412 C C . ILE B 1 251 ? 18.438 -13.336 -8.977 1 98.94 251 ILE B C 1
ATOM 4414 O O . ILE B 1 251 ? 17.703 -13.93 -8.195 1 98.94 251 ILE B O 1
ATOM 4418 N N . PHE B 1 252 ? 19.047 -12.211 -8.648 1 98.94 252 PHE B N 1
ATOM 4419 C CA . PHE B 1 252 ? 18.641 -11.367 -7.531 1 98.94 252 PHE B CA 1
ATOM 4420 C C . PHE B 1 252 ? 17.812 -10.188 -8.016 1 98.94 252 PHE B C 1
ATOM 4422 O O . PHE B 1 252 ? 18.25 -9.43 -8.883 1 98.94 252 PHE B O 1
ATOM 4429 N N . PHE B 1 253 ? 16.609 -10.102 -7.504 1 98.94 253 PHE B N 1
ATOM 4430 C CA . PHE B 1 253 ? 15.734 -8.977 -7.812 1 98.94 253 PHE B CA 1
ATOM 4431 C C . PHE B 1 253 ? 15.828 -7.906 -6.73 1 98.94 253 PHE B C 1
ATOM 4433 O O . PHE B 1 253 ? 15.883 -8.227 -5.539 1 98.94 253 PHE B O 1
ATOM 4440 N N . CYS B 1 254 ? 15.727 -6.664 -7.145 1 98.5 254 CYS B N 1
ATOM 4441 C CA . CYS B 1 254 ? 15.938 -5.594 -6.18 1 98.5 254 CYS B CA 1
ATOM 4442 C C . CYS B 1 254 ? 14.805 -5.547 -5.156 1 98.5 254 CYS B C 1
ATOM 4444 O O . CYS B 1 254 ? 14.945 -4.926 -4.102 1 98.5 254 CYS B O 1
ATOM 4446 N N . ASN B 1 255 ? 13.633 -6.152 -5.496 1 97.94 255 ASN B N 1
ATOM 4447 C CA . ASN B 1 255 ? 12.547 -6.297 -4.531 1 97.94 255 ASN B CA 1
ATOM 4448 C C . ASN B 1 255 ? 11.586 -7.418 -4.922 1 97.94 255 ASN B C 1
ATOM 4450 O O . ASN B 1 255 ? 11.719 -8 -6.004 1 97.94 255 ASN B O 1
ATOM 4454 N N . ASP B 1 256 ? 10.672 -7.703 -4.062 1 98 256 ASP B N 1
ATOM 4455 C CA . ASP B 1 256 ? 9.789 -8.852 -4.211 1 98 256 ASP B CA 1
ATOM 4456 C C . ASP B 1 256 ? 8.781 -8.625 -5.332 1 98 256 ASP B C 1
ATOM 4458 O O . ASP B 1 256 ? 8.344 -9.578 -5.984 1 98 256 ASP B O 1
ATOM 4462 N N . ASP B 1 257 ? 8.383 -7.402 -5.648 1 96.94 257 ASP B N 1
ATOM 4463 C CA . ASP B 1 257 ? 7.441 -7.164 -6.738 1 96.94 257 ASP B CA 1
ATOM 4464 C C . ASP B 1 257 ? 7.969 -7.73 -8.055 1 96.94 257 ASP B C 1
ATOM 4466 O O . ASP B 1 257 ? 7.258 -8.445 -8.766 1 96.94 257 ASP B O 1
ATOM 4470 N N . LEU B 1 258 ? 9.203 -7.383 -8.336 1 98.5 258 LEU B N 1
ATOM 4471 C CA . LEU B 1 258 ? 9.828 -7.891 -9.547 1 98.5 258 LEU B CA 1
ATOM 4472 C C . LEU B 1 258 ? 9.969 -9.406 -9.492 1 98.5 258 LEU B C 1
ATOM 4474 O O . LEU B 1 258 ? 9.672 -10.102 -10.469 1 98.5 258 LEU B O 1
ATOM 4478 N N . ALA B 1 259 ? 10.43 -9.898 -8.32 1 98.88 259 ALA B N 1
ATOM 4479 C CA . ALA B 1 259 ? 10.672 -11.336 -8.172 1 98.88 259 ALA B CA 1
ATOM 4480 C C . ALA B 1 259 ? 9.375 -12.125 -8.328 1 98.88 259 ALA B C 1
ATOM 4482 O O . ALA B 1 259 ? 9.359 -13.172 -8.977 1 98.88 259 ALA B O 1
ATOM 4483 N N . GLN B 1 260 ? 8.328 -11.617 -7.723 1 98.25 260 GLN B N 1
ATOM 4484 C CA . GLN B 1 260 ? 7.039 -12.297 -7.809 1 98.25 260 GLN B CA 1
ATOM 4485 C C . GLN B 1 260 ? 6.523 -12.32 -9.242 1 98.25 260 GLN B C 1
ATOM 4487 O O . GLN B 1 260 ? 6.02 -13.344 -9.711 1 98.25 260 GLN B O 1
ATOM 4492 N N . GLY B 1 261 ? 6.672 -11.172 -9.93 1 98.56 261 GLY B N 1
ATOM 4493 C CA . GLY B 1 261 ? 6.336 -11.148 -11.344 1 98.56 261 GLY B CA 1
ATOM 4494 C C . GLY B 1 261 ? 7.125 -12.156 -12.156 1 98.56 261 GLY B C 1
ATOM 4495 O O . GLY B 1 261 ? 6.57 -12.82 -13.039 1 98.56 261 GLY B O 1
ATOM 4496 N N . ALA B 1 262 ? 8.367 -12.312 -11.836 1 98.88 262 ALA B N 1
ATOM 4497 C CA . ALA B 1 262 ? 9.25 -13.242 -12.531 1 98.88 262 ALA B CA 1
ATOM 4498 C C . ALA B 1 262 ? 8.852 -14.688 -12.258 1 98.88 262 ALA B C 1
ATOM 4500 O O . ALA B 1 262 ? 8.844 -15.523 -13.172 1 98.88 262 ALA B O 1
ATOM 4501 N N . VAL B 1 263 ? 8.531 -15.016 -11.016 1 98.75 263 VAL B N 1
ATOM 4502 C CA . VAL B 1 263 ? 8.125 -16.375 -10.648 1 98.75 263 VAL B CA 1
ATOM 4503 C C . VAL B 1 263 ? 6.859 -16.75 -11.406 1 98.75 263 VAL B C 1
ATOM 4505 O O . VAL B 1 263 ? 6.758 -17.859 -11.945 1 98.75 263 VAL B O 1
ATOM 4508 N N . LEU B 1 264 ? 5.895 -15.82 -11.484 1 98.31 264 LEU B N 1
ATOM 4509 C CA . LEU B 1 264 ? 4.652 -16.078 -12.211 1 98.31 264 LEU B CA 1
ATOM 4510 C C . LEU B 1 264 ? 4.918 -16.25 -13.703 1 98.31 264 LEU B C 1
ATOM 4512 O O . LEU B 1 264 ? 4.332 -17.125 -14.344 1 98.31 264 LEU B O 1
ATOM 4516 N N . GLN B 1 265 ? 5.816 -15.422 -14.172 1 98.5 265 GLN B N 1
ATOM 4517 C CA . GLN B 1 265 ? 6.164 -15.508 -15.586 1 98.5 265 GLN B CA 1
ATOM 4518 C C . GLN B 1 265 ? 6.887 -16.812 -15.898 1 98.5 265 GLN B C 1
ATOM 4520 O O . GLN B 1 265 ? 6.672 -17.422 -16.953 1 98.5 265 GLN B O 1
ATOM 4525 N N . ALA B 1 266 ? 7.766 -17.266 -15.047 1 98.62 266 ALA B N 1
ATOM 4526 C CA . ALA B 1 266 ? 8.453 -18.547 -15.195 1 98.62 266 ALA B CA 1
ATOM 4527 C C . ALA B 1 266 ? 7.453 -19.703 -15.266 1 98.62 266 ALA B C 1
ATOM 4529 O O . ALA B 1 266 ? 7.582 -20.594 -16.109 1 98.62 266 ALA B O 1
ATOM 4530 N N . LEU B 1 267 ? 6.488 -19.656 -14.398 1 97.38 267 LEU B N 1
ATOM 4531 C CA . LEU B 1 267 ? 5.434 -20.656 -14.398 1 97.38 267 LEU B CA 1
ATOM 4532 C C . LEU B 1 267 ? 4.715 -20.688 -15.742 1 97.38 267 LEU B C 1
ATOM 4534 O O . LEU B 1 267 ? 4.469 -21.766 -16.297 1 97.38 267 LEU B O 1
ATOM 4538 N N . ARG B 1 268 ? 4.426 -19.516 -16.234 1 96.75 268 ARG B N 1
ATOM 4539 C CA . ARG B 1 268 ? 3.697 -19.391 -17.5 1 96.75 268 ARG B CA 1
ATOM 4540 C C . ARG B 1 268 ? 4.52 -19.938 -18.656 1 96.75 268 ARG B C 1
ATOM 4542 O O . ARG B 1 268 ? 3.975 -20.531 -19.594 1 96.75 268 ARG B O 1
ATOM 4549 N N . GLN B 1 269 ? 5.805 -19.766 -18.516 1 97.19 269 GLN B N 1
ATOM 4550 C CA . GLN B 1 269 ? 6.691 -20.125 -19.625 1 97.19 269 GLN B CA 1
ATOM 4551 C C . GLN B 1 269 ? 7.242 -21.547 -19.438 1 97.19 269 GLN B C 1
ATOM 4553 O O . GLN B 1 269 ? 7.957 -22.047 -20.312 1 97.19 269 GLN B O 1
ATOM 4558 N N . GLY B 1 270 ? 6.988 -22.109 -18.344 1 97 270 GLY B N 1
ATOM 4559 C CA . GLY B 1 270 ? 7.477 -23.453 -18.078 1 97 270 GLY B CA 1
ATOM 4560 C C . GLY B 1 270 ? 8.938 -23.484 -17.672 1 97 270 GLY B C 1
ATOM 4561 O O . GLY B 1 270 ? 9.617 -24.5 -17.859 1 97 270 GLY B O 1
ATOM 4562 N N . VAL B 1 271 ? 9.484 -22.375 -17.188 1 98.19 271 VAL B N 1
ATOM 4563 C CA . VAL B 1 271 ? 10.844 -22.312 -16.672 1 98.19 271 VAL B CA 1
ATOM 4564 C C . VAL B 1 271 ? 10.867 -22.797 -15.227 1 98.19 271 VAL B C 1
ATOM 4566 O O . VAL B 1 271 ? 10.172 -22.234 -14.367 1 98.19 271 VAL B O 1
ATOM 4569 N N . GLU B 1 272 ? 11.648 -23.766 -14.906 1 98.19 272 GLU B N 1
ATOM 4570 C CA . GLU B 1 272 ? 11.648 -24.375 -13.578 1 98.19 272 GLU B CA 1
ATOM 4571 C C . GLU B 1 272 ? 12.461 -23.547 -12.586 1 98.19 272 GLU B C 1
ATOM 4573 O O . GLU B 1 272 ? 13.648 -23.297 -12.812 1 98.19 272 GLU B O 1
ATOM 4578 N N . VAL B 1 273 ? 11.914 -23.156 -11.539 1 98.69 273 VAL B N 1
ATOM 4579 C CA . VAL B 1 273 ? 12.555 -22.484 -10.414 1 98.69 273 VAL B CA 1
ATOM 4580 C C . VAL B 1 273 ? 12.578 -23.406 -9.203 1 98.69 273 VAL B C 1
ATOM 4582 O O . VAL B 1 273 ? 11.531 -23.891 -8.766 1 98.69 273 VAL B O 1
ATOM 4585 N N . PRO B 1 274 ? 13.766 -23.75 -8.664 1 98.38 274 PRO B N 1
ATOM 4586 C CA . PRO B 1 274 ? 15.078 -23.141 -8.922 1 98.38 274 PRO B CA 1
ATOM 4587 C C . PRO B 1 274 ? 15.93 -23.969 -9.883 1 98.38 274 PRO B C 1
ATOM 4589 O O . PRO B 1 274 ? 17.094 -23.641 -10.133 1 98.38 274 PRO B O 1
ATOM 4592 N N . ARG B 1 275 ? 15.422 -25.047 -10.375 1 98.38 275 ARG B N 1
ATOM 4593 C CA . ARG B 1 275 ? 16.25 -26 -11.094 1 98.38 275 ARG B CA 1
ATOM 4594 C C . ARG B 1 275 ? 16.969 -25.344 -12.258 1 98.38 275 ARG B C 1
ATOM 4596 O O . ARG B 1 275 ? 18.188 -25.5 -12.414 1 98.38 275 ARG B O 1
ATOM 4603 N N . GLN B 1 276 ? 16.281 -24.609 -13.07 1 98.31 276 GLN B N 1
ATOM 4604 C CA . GLN B 1 276 ? 16.891 -23.922 -14.203 1 98.31 276 GLN B CA 1
ATOM 4605 C C . GLN B 1 276 ? 17.453 -22.562 -13.773 1 98.31 276 GLN B C 1
ATOM 4607 O O . GLN B 1 276 ? 18.531 -22.172 -14.219 1 98.31 276 GLN B O 1
ATOM 4612 N N . VAL B 1 277 ? 16.688 -21.891 -12.969 1 98.81 277 VAL B N 1
ATOM 4613 C CA . VAL B 1 277 ? 17.125 -20.562 -12.523 1 98.81 277 VAL B CA 1
ATOM 4614 C C . VAL B 1 277 ? 16.625 -20.297 -11.109 1 98.81 277 VAL B C 1
ATOM 4616 O O . VAL B 1 277 ? 15.414 -20.344 -10.859 1 98.81 277 VAL B O 1
ATOM 4619 N N . ALA B 1 278 ? 17.516 -20.094 -10.18 1 98.94 278 ALA B N 1
ATOM 4620 C CA . ALA B 1 278 ? 17.172 -19.719 -8.812 1 98.94 278 ALA B CA 1
ATOM 4621 C C . ALA B 1 278 ? 16.828 -18.234 -8.727 1 98.94 278 ALA B C 1
ATOM 4623 O O . ALA B 1 278 ? 17.375 -17.422 -9.469 1 98.94 278 ALA B O 1
ATOM 4624 N N . MET B 1 279 ? 15.938 -17.875 -7.824 1 98.94 279 MET B N 1
ATOM 4625 C CA . MET B 1 279 ? 15.492 -16.484 -7.711 1 98.94 279 MET B CA 1
ATOM 4626 C C . MET B 1 279 ? 15.484 -16.031 -6.258 1 98.94 279 MET B C 1
ATOM 4628 O O . MET B 1 279 ? 15.055 -16.781 -5.371 1 98.94 279 MET B O 1
ATOM 4632 N N . VAL B 1 280 ? 15.977 -14.883 -5.996 1 98.94 280 VAL B N 1
ATOM 4633 C CA . VAL B 1 280 ? 15.984 -14.234 -4.688 1 98.94 280 VAL B CA 1
ATOM 4634 C C . VAL B 1 280 ? 15.32 -12.867 -4.781 1 98.94 280 VAL B C 1
ATOM 4636 O O . VAL B 1 280 ? 15.656 -12.07 -5.668 1 98.94 280 VAL B O 1
ATOM 4639 N N . GLY B 1 281 ? 14.367 -12.625 -3.893 1 98.88 281 GLY B N 1
ATOM 4640 C CA . GLY B 1 281 ? 13.742 -11.32 -3.803 1 98.88 281 GLY B CA 1
ATOM 4641 C C . GLY B 1 281 ? 14.281 -10.477 -2.662 1 98.88 281 GLY B C 1
ATOM 4642 O O . GLY B 1 281 ? 15.359 -10.758 -2.133 1 98.88 281 GLY B O 1
ATOM 4643 N N . PHE B 1 282 ? 13.586 -9.422 -2.318 1 98.69 282 PHE B N 1
ATOM 4644 C CA . PHE B 1 282 ? 14.016 -8.469 -1.301 1 98.69 282 PHE B CA 1
ATOM 4645 C C . PHE B 1 282 ? 12.812 -7.84 -0.609 1 98.69 282 PHE B C 1
ATOM 4647 O O . PHE B 1 282 ? 11.82 -7.496 -1.262 1 98.69 282 PHE B O 1
ATOM 4654 N N . ASN B 1 283 ? 12.867 -7.691 0.693 1 97.56 283 ASN B N 1
ATOM 4655 C CA . ASN B 1 283 ? 11.898 -7.117 1.618 1 97.56 283 ASN B CA 1
ATOM 4656 C C . ASN B 1 283 ? 11.031 -8.195 2.264 1 97.56 283 ASN B C 1
ATOM 4658 O O . ASN B 1 283 ? 10.438 -7.969 3.316 1 97.56 283 ASN B O 1
ATOM 4662 N N . ASP B 1 284 ? 10.945 -9.344 1.562 1 97.75 284 ASP B N 1
ATOM 4663 C CA . ASP B 1 284 ? 10.141 -10.461 2.045 1 97.75 284 ASP B CA 1
ATOM 4664 C C . ASP B 1 284 ? 8.688 -10.031 2.262 1 97.75 284 ASP B C 1
ATOM 4666 O O . ASP B 1 284 ? 8.141 -10.195 3.354 1 97.75 284 ASP B O 1
ATOM 4670 N N . LEU B 1 285 ? 8.117 -9.539 1.189 1 95.12 285 LEU B N 1
ATOM 4671 C CA . LEU B 1 285 ? 6.715 -9.141 1.23 1 95.12 285 LEU B CA 1
ATOM 4672 C C . LEU B 1 285 ? 5.816 -10.359 1.438 1 95.12 285 LEU B C 1
ATOM 4674 O O . LEU B 1 285 ? 6.203 -11.484 1.12 1 95.12 285 LEU B O 1
ATOM 4678 N N . PRO B 1 286 ? 4.605 -10.18 1.868 1 91.62 286 PRO B N 1
ATOM 4679 C CA . PRO B 1 286 ? 3.768 -11.273 2.361 1 91.62 286 PRO B CA 1
ATOM 4680 C C . PRO B 1 286 ? 3.533 -12.359 1.312 1 91.62 286 PRO B C 1
ATOM 4682 O O . PRO B 1 286 ? 3.51 -13.547 1.64 1 91.62 286 PRO B O 1
ATOM 4685 N N . ALA B 1 287 ? 3.42 -12.016 0.075 1 94.81 287 ALA B N 1
ATOM 4686 C CA . ALA B 1 287 ? 3.113 -12.984 -0.968 1 94.81 287 ALA B CA 1
ATOM 4687 C C . ALA B 1 287 ? 4.266 -13.969 -1.157 1 94.81 287 ALA B C 1
ATOM 4689 O O . ALA B 1 287 ? 4.082 -15.055 -1.71 1 94.81 287 ALA B O 1
ATOM 4690 N N . SER B 1 288 ? 5.473 -13.578 -0.698 1 97.31 288 SER B N 1
ATOM 4691 C CA . SER B 1 288 ? 6.676 -14.359 -0.959 1 97.31 288 SER B CA 1
ATOM 4692 C C . SER B 1 288 ? 6.562 -15.766 -0.377 1 97.31 288 SER B C 1
ATOM 4694 O O . SER B 1 288 ? 6.996 -16.734 -0.998 1 97.31 288 SER B O 1
ATOM 4696 N N . ALA B 1 289 ? 5.902 -15.867 0.761 1 97.69 289 ALA B N 1
ATOM 4697 C CA . ALA B 1 289 ? 5.773 -17.141 1.453 1 97.69 289 ALA B CA 1
ATOM 4698 C C . ALA B 1 289 ? 4.703 -18.016 0.805 1 97.69 289 ALA B C 1
ATOM 4700 O O . ALA B 1 289 ? 4.598 -19.203 1.102 1 97.69 289 ALA B O 1
ATOM 4701 N N . HIS B 1 290 ? 4.02 -17.453 -0.2 1 97.19 290 HIS B N 1
ATOM 4702 C CA . HIS B 1 290 ? 2.875 -18.172 -0.749 1 97.19 290 HIS B CA 1
ATOM 4703 C C . HIS B 1 290 ? 3.053 -18.438 -2.242 1 97.19 290 HIS B C 1
ATOM 4705 O O . HIS B 1 290 ? 2.264 -19.156 -2.848 1 97.19 290 HIS B O 1
ATOM 4711 N N . MET B 1 291 ? 4.066 -17.844 -2.805 1 97.81 291 MET B N 1
ATOM 4712 C CA . MET B 1 291 ? 4.355 -18.078 -4.219 1 97.81 291 MET B CA 1
ATOM 4713 C C . MET B 1 291 ? 4.582 -19.562 -4.484 1 97.81 291 MET B C 1
ATOM 4715 O O . MET B 1 291 ? 4.828 -20.328 -3.557 1 97.81 291 MET B O 1
ATOM 4719 N N . VAL B 1 292 ? 4.422 -19.984 -5.77 1 97.5 292 VAL B N 1
ATOM 4720 C CA . VAL B 1 292 ? 4.75 -21.344 -6.207 1 97.5 292 VAL B CA 1
ATOM 4721 C C . VAL B 1 292 ? 5.797 -21.281 -7.316 1 97.5 292 VAL B C 1
ATOM 4723 O O . VAL B 1 292 ? 5.477 -21 -8.469 1 97.5 292 VAL B O 1
ATOM 4726 N N . PRO B 1 293 ? 7.066 -21.703 -6.949 1 98.06 293 PRO B N 1
ATOM 4727 C CA . PRO B 1 293 ? 7.543 -22.062 -5.609 1 98.06 293 PRO B CA 1
ATOM 4728 C C . PRO B 1 293 ? 7.609 -20.875 -4.664 1 98.06 293 PRO B C 1
ATOM 4730 O O . PRO B 1 293 ? 7.625 -19.719 -5.109 1 98.06 293 PRO B O 1
ATOM 4733 N N . ARG B 1 294 ? 7.629 -21.156 -3.33 1 98.5 294 ARG B N 1
ATOM 4734 C CA . ARG B 1 294 ? 7.797 -20.094 -2.348 1 98.5 294 ARG B CA 1
ATOM 4735 C C . ARG B 1 294 ? 9.109 -19.359 -2.561 1 98.5 294 ARG B C 1
ATOM 4737 O O . ARG B 1 294 ? 10.148 -19.984 -2.799 1 98.5 294 ARG B O 1
ATOM 4744 N N . LEU B 1 295 ? 9.078 -18.047 -2.428 1 98.88 295 LEU B N 1
ATOM 4745 C CA . LEU B 1 295 ? 10.156 -17.172 -2.885 1 98.88 295 LEU B CA 1
ATOM 4746 C C . LEU B 1 295 ? 11.164 -16.922 -1.765 1 98.88 295 LEU B C 1
ATOM 4748 O O . LEU B 1 295 ? 10.797 -16.438 -0.693 1 98.88 295 LEU B O 1
ATOM 4752 N N . THR B 1 296 ? 12.414 -17.297 -1.95 1 98.94 296 THR B N 1
ATOM 4753 C CA . THR B 1 296 ? 13.516 -16.844 -1.105 1 98.94 296 THR B CA 1
ATOM 4754 C C . THR B 1 296 ? 13.68 -15.328 -1.188 1 98.94 296 THR B C 1
ATOM 4756 O O . THR B 1 296 ? 13.625 -14.758 -2.275 1 98.94 296 THR B O 1
ATOM 4759 N N . SER B 1 297 ? 13.789 -14.664 -0.049 1 98.88 297 SER B N 1
ATOM 4760 C CA . SER B 1 297 ? 13.883 -13.211 -0.031 1 98.88 297 SER B CA 1
ATOM 4761 C C . SER B 1 297 ? 14.695 -12.727 1.164 1 98.88 297 SER B C 1
ATOM 4763 O O . SER B 1 297 ? 14.945 -13.484 2.104 1 98.88 297 SER B O 1
ATOM 4765 N N . ILE B 1 298 ? 15.234 -11.57 1.066 1 98.88 298 ILE B N 1
ATOM 4766 C CA . ILE B 1 298 ? 15.82 -10.898 2.219 1 98.88 298 ILE B CA 1
ATOM 4767 C C . ILE B 1 298 ? 14.727 -10.18 3.008 1 98.88 298 ILE B C 1
ATOM 4769 O O . ILE B 1 298 ? 14.055 -9.289 2.482 1 98.88 298 ILE B O 1
ATOM 4773 N N . ARG B 1 299 ? 14.539 -10.602 4.23 1 98.19 299 ARG B N 1
ATOM 4774 C CA . ARG B 1 299 ? 13.586 -9.938 5.109 1 98.19 299 ARG B CA 1
ATOM 4775 C C . ARG B 1 299 ? 14.195 -8.688 5.742 1 98.19 299 ARG B C 1
ATOM 4777 O O . ARG B 1 299 ? 15.234 -8.766 6.406 1 98.19 299 ARG B O 1
ATOM 4784 N N . THR B 1 300 ? 13.625 -7.547 5.438 1 97.44 300 THR B N 1
ATOM 4785 C CA . THR B 1 300 ? 14.062 -6.281 6.02 1 97.44 300 THR B CA 1
ATOM 4786 C C . THR B 1 300 ? 13.195 -5.914 7.223 1 97.44 300 THR B C 1
ATOM 4788 O O . THR B 1 300 ? 12 -6.211 7.246 1 97.44 300 THR B O 1
ATOM 4791 N N . PRO B 1 301 ? 13.75 -5.328 8.227 1 96.44 301 PRO B N 1
ATOM 4792 C CA . PRO B 1 301 ? 13.031 -5.051 9.477 1 96.44 301 PRO B CA 1
ATOM 4793 C C . PRO B 1 301 ? 12.227 -3.754 9.422 1 96.44 301 PRO B C 1
ATOM 4795 O O . PRO B 1 301 ? 12.43 -2.859 10.242 1 96.44 301 PRO B O 1
ATOM 4798 N N . ARG B 1 302 ? 11.25 -3.709 8.633 1 95.62 302 ARG B N 1
ATOM 4799 C CA . ARG B 1 302 ? 10.547 -2.471 8.312 1 95.62 302 ARG B CA 1
ATOM 4800 C C . ARG B 1 302 ? 9.797 -1.945 9.531 1 95.62 302 ARG B C 1
ATOM 4802 O O . ARG B 1 302 ? 9.938 -0.775 9.898 1 95.62 302 ARG B O 1
ATOM 4809 N N . ALA B 1 303 ? 9.031 -2.842 10.156 1 95.75 303 ALA B N 1
ATOM 4810 C CA . ALA B 1 303 ? 8.297 -2.43 11.344 1 95.75 303 ALA B CA 1
ATOM 4811 C C . ALA B 1 303 ? 9.25 -1.98 12.453 1 95.75 303 ALA B C 1
ATOM 4813 O O . ALA B 1 303 ? 8.992 -0.98 13.125 1 95.75 303 ALA B O 1
ATOM 4814 N N . ALA B 1 304 ? 10.297 -2.688 12.602 1 97.81 304 ALA B N 1
ATOM 4815 C CA . ALA B 1 304 ? 11.289 -2.352 13.625 1 97.81 304 ALA B CA 1
ATOM 4816 C C . ALA B 1 304 ? 11.953 -1.01 13.32 1 97.81 304 ALA B C 1
ATOM 4818 O O . ALA B 1 304 ? 12.258 -0.244 14.242 1 97.81 304 ALA B O 1
ATOM 4819 N N . VAL B 1 305 ? 12.211 -0.766 12.086 1 97.69 305 VAL B N 1
ATOM 4820 C CA . VAL B 1 305 ? 12.781 0.515 11.68 1 97.69 305 VAL B CA 1
ATOM 4821 C C . VAL B 1 305 ? 11.828 1.647 12.055 1 97.69 305 VAL B C 1
ATOM 4823 O O . VAL B 1 305 ? 12.242 2.641 12.656 1 97.69 305 VAL B O 1
ATOM 4826 N N . GLY B 1 306 ? 10.562 1.479 11.703 1 97.88 306 GLY B N 1
ATOM 4827 C CA . GLY B 1 306 ? 9.578 2.482 12.07 1 97.88 306 GLY B CA 1
ATOM 4828 C C . GLY B 1 306 ? 9.484 2.711 13.562 1 97.88 306 GLY B C 1
ATOM 4829 O O . GLY B 1 306 ? 9.477 3.855 14.023 1 97.88 306 GLY B O 1
ATOM 4830 N N . ARG B 1 307 ? 9.406 1.622 14.281 1 97.88 307 ARG B N 1
ATOM 4831 C CA . ARG B 1 307 ? 9.312 1.69 15.734 1 97.88 307 ARG B CA 1
ATOM 4832 C C . ARG B 1 307 ? 10.547 2.359 16.328 1 97.88 307 ARG B C 1
ATOM 4834 O O . ARG B 1 307 ? 10.43 3.24 17.188 1 97.88 307 ARG B O 1
ATOM 4841 N N . GLY B 1 308 ? 11.688 1.922 15.875 1 96.94 308 GLY B N 1
ATOM 4842 C CA . GLY B 1 308 ? 12.93 2.484 16.375 1 96.94 308 GLY B CA 1
ATOM 4843 C C . GLY B 1 308 ? 13.078 3.965 16.078 1 96.94 308 GLY B C 1
ATOM 4844 O O . GLY B 1 308 ? 13.5 4.738 16.938 1 96.94 308 GLY B O 1
ATOM 4845 N N . ALA B 1 309 ? 12.734 4.359 14.867 1 97.44 309 ALA B N 1
ATOM 4846 C CA . ALA B 1 309 ? 12.828 5.762 14.477 1 97.44 309 ALA B CA 1
ATOM 4847 C C . ALA B 1 309 ? 11.867 6.625 15.289 1 97.44 309 ALA B C 1
ATOM 4849 O O . ALA B 1 309 ? 12.234 7.711 15.75 1 97.44 309 ALA B O 1
ATOM 4850 N N . ALA B 1 310 ? 10.664 6.148 15.461 1 97.56 310 ALA B N 1
ATOM 4851 C CA . ALA B 1 310 ? 9.664 6.863 16.25 1 97.56 310 ALA B CA 1
ATOM 4852 C C . ALA B 1 310 ? 10.125 7.027 17.703 1 97.56 310 ALA B C 1
ATOM 4854 O O . ALA B 1 310 ? 10 8.109 18.281 1 97.56 310 ALA B O 1
ATOM 4855 N N . GLN B 1 311 ? 10.648 5.977 18.25 1 96.56 311 GLN B N 1
ATOM 4856 C CA . GLN B 1 311 ? 11.117 6.008 19.625 1 96.56 311 GLN B CA 1
ATOM 4857 C C . GLN B 1 311 ? 12.297 6.961 19.781 1 96.56 311 GLN B C 1
ATOM 4859 O O . GLN B 1 311 ? 12.391 7.684 20.781 1 96.56 311 GLN B O 1
ATOM 4864 N N . ALA B 1 312 ? 13.203 6.918 18.844 1 95.94 312 ALA B N 1
ATOM 4865 C CA . ALA B 1 312 ? 14.336 7.84 18.859 1 95.94 312 ALA B CA 1
ATOM 4866 C C . ALA B 1 312 ? 13.859 9.289 18.812 1 95.94 312 ALA B C 1
ATOM 4868 O O . ALA B 1 312 ? 14.375 10.141 19.547 1 95.94 312 ALA B O 1
ATOM 4869 N N . LEU B 1 313 ? 12.898 9.516 17.953 1 96.44 313 LEU B N 1
ATOM 4870 C CA . LEU B 1 313 ? 12.352 10.867 17.844 1 96.44 313 LEU B CA 1
ATOM 4871 C C . LEU B 1 313 ? 11.703 11.297 19.156 1 96.44 313 LEU B C 1
ATOM 4873 O O . LEU B 1 313 ? 11.906 12.422 19.625 1 96.44 313 LEU B O 1
ATOM 4877 N N . LEU B 1 314 ? 10.945 10.422 19.766 1 94.94 314 LEU B N 1
ATOM 4878 C CA . LEU B 1 314 ? 10.297 10.719 21.031 1 94.94 314 LEU B CA 1
ATOM 4879 C C . LEU B 1 314 ? 11.328 11.023 22.109 1 94.94 314 LEU B C 1
ATOM 4881 O O . LEU B 1 314 ? 11.125 11.914 22.938 1 94.94 314 LEU B O 1
ATOM 4885 N N . ALA B 1 315 ? 12.383 10.273 22.109 1 93.81 315 ALA B N 1
ATOM 4886 C CA . ALA B 1 315 ? 13.453 10.531 23.062 1 93.81 315 ALA B CA 1
ATOM 4887 C C . ALA B 1 315 ? 14.016 11.938 22.891 1 93.81 315 ALA B C 1
ATOM 4889 O O . ALA B 1 315 ? 14.258 12.641 23.875 1 93.81 315 ALA B O 1
ATOM 4890 N N . LEU B 1 316 ? 14.18 12.344 21.641 1 91.94 316 LEU B N 1
ATOM 4891 C CA . LEU B 1 316 ? 14.648 13.703 21.359 1 91.94 316 LEU B CA 1
ATOM 4892 C C . LEU B 1 316 ? 13.664 14.734 21.891 1 91.94 316 LEU B C 1
ATOM 4894 O O . LEU B 1 316 ? 14.07 15.742 22.484 1 91.94 316 LEU B O 1
ATOM 4898 N N . LEU B 1 317 ? 12.414 14.453 21.672 1 90.38 317 LEU B N 1
ATOM 4899 C CA . LEU B 1 317 ? 11.367 15.375 22.094 1 90.38 317 LEU B CA 1
ATOM 4900 C C . LEU B 1 317 ? 11.305 15.477 23.609 1 90.38 317 LEU B C 1
ATOM 4902 O O . LEU B 1 317 ? 10.945 16.531 24.156 1 90.38 317 LEU B O 1
ATOM 4906 N N . ASP B 1 318 ? 11.711 14.422 24.219 1 90.75 318 ASP B N 1
ATOM 4907 C CA . ASP B 1 318 ? 11.711 14.383 25.672 1 90.75 318 ASP B CA 1
ATOM 4908 C C . ASP B 1 318 ? 13.016 14.93 26.234 1 90.75 318 ASP B C 1
ATOM 4910 O O . ASP B 1 318 ? 13.211 14.938 27.453 1 90.75 318 ASP B O 1
ATOM 4914 N N . GLY B 1 319 ? 13.906 15.305 25.406 1 89.38 319 GLY B N 1
ATOM 4915 C CA . GLY B 1 319 ? 15.172 15.859 25.828 1 89.38 319 GLY B CA 1
ATOM 4916 C C . GLY B 1 319 ? 16.188 14.805 26.25 1 89.38 319 GLY B C 1
ATOM 4917 O O . GLY B 1 319 ? 17.156 15.109 26.953 1 89.38 319 GLY B O 1
ATOM 4918 N N . LYS B 1 320 ? 15.891 13.672 25.922 1 86.5 320 LYS B N 1
ATOM 4919 C CA . LYS B 1 320 ? 16.812 12.578 26.234 1 86.5 320 LYS B CA 1
ATOM 4920 C C . LYS B 1 320 ? 17.875 12.43 25.156 1 86.5 320 LYS B C 1
ATOM 4922 O O . LYS B 1 320 ? 17.656 12.82 24 1 86.5 320 LYS B O 1
ATOM 4927 N N . ARG B 1 321 ? 19.031 12.016 25.656 1 80 321 ARG B N 1
ATOM 4928 C CA . ARG B 1 321 ? 20.094 11.75 24.688 1 80 321 ARG B CA 1
ATOM 4929 C C . ARG B 1 321 ? 19.922 10.391 24.031 1 80 321 ARG B C 1
ATOM 4931 O O . ARG B 1 321 ? 19.531 9.422 24.688 1 80 321 ARG B O 1
ATOM 4938 N N . VAL B 1 322 ? 20.062 10.469 22.688 1 78.19 322 VAL B N 1
ATOM 4939 C CA . VAL B 1 322 ? 20.078 9.211 21.953 1 78.19 322 VAL B CA 1
ATOM 4940 C C . VAL B 1 322 ? 21.516 8.703 21.844 1 78.19 322 VAL B C 1
ATOM 4942 O O . VAL B 1 322 ? 22.391 9.398 21.312 1 78.19 322 VAL B O 1
ATOM 4945 N N . THR B 1 323 ? 21.812 7.586 22.469 1 73.69 323 THR B N 1
ATOM 4946 C CA . THR B 1 323 ? 23.172 7.066 22.625 1 73.69 323 THR B CA 1
ATOM 4947 C C . THR B 1 323 ? 23.75 6.625 21.281 1 73.69 323 THR B C 1
ATOM 4949 O O . THR B 1 323 ? 24.906 6.891 20.984 1 73.69 323 THR B O 1
ATOM 4952 N N . ASN B 1 324 ? 22.938 5.91 20.531 1 81.62 324 ASN B N 1
ATOM 4953 C CA . ASN B 1 324 ? 23.391 5.41 19.234 1 81.62 324 ASN B CA 1
ATOM 4954 C C . ASN B 1 324 ? 22.75 6.176 18.078 1 81.62 324 ASN B C 1
ATOM 4956 O O . ASN B 1 324 ? 21.547 6.031 17.828 1 81.62 324 ASN B O 1
ATOM 4960 N N . ALA B 1 325 ? 23.672 6.969 17.438 1 85.56 325 ALA B N 1
ATOM 4961 C CA . ALA B 1 325 ? 23.156 7.812 16.359 1 85.56 325 ALA B CA 1
ATOM 4962 C C . ALA B 1 325 ? 22.688 6.969 15.172 1 85.56 325 ALA B C 1
ATOM 4964 O O . ALA B 1 325 ? 21.766 7.359 14.453 1 85.56 325 ALA B O 1
ATOM 4965 N N . GLN B 1 326 ? 23.375 5.859 15.078 1 92.06 326 GLN B N 1
ATOM 4966 C CA . GLN B 1 326 ? 23.016 4.957 13.992 1 92.06 326 GLN B CA 1
ATOM 4967 C C . GLN B 1 326 ? 22.641 3.578 14.523 1 92.06 326 GLN B C 1
ATOM 4969 O O . GLN B 1 326 ? 23.453 2.898 15.148 1 92.06 326 GLN B O 1
ATOM 4974 N N . GLN B 1 327 ? 21.422 3.24 14.336 1 94.69 327 GLN B N 1
ATOM 4975 C CA . GLN B 1 327 ? 20.953 1.926 14.75 1 94.69 327 GLN B CA 1
ATOM 4976 C C . GLN B 1 327 ? 20.812 0.987 13.555 1 94.69 327 GLN B C 1
ATOM 4978 O O . GLN B 1 327 ? 19.922 1.154 12.727 1 94.69 327 GLN B O 1
ATOM 4983 N N . ASP B 1 328 ? 21.688 0.075 13.477 1 96.62 328 ASP B N 1
ATOM 4984 C CA . ASP B 1 328 ? 21.641 -0.972 12.461 1 96.62 328 ASP B CA 1
ATOM 4985 C C . ASP B 1 328 ? 20.844 -2.18 12.961 1 96.62 328 ASP B C 1
ATOM 4987 O O . ASP B 1 328 ? 21.312 -2.92 13.828 1 96.62 328 ASP B O 1
ATOM 4991 N N . LEU B 1 329 ? 19.719 -2.422 12.352 1 97.56 329 LEU B N 1
ATOM 4992 C CA . LEU B 1 329 ? 18.828 -3.477 12.844 1 97.56 329 LEU B CA 1
ATOM 4993 C C . LEU B 1 329 ? 19.094 -4.785 12.102 1 97.56 329 LEU B C 1
ATOM 4995 O O . LEU B 1 329 ? 18.5 -5.816 12.438 1 97.56 329 LEU B O 1
ATOM 4999 N N . GLY B 1 330 ? 19.906 -4.727 11.102 1 97.94 330 GLY B N 1
ATOM 5000 C CA . GLY B 1 330 ? 20.25 -5.91 10.328 1 97.94 330 GLY B CA 1
ATOM 5001 C C . GLY B 1 330 ? 19.125 -6.379 9.422 1 97.94 330 GLY B C 1
ATOM 5002 O O . GLY B 1 330 ? 18.188 -5.621 9.133 1 97.94 330 GLY B O 1
ATOM 5003 N N . PHE B 1 331 ? 19.297 -7.527 8.781 1 98.31 331 PHE B N 1
ATOM 5004 C CA . PHE B 1 331 ? 18.344 -8.203 7.898 1 98.31 331 PHE B CA 1
ATOM 5005 C C . PHE B 1 331 ? 18.484 -9.719 8.008 1 98.31 331 PHE B C 1
ATOM 5007 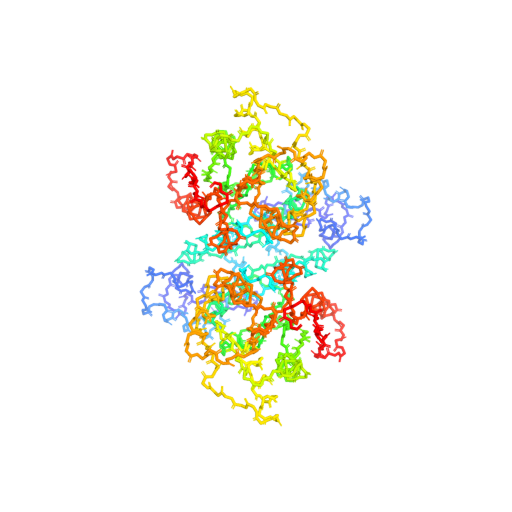O O . PHE B 1 331 ? 19.375 -10.211 8.695 1 98.31 331 PHE B O 1
ATOM 5014 N N . GLU B 1 332 ? 17.531 -10.406 7.457 1 98.62 332 GLU B N 1
ATOM 5015 C CA . GLU B 1 332 ? 17.578 -11.867 7.52 1 98.62 332 GLU B CA 1
ATOM 5016 C C . GLU B 1 332 ? 17.312 -12.484 6.148 1 98.62 332 GLU B C 1
ATOM 5018 O O . GLU B 1 332 ? 16.391 -12.07 5.445 1 98.62 332 GLU B O 1
ATOM 5023 N N . LEU B 1 333 ? 18.125 -13.43 5.766 1 98.81 333 LEU B N 1
ATOM 5024 C CA . LEU B 1 333 ? 17.859 -14.211 4.562 1 98.81 333 LEU B CA 1
ATOM 5025 C C . LEU B 1 333 ? 16.812 -15.289 4.832 1 98.81 333 LEU B C 1
ATOM 5027 O O . LEU B 1 333 ? 17.062 -16.219 5.609 1 98.81 333 LEU B O 1
ATOM 5031 N N . MET B 1 334 ? 15.664 -15.188 4.234 1 98.88 334 MET B N 1
ATOM 5032 C CA . MET B 1 334 ? 14.617 -16.203 4.328 1 98.88 334 MET B CA 1
ATOM 5033 C C . MET B 1 334 ? 14.703 -17.188 3.172 1 98.88 334 MET B C 1
ATOM 5035 O O . MET B 1 334 ? 14.195 -16.922 2.082 1 98.88 334 MET B O 1
ATOM 5039 N N . VAL B 1 335 ? 15.312 -18.281 3.438 1 98.88 335 VAL B N 1
ATOM 5040 C CA . VAL B 1 335 ? 15.508 -19.297 2.396 1 98.88 335 VAL B CA 1
ATOM 5041 C C . VAL B 1 335 ? 14.234 -20.109 2.229 1 98.88 335 VAL B C 1
ATOM 5043 O O . VAL B 1 335 ? 13.703 -20.656 3.201 1 98.88 335 VAL B O 1
ATOM 5046 N N . ARG B 1 336 ? 13.742 -20.156 0.967 1 98.62 336 ARG B N 1
ATOM 5047 C CA . ARG B 1 336 ? 12.555 -20.969 0.657 1 98.62 336 ARG B CA 1
ATOM 5048 C C . ARG B 1 336 ? 12.781 -21.812 -0.59 1 98.62 336 ARG B C 1
ATOM 5050 O O . ARG B 1 336 ? 13.898 -22.25 -0.852 1 98.62 336 ARG B O 1
ATOM 5057 N N . GLU B 1 337 ? 11.75 -22.031 -1.378 1 98.69 337 GLU B N 1
ATOM 5058 C CA . GLU B 1 337 ? 11.773 -23.047 -2.426 1 98.69 337 GLU B CA 1
ATOM 5059 C C . GLU B 1 337 ? 12.43 -22.516 -3.695 1 98.69 337 GLU B C 1
ATOM 5061 O O . GLU B 1 337 ? 12.859 -23.281 -4.555 1 98.69 337 GLU B O 1
ATOM 5066 N N . SER B 1 338 ? 12.586 -21.234 -3.838 1 98.88 338 SER B N 1
ATOM 5067 C CA . SER B 1 338 ? 13 -20.656 -5.117 1 98.88 338 SER B CA 1
ATOM 5068 C C . SER B 1 338 ? 14.523 -20.703 -5.266 1 98.88 338 SER B C 1
ATOM 5070 O O . SER B 1 338 ? 15.062 -20.25 -6.277 1 98.88 338 SER B O 1
ATOM 5072 N N . THR B 1 339 ? 15.289 -21.172 -4.258 1 98.69 339 THR B N 1
ATOM 5073 C CA . THR B 1 339 ? 16.734 -21.312 -4.367 1 98.69 339 THR B CA 1
ATOM 5074 C C . THR B 1 339 ? 17.188 -22.656 -3.811 1 98.69 339 THR B C 1
ATOM 5076 O O . THR B 1 339 ? 16.438 -23.328 -3.096 1 98.69 339 THR B O 1
#

Sequence (678 aa):
MSRTGSRTTGRPTLAEVARLSGVSPITASRALRGVSTVAPDLVEKVIAAAANLGYVANPAARALASARSQSVVVLIPSLSNQLFIDTLEAIHEVMRPRGLEVLIGNYHYDLAEEENLIRNYLAYQPCGILLTGFERSDAARQMLVASGVPCVHMMELNGEPGALSVGFSQHQAGRAAARHLIERGRKRLAFIAAQLDPRVMQRAEGFRQALAEAGLQAAELEVLAPEPSSIALGSVLFSQLMQQAPDVDGIFFCNDDLAQGAVLQALRQGVEVPRQVAMVGFNDLPASAHMVPRLTSIRTPRAAVGRGAAQALLALLDGKRVTNAQQDLGFELMVRESTMSRTGSRTTGRPTLAEVARLSGVSPITASRALRGVSTVAPDLVEKVIAAAANLGYVANPAARALASARSQSVVVLIPSLSNQLFIDTLEAIHEVMRPRGLEVLIGNYHYDLAEEENLIRNYLAYQPCGILLTGFERSDAARQMLVASGVPCVHMMELNGEPGALSVGFSQHQAGRAAARHLIERGRKRLAFIAAQLDPRVMQRAEGFRQALAEAGLQAAELEVLAPEPSSIALGSVLFSQLMQQAPDVDGIFFCNDDLAQGAVLQALRQGVEVPRQVAMVGFNDLPASAHMVPRLTSIRTPRAAVGRGAAQALLALLDGKRVTNAQQDLGFELMVREST

Organism: Pseudomonas putida (strain ATCC 47054 / DSM 6125 / CFBP 8728 / NCIMB 11950 / KT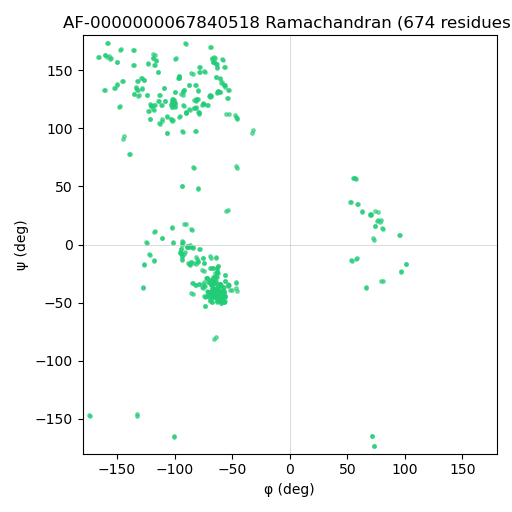2440) (NCBI:txid160488)

pLDDT: mean 88.59, std 14.81, range [26.88, 98.94]

Foldseek 3Di:
DDCVPVPDPLADDLCQLCVQLVHDSVLLVCLCLVQPVHDPVSSVSSVVSCVVRVNDPDQQVVCVVVVAGLEEEEEDADPPDVLVVLLVVLLCVQSVNVSGHYHYHHQNLDQVSVQVVLVVVVVNRHQAYEAEDADHDPSSVVSVVVSPRHYEYFQDFPHDPPHAYEHAQLLVQLLVLLVVCVVVVFQAEAEEEELCPPSLVSSVNSVQVNCVVVVRHDPVRYHYYNHDAALCVLLVVLVVSCVVPVQGQEYEYSAVRSQLSNLVNCVVVVNDFNVRHFYEHECCPVCQCVGVQRHWYKHTPSSVRSNVRSVVSVCVSVVHDDPDRGHHPYIDTDDTRRD/DPCVPVPDPLADDLCQLCVQLVHDSVLLVCLCLVQPVHDPVSSVSSVVSCVVRVNDPDQQVVCVVVVAGLEEEEEDADPPDVLVVLLVVLLCVQSVNVSGHYHYHHQNLDQVSVQVVLVVVVVNRHQAYEAEDADHDPSSVVSVVVSPRHYEYFQDFPHDPPHAYEHAQLLVQLLVLLVVCVVVPFQAEAEEEELCHPSLVSSVNSVQVNCVVVVRHDPVRYHYYNHDAALCVLLVVLVVSCVVPVQGQEYEYSAVRSQLSNLVNCVVVVNDANVRHFYEHECCPVCQCVGVQRHWYKHTPSSVRSNVRSVCSVCVSVVHDDPDSGHHPYIDTDDTRRD

InterPro domains:
  IPR000843 LacI-type HTH domain [PF00356] (13-58)
  IPR000843 LacI-type HTH domain [PS50932] (12-66)
  IPR000843 LacI-type HTH domain [SM00354] (11-81)
  IPR000843 LacI-type HTH domain [cd01392] (15-59)
  IPR010982 Lambda repressor-like, DNA-binding domain superfamily [G3DSA:1.10.260.40] (5-68)
  IPR010982 Lambda repressor-like, DNA-binding domain superfamily [SSF47413] (11-69)
  IPR028082 Periplasmic binding protein-like I [SSF53822] (70-336)
  IPR046335 Transcriptional regulator LacI/GalR-like, sensor domain [PF13377] (178-339)

Solvent-accessible surface area (backbone atoms only — not comparable to full-atom values): 34322 Å² total; per-residue (Å²): 134,82,78,78,56,82,70,75,88,76,63,61,46,64,62,53,28,6,61,68,42,73,41,53,52,68,55,34,52,37,26,72,57,64,42,82,86,49,56,68,72,56,27,52,43,32,48,50,30,20,59,74,56,64,40,68,78,39,48,50,55,45,20,64,71,67,65,36,25,65,29,33,37,38,42,40,49,44,76,82,42,67,68,47,45,43,20,50,51,27,27,47,65,61,30,48,86,73,58,36,40,69,41,51,42,74,25,69,76,32,55,68,47,39,34,51,48,50,58,57,49,54,23,56,26,39,56,29,37,40,36,60,45,74,86,64,44,69,67,39,50,49,51,48,62,72,65,64,50,50,62,28,21,29,64,35,62,89,54,60,90,81,48,34,20,18,18,24,62,41,32,58,51,20,23,51,55,38,47,52,43,45,74,71,68,41,65,39,54,31,39,42,38,41,46,62,45,72,60,48,48,32,19,49,51,20,25,48,50,43,27,46,76,70,71,41,63,49,77,87,40,54,44,78,39,73,53,76,73,29,35,69,51,16,26,53,52,42,52,53,45,46,70,76,41,67,74,45,27,26,36,41,24,66,28,33,46,29,33,52,16,26,46,37,40,25,58,74,68,70,50,50,55,28,82,56,32,20,42,31,25,24,51,47,50,78,59,30,80,52,39,78,53,23,41,14,17,34,33,51,55,38,40,57,28,20,36,49,32,43,50,52,45,50,34,50,73,69,69,43,84,75,86,64,40,61,41,73,71,48,70,44,80,44,84,43,51,12,89,133,81,76,76,57,81,70,76,86,77,62,59,45,66,61,53,29,5,61,70,42,72,42,54,52,67,55,33,51,38,28,71,56,65,42,82,86,47,57,67,72,54,28,51,42,31,48,51,28,19,60,76,55,63,40,66,80,38,47,50,57,46,20,64,71,67,64,37,23,65,29,32,37,38,42,41,48,44,76,84,42,65,68,47,43,44,18,49,52,28,27,46,65,61,30,47,85,72,59,37,40,69,40,50,43,72,24,68,77,32,56,68,46,38,34,51,48,49,58,57,49,54,22,56,27,38,56,29,37,39,37,57,46,76,86,65,44,69,68,40,52,49,50,48,63,73,64,64,49,52,63,27,22,30,64,34,61,89,54,59,90,81,49,35,20,17,17,25,60,40,33,58,51,20,23,50,54,37,49,51,42,44,74,72,68,38,64,39,55,31,39,42,38,41,47,62,44,74,61,48,48,32,20,50,50,20,24,49,51,44,27,47,76,69,71,42,64,48,78,88,39,54,45,79,38,72,52,74,74,30,35,68,52,16,28,52,52,43,54,52,45,46,70,76,40,68,74,44,26,24,36,41,24,65,28,34,44,29,34,51,17,26,46,38,41,25,57,74,70,68,50,48,55,30,82,57,32,20,41,32,24,24,51,48,49,79,60,30,77,50,39,78,54,23,42,13,17,34,33,52,54,37,40,57,28,20,35,49,33,42,50,53,45,50,35,50,74,70,69,44,86,74,88,63,38,60,40,73,73,48,70,42,80,45,84,43,51,13,89